Protein 1YAC (pdb70)

CATH classification: 3.40.50.850

Secondary structure (DSSP, 8-state):
--------TTSEEEEEE--BTTGGGG--SS-HHHHHHHHHHHHHHHHHTT--EEEEEESTTTTT-PBPHHHHHH-TTS-EEEESS-SSGGGSHHHHHHHHHTT-SEEEEEEBSIIIIIHHHHHHHHHTT-EEEEETTS-B-SSHHHHHHHHHHHHHHTPEEE-HHHHHHHHH--GGG-HHHHHHHHHHH-HHHHHHHHHHHHH-/--------TTSEEEEEE--BTTGGGG--SS-HHHHHHHHHHHHHHHHHTT--EEEEEESTTTTT-PBPHHHHHH-TTS-EEEESS-SSGGGSHHHHHHHHHT--SEEEEEEBSIIIIIHHHHHHHHHTT-EEEEETTS-B-SSHHHHHHHHHHHHHHTPEEE-HHHHHHHHH--GGG-HHHHHHHHHHH-HHHHHHHHHHHHH-

InterPro domains:
  IPR000868 Isochorismatase-like domain [PF00857] (14-165)
  IPR036380 Isochorismatase-like superfamily [G3DSA:3.40.50.850] (1-208)
  IPR036380 Isochorismatase-like superfamily [SSF52499] (3-202)
  IPR048239 Probable hydrolase YcaC [NF041461] (5-203)
  IPR053152 Probable Hydrolase YcaC-like [PTHR43559] (3-207)

Radius of gyration: 23.96 Å; Cα contacts (8 Å, |Δi|>4): 758; chains: 2; bounding box: 47×46×73 Å

Sequence (408 aa):
TKPYVRLDKNDAAVLLVDHQAGLLSLVRDIEPDKFKNNVLALGDLAKYFNLPTILTTSAETGPNGPLVPELKAQFPDAPYIARPGNINAWDNEDFVKAVKATGKKQLIIAGVVTEVCVAFPALSAIEEGFDVFVVTDASGTFNEITRHSAWDRMSQAGAQLMTWFGVACELHRDWRNDIAGLATLFSNHIPDYRNLMTSYDTLTTKPYVRLDKNDAAVLLVDHQAGLLSLVRDIEPDKFKNNVLALGDLAKYFNLPTILTTSAETGPNGPLVPELKAQFPDAPYIARPGNINAWDNEDFVKAVKATGKKQLIIAGVVTEVCVAFPALSAIEEGFDVFVVTDASGTFNEITRHSAWDRMSQAGAQLMTWFGVACELHRDWRNDIAGLATLFSNHIPDYRNLMTSYDTLT

Organism: Escherichia coli (strain K12) (NCBI:txid83333)

GO terms:
  GO:0042802 identical protein binding (F, IDA)
  GO:0005829 cytosol (C, HDA)
  GO:0016020 membrane (C, HDA)

Foldseek 3Di:
DDDDPFDALLFEAEEEELQFPLLVVLFDAADPVQLVLQLLLLLLLCLLSVHQYAAEHECCVDSSHDHPPSNCVSCVPHHYHYDDDDQALCVPPSSVVSVVVSVHQEYEYAYPALQTNGLRNLLVSLVVRGAYEYALSNHGHNHPVSSVVSVCSNVVSRHHYHHSVRNSCRHVVDCVVDVVSVLVSCLSRPVVSVVVVVVVVVVD/DDDDPFDALLQEAEEEFLQFPLLVVLFDAADPVQLVLQLLLLLLLCLLSVHQYAAEHECCVDSSHDHPVVNCVSCVPHHYYYDDHDQALCVPPVSVVSVVVSVHQEYEYAYPALQTNGLRNLLVSLVVRGAAEYALSNHGHNHPVSSVVSVCSNVVSPHHYHHSVVNSCRHVVDCVVDVVSSLVSCLSRPVVSVVVVVVVVVVD

Structure (mmCIF, N/CA/C/O backbone):
data_1YAC
#
_entry.id   1YAC
#
_cell.length_a   91.898
_cell.length_b   91.898
_cell.length_c   113.400
_cell.angle_alpha   90.00
_cell.angle_beta   90.00
_cell.angle_gamma   90.00
#
_symmetry.space_group_name_H-M   'P 4 21 2'
#
loop_
_entity.id
_entity.type
_entity.pdbx_description
1 polymer 'YCAC GENE PRODUCT'
2 water water
#
loop_
_atom_site.group_PDB
_atom_site.id
_atom_site.type_symbol
_atom_site.label_atom_id
_atom_site.label_alt_id
_atom_site.label_comp_id
_atom_site.label_asym_id
_atom_site.label_entity_id
_atom_site.label_seq_id
_atom_site.pdbx_PDB_ins_code
_atom_site.Cartn_x
_atom_site.Cartn_y
_atom_site.Cartn_z
_atom_site.occupancy
_atom_site.B_iso_or_equiv
_atom_site.auth_seq_id
_atom_site.auth_comp_id
_atom_site.auth_asym_id
_atom_site.auth_atom_id
_atom_site.pdbx_PDB_model_num
ATOM 1 N N . THR A 1 2 ? 31.447 1.445 -9.244 1.00 36.71 2 THR A N 1
ATOM 2 C CA . THR A 1 2 ? 32.809 1.611 -8.659 1.00 37.00 2 THR A CA 1
ATOM 3 C C . THR A 1 2 ? 33.251 0.235 -8.185 1.00 34.79 2 THR A C 1
ATOM 4 O O . THR A 1 2 ? 33.074 -0.747 -8.904 1.00 34.63 2 THR A O 1
ATOM 8 N N . LYS A 1 3 ? 33.835 0.158 -6.997 1.00 31.35 3 LYS A N 1
ATOM 9 C CA . LYS A 1 3 ? 34.236 -1.130 -6.479 1.00 28.31 3 LYS A CA 1
ATOM 10 C C . LYS A 1 3 ? 32.938 -1.831 -6.120 1.00 25.22 3 LYS A C 1
ATOM 11 O O . LYS A 1 3 ? 32.062 -1.238 -5.479 1.00 23.15 3 LYS A O 1
ATOM 17 N N . PRO A 1 4 ? 32.744 -3.051 -6.634 1.00 22.05 4 PRO A N 1
ATOM 18 C CA . PRO A 1 4 ? 31.527 -3.797 -6.332 1.00 19.68 4 PRO A CA 1
ATOM 19 C C . PRO A 1 4 ? 31.567 -4.216 -4.874 1.00 17.27 4 PRO A C 1
ATOM 20 O O . PRO A 1 4 ? 32.645 -4.433 -4.313 1.00 16.37 4 PRO A O 1
ATOM 24 N N . TYR A 1 5 ? 30.393 -4.318 -4.267 1.00 14.63 5 TYR A N 1
ATOM 25 C CA . TYR A 1 5 ? 30.279 -4.768 -2.884 1.00 13.44 5 TYR A CA 1
ATOM 26 C C . TYR A 1 5 ? 30.151 -6.296 -3.013 1.00 13.63 5 TYR A C 1
ATOM 27 O O . TYR A 1 5 ? 29.103 -6.800 -3.431 1.00 14.25 5 TYR A O 1
ATOM 36 N N . VAL A 1 6 ? 31.245 -7.010 -2.748 1.00 11.67 6 VAL A N 1
ATOM 37 C CA . VAL A 1 6 ? 31.271 -8.474 -2.832 1.00 11.72 6 VAL A CA 1
ATOM 38 C C . VAL A 1 6 ? 30.831 -8.981 -1.453 1.00 12.32 6 VAL A C 1
ATOM 39 O O . VAL A 1 6 ? 31.647 -9.171 -0.541 1.00 10.85 6 VAL A O 1
ATOM 43 N N . ARG A 1 7 ? 29.519 -9.131 -1.295 1.00 12.31 7 ARG A N 1
ATOM 44 C CA . ARG A 1 7 ? 28.940 -9.565 -0.032 1.00 11.76 7 ARG A CA 1
ATOM 45 C C . ARG A 1 7 ? 28.613 -11.045 0.066 1.00 11.90 7 ARG A C 1
ATOM 46 O O . ARG A 1 7 ? 28.300 -11.696 -0.935 1.00 10.32 7 ARG A O 1
ATOM 54 N N . LEU A 1 8 ? 28.708 -11.568 1.286 1.00 11.66 8 LEU A N 1
ATOM 55 C CA . LEU A 1 8 ? 28.429 -12.969 1.564 1.00 10.96 8 LEU A CA 1
ATOM 56 C C . LEU A 1 8 ? 27.038 -13.353 1.107 1.00 11.14 8 LEU A C 1
ATOM 57 O O . LEU A 1 8 ? 26.073 -12.614 1.300 1.00 9.90 8 LEU A O 1
ATOM 62 N N . ASP A 1 9 ? 26.977 -14.520 0.482 1.00 10.40 9 ASP A N 1
ATOM 63 C CA . ASP A 1 9 ? 25.763 -15.085 -0.074 1.00 12.10 9 ASP A CA 1
ATOM 64 C C . ASP A 1 9 ? 25.641 -16.455 0.581 1.00 11.65 9 ASP A C 1
ATOM 65 O O . ASP A 1 9 ? 26.458 -17.339 0.338 1.00 9.86 9 ASP A O 1
ATOM 70 N N . LYS A 1 10 ? 24.590 -16.641 1.378 1.00 12.27 10 LYS A N 1
ATOM 71 C CA . LYS A 1 10 ? 24.412 -17.906 2.104 1.00 14.25 10 LYS A CA 1
ATOM 72 C C . LYS A 1 10 ? 24.325 -19.142 1.202 1.00 14.62 10 LYS A C 1
ATOM 73 O O . LYS A 1 10 ? 24.403 -20.251 1.694 1.00 14.82 10 LYS A O 1
ATOM 79 N N . ASN A 1 11 ? 24.160 -18.936 -0.105 1.00 14.15 11 ASN A N 1
ATOM 80 C CA . ASN A 1 11 ? 24.111 -20.031 -1.043 1.00 13.80 11 ASN A CA 1
ATOM 81 C C . ASN A 1 11 ? 25.407 -20.220 -1.819 1.00 12.64 11 ASN A C 1
ATOM 82 O O . ASN A 1 11 ? 25.539 -21.157 -2.576 1.00 11.90 11 ASN A O 1
ATOM 87 N N . ASP A 1 12 ? 26.353 -19.327 -1.590 1.00 10.77 12 ASP A N 1
ATOM 88 C CA . ASP A 1 12 ? 27.626 -19.432 -2.289 1.00 10.72 12 ASP A CA 1
ATOM 89 C C . ASP A 1 12 ? 28.834 -19.315 -1.358 1.00 10.63 12 ASP A C 1
ATOM 90 O O . ASP A 1 12 ? 29.927 -18.919 -1.782 1.00 9.21 12 ASP A O 1
ATOM 95 N N . ALA A 1 13 ? 28.672 -19.774 -0.121 1.00 8.71 13 ALA A N 1
ATOM 96 C CA . ALA A 1 13 ? 29.744 -19.682 0.871 1.00 8.45 13 ALA A CA 1
ATOM 97 C C . ALA A 1 13 ? 29.996 -20.956 1.662 1.00 9.12 13 ALA A C 1
ATOM 98 O O . ALA A 1 13 ? 29.052 -21.660 2.038 1.00 8.42 13 ALA A O 1
ATOM 100 N N . ALA A 1 14 ? 31.271 -21.250 1.896 1.00 8.27 14 ALA A N 1
ATOM 101 C CA . ALA A 1 14 ? 31.662 -22.406 2.695 1.00 8.66 14 ALA A CA 1
ATOM 102 C C . ALA A 1 14 ? 32.481 -21.860 3.870 1.00 9.58 14 ALA A C 1
ATOM 103 O O . ALA A 1 14 ? 33.083 -20.777 3.786 1.00 9.55 14 ALA A O 1
ATOM 105 N N . VAL A 1 15 ? 32.483 -22.596 4.969 1.00 9.46 15 VAL A N 1
ATOM 106 C CA . VAL A 1 15 ? 33.218 -22.176 6.154 1.00 9.12 15 VAL A CA 1
ATOM 107 C C . VAL A 1 15 ? 34.393 -23.112 6.392 1.00 9.13 15 VAL A C 1
ATOM 108 O O . VAL A 1 15 ? 34.219 -24.333 6.360 1.00 9.71 15 VAL A O 1
ATOM 112 N N . LEU A 1 16 ? 35.589 -22.548 6.572 1.00 8.33 16 LEU A N 1
ATOM 113 C CA . LEU A 1 16 ? 36.787 -23.351 6.840 1.00 9.10 16 LEU A CA 1
ATOM 114 C C . LEU A 1 16 ? 37.247 -23.047 8.258 1.00 8.92 16 LEU A C 1
ATOM 115 O O . LEU A 1 16 ? 37.598 -21.903 8.563 1.00 8.00 16 LEU A O 1
ATOM 120 N N . LEU A 1 17 ? 37.215 -24.057 9.126 1.00 9.08 17 LEU A N 1
ATOM 121 C CA . LEU A 1 17 ? 37.637 -23.901 10.518 1.00 8.33 17 LEU A CA 1
ATOM 122 C C . LEU A 1 17 ? 38.979 -24.613 10.638 1.00 8.93 17 LEU A C 1
ATOM 123 O O . LEU A 1 17 ? 39.047 -25.846 10.680 1.00 9.09 17 LEU A O 1
ATOM 128 N N . VAL A 1 18 ? 40.040 -23.819 10.736 1.00 8.73 18 VAL A N 1
ATOM 129 C CA . VAL A 1 18 ? 41.400 -24.330 10.755 1.00 8.12 18 VAL A CA 1
ATOM 130 C C . VAL A 1 18 ? 42.162 -24.342 12.081 1.00 9.79 18 VAL A C 1
ATOM 131 O O . VAL A 1 18 ? 42.513 -23.291 12.626 1.00 8.78 18 VAL A O 1
ATOM 135 N N . ASP A 1 19 ? 42.426 -25.550 12.569 1.00 8.82 19 ASP A N 1
ATOM 136 C CA . ASP A 1 19 ? 43.226 -25.776 13.767 1.00 10.34 19 ASP A CA 1
ATOM 137 C C . ASP A 1 19 ? 42.805 -25.157 15.107 1.00 10.41 19 ASP A C 1
ATOM 138 O O . ASP A 1 19 ? 43.652 -24.700 15.881 1.00 10.49 19 ASP A O 1
ATOM 143 N N . HIS A 1 20 ? 41.504 -25.109 15.370 1.00 10.14 20 HIS A N 1
ATOM 144 C CA . HIS A 1 20 ? 41.021 -24.613 16.656 1.00 10.00 20 HIS A CA 1
ATOM 145 C C . HIS A 1 20 ? 41.203 -25.827 17.577 1.00 9.62 20 HIS A C 1
ATOM 146 O O . HIS A 1 20 ? 40.239 -26.535 17.910 1.00 8.81 20 HIS A O 1
ATOM 153 N N . GLN A 1 21 ? 42.454 -26.093 17.934 1.00 9.41 21 GLN A N 1
ATOM 154 C CA . GLN A 1 21 ? 42.796 -27.240 18.771 1.00 9.08 21 GLN A CA 1
ATOM 155 C C . GLN A 1 21 ? 43.059 -26.870 20.231 1.00 9.47 21 GLN A C 1
ATOM 156 O O . GLN A 1 21 ? 43.537 -25.774 20.521 1.00 9.31 21 GLN A O 1
ATOM 162 N N . ALA A 1 22 ? 42.777 -27.807 21.133 1.00 8.66 22 ALA A N 1
ATOM 163 C CA . ALA A 1 22 ? 42.929 -27.592 22.568 1.00 9.41 22 ALA A CA 1
ATOM 164 C C . ALA A 1 22 ? 44.287 -27.054 22.995 1.00 10.19 22 ALA A C 1
ATOM 165 O O . ALA A 1 22 ? 44.356 -26.108 23.782 1.00 11.15 22 ALA A O 1
ATOM 167 N N . GLY A 1 23 ? 45.358 -27.651 22.482 1.00 9.98 23 GLY A N 1
ATOM 168 C CA . GLY A 1 23 ? 46.693 -27.199 22.821 1.00 9.13 23 GLY A CA 1
ATOM 169 C C . GLY A 1 23 ? 46.967 -25.837 22.209 1.00 11.25 23 GLY A C 1
ATOM 170 O O . GLY A 1 23 ? 47.364 -24.899 22.902 1.00 10.35 23 GLY A O 1
ATOM 171 N N . LEU A 1 24 ? 46.681 -25.703 20.914 1.00 10.47 24 LEU A N 1
ATOM 172 C CA . LEU A 1 24 ? 46.919 -24.445 20.200 1.00 10.82 24 LEU A CA 1
ATOM 173 C C . LEU A 1 24 ? 46.169 -23.236 20.774 1.00 10.54 24 LEU A C 1
ATOM 174 O O . LEU A 1 24 ? 46.645 -22.097 20.681 1.00 10.41 24 LEU A O 1
ATOM 179 N N . LEU A 1 25 ? 45.002 -23.464 21.359 1.00 10.07 25 LEU A N 1
ATOM 180 C CA . LEU A 1 25 ? 44.254 -22.353 21.942 1.00 10.60 25 LEU A CA 1
ATOM 181 C C . LEU A 1 25 ? 45.009 -21.702 23.103 1.00 10.55 25 LEU A C 1
ATOM 182 O O . LEU A 1 25 ? 44.758 -20.544 23.419 1.00 9.83 25 LEU A O 1
ATOM 187 N N . SER A 1 26 ? 45.938 -22.426 23.731 1.00 10.25 26 SER A N 1
ATOM 188 C CA . SER A 1 26 ? 46.707 -21.829 24.839 1.00 10.98 26 SER A CA 1
ATOM 189 C C . SER A 1 26 ? 47.686 -20.762 24.315 1.00 10.48 26 SER A C 1
ATOM 190 O O . SER A 1 26 ? 48.137 -19.903 25.068 1.00 10.94 26 SER A O 1
ATOM 193 N N . LEU A 1 27 ? 48.017 -20.839 23.027 1.00 9.89 27 LEU A N 1
ATOM 194 C CA . LEU A 1 27 ? 48.912 -19.870 22.395 1.00 9.71 27 LEU A CA 1
ATOM 195 C C . LEU A 1 27 ? 48.188 -18.548 22.073 1.00 8.99 27 LEU A C 1
ATOM 196 O O . LEU A 1 27 ? 48.823 -17.510 21.854 1.00 8.00 27 LEU A O 1
ATOM 201 N N . VAL A 1 28 ? 46.862 -18.602 22.021 1.00 7.21 28 VAL A N 1
ATOM 202 C CA . VAL A 1 28 ? 46.060 -17.429 21.718 1.00 6.92 28 VAL A CA 1
ATOM 203 C C . VAL A 1 28 ? 46.029 -16.474 22.910 1.00 7.00 28 VAL A C 1
ATOM 204 O O . VAL A 1 28 ? 45.463 -16.782 23.958 1.00 7.49 28 VAL A O 1
ATOM 208 N N . ARG A 1 29 ? 46.673 -15.322 22.750 1.00 7.83 29 ARG A N 1
ATOM 209 C CA . ARG A 1 29 ? 46.705 -14.324 23.816 1.00 7.35 29 ARG A CA 1
ATOM 210 C C . ARG A 1 29 ? 46.327 -12.943 23.311 1.00 9.01 29 ARG A C 1
ATOM 211 O O . ARG A 1 29 ? 46.313 -11.984 24.104 1.00 9.69 29 ARG A O 1
ATOM 219 N N . ASP A 1 30 ? 46.015 -12.816 22.014 1.00 6.73 30 ASP A N 1
ATOM 220 C CA . ASP A 1 30 ? 45.643 -11.496 21.499 1.00 6.55 30 ASP A CA 1
ATOM 221 C C . ASP A 1 30 ? 44.153 -11.214 21.750 1.00 7.15 30 ASP A C 1
ATOM 222 O O . ASP A 1 30 ? 43.706 -10.070 21.700 1.00 7.57 30 ASP A O 1
ATOM 227 N N . ILE A 1 31 ? 43.385 -12.263 22.010 1.00 5.07 31 ILE A N 1
ATOM 228 C CA . ILE A 1 31 ? 41.967 -12.123 22.319 1.00 6.31 31 ILE A CA 1
ATOM 229 C C . ILE A 1 31 ? 41.788 -12.957 23.593 1.00 7.41 31 ILE A C 1
ATOM 230 O O . ILE A 1 31 ? 42.163 -14.133 23.601 1.00 7.68 31 ILE A O 1
ATOM 235 N N . GLU A 1 32 ? 41.240 -12.356 24.656 1.00 6.60 32 GLU A N 1
ATOM 236 C CA . GLU A 1 32 ? 41.065 -13.058 25.928 1.00 8.30 32 GLU A CA 1
ATOM 237 C C . GLU A 1 32 ? 40.188 -14.290 25.730 1.00 7.17 32 GLU A C 1
ATOM 238 O O . GLU A 1 32 ? 39.258 -14.276 24.925 1.00 6.72 32 GLU A O 1
ATOM 244 N N . PRO A 1 33 ? 40.454 -15.359 26.497 1.00 7.83 33 PRO A N 1
ATOM 245 C CA . PRO A 1 33 ? 39.724 -16.627 26.399 1.00 7.59 33 PRO A CA 1
ATOM 246 C C . PRO A 1 33 ? 38.209 -16.684 26.480 1.00 8.11 33 PRO A C 1
ATOM 247 O O . PRO A 1 33 ? 37.602 -17.467 25.745 1.00 8.59 33 PRO A O 1
ATOM 251 N N . ASP A 1 34 ? 37.583 -15.913 27.368 1.00 6.31 34 ASP A N 1
ATOM 252 C CA . ASP A 1 34 ? 36.120 -15.972 27.466 1.00 7.43 34 ASP A CA 1
ATOM 253 C C . ASP A 1 34 ? 35.485 -15.452 26.173 1.00 7.83 34 ASP A C 1
ATOM 254 O O . ASP A 1 34 ? 34.564 -16.070 25.620 1.00 7.80 34 ASP A O 1
ATOM 259 N N . LYS A 1 35 ? 35.999 -14.327 25.689 1.00 7.71 35 LYS A N 1
ATOM 260 C CA . LYS A 1 35 ? 35.529 -13.743 24.429 1.00 7.64 35 LYS A CA 1
ATOM 261 C C . LYS A 1 35 ? 35.881 -14.665 23.250 1.00 7.74 35 LYS A C 1
ATOM 262 O O . LYS A 1 35 ? 35.037 -14.938 22.392 1.00 6.48 35 LYS A O 1
ATOM 268 N N . PHE A 1 36 ? 37.111 -15.177 23.227 1.00 6.14 36 PHE A N 1
ATOM 269 C CA . PHE A 1 36 ? 37.523 -16.045 22.130 1.00 7.77 36 PHE A CA 1
ATOM 270 C C . PHE A 1 36 ? 36.673 -17.300 22.025 1.00 8.83 36 PHE A C 1
ATOM 271 O O . PHE A 1 36 ? 36.249 -17.671 20.921 1.00 8.36 36 PHE A O 1
ATOM 279 N N . LYS A 1 37 ? 36.426 -17.952 23.160 1.00 8.63 37 LYS A N 1
ATOM 280 C CA . LYS A 1 37 ? 35.612 -19.157 23.156 1.00 9.13 37 LYS A CA 1
ATOM 281 C C . LYS A 1 37 ? 34.214 -18.844 22.615 1.00 8.22 37 LYS A C 1
ATOM 282 O O . LYS A 1 37 ? 33.702 -19.560 21.746 1.00 8.82 37 LYS A O 1
ATOM 288 N N . ASN A 1 38 ? 33.597 -17.783 23.128 1.00 7.32 38 ASN A N 1
ATOM 289 C CA . ASN A 1 38 ? 32.264 -17.401 22.675 1.00 7.93 38 ASN A CA 1
ATOM 290 C C . ASN A 1 38 ? 32.223 -17.150 21.170 1.00 7.90 38 ASN A C 1
ATOM 291 O O . ASN A 1 38 ? 31.307 -17.616 20.479 1.00 8.15 38 ASN A O 1
ATOM 296 N N . ASN A 1 39 ? 33.222 -16.428 20.664 1.00 7.67 39 ASN A N 1
ATOM 297 C CA . ASN A 1 39 ? 33.307 -16.092 19.237 1.00 6.53 39 ASN A CA 1
ATOM 298 C C . ASN A 1 39 ? 33.475 -17.322 18.343 1.00 7.80 39 ASN A C 1
ATOM 299 O O . ASN A 1 39 ? 32.837 -17.432 17.289 1.00 7.55 39 ASN A O 1
ATOM 304 N N . VAL A 1 40 ? 34.348 -18.239 18.741 1.00 7.57 40 VAL A N 1
ATOM 305 C CA . VAL A 1 40 ? 34.553 -19.460 17.961 1.00 8.32 40 VAL A CA 1
ATOM 306 C C . VAL A 1 40 ? 33.252 -20.279 17.926 1.00 8.95 40 VAL A C 1
ATOM 307 O O . VAL A 1 40 ? 32.836 -20.785 16.868 1.00 8.96 40 VAL A O 1
ATOM 311 N N . LEU A 1 41 ? 32.594 -20.394 19.075 1.00 9.21 41 LEU A N 1
ATOM 312 C CA . LEU A 1 41 ? 31.346 -21.152 19.137 1.00 9.64 41 LEU A CA 1
ATOM 313 C C . LEU A 1 41 ? 30.246 -20.428 18.363 1.00 9.14 41 LEU A C 1
ATOM 314 O O . LEU A 1 41 ? 29.354 -21.058 17.804 1.00 9.91 41 LEU A O 1
ATOM 319 N N . ALA A 1 42 ? 30.305 -19.104 18.342 1.00 9.19 42 ALA A N 1
ATOM 320 C CA . ALA A 1 42 ? 29.316 -18.311 17.618 1.00 8.62 42 ALA A CA 1
ATOM 321 C C . ALA A 1 42 ? 29.442 -18.618 16.137 1.00 8.35 42 ALA A C 1
ATOM 322 O O . ALA A 1 42 ? 28.430 -18.814 15.457 1.00 8.40 42 ALA A O 1
ATOM 324 N N . LEU A 1 43 ? 30.688 -18.688 15.658 1.00 8.06 43 LEU A N 1
ATOM 325 C CA . LEU A 1 43 ? 30.984 -18.981 14.255 1.00 8.01 43 LEU A CA 1
ATOM 326 C C . LEU A 1 43 ? 30.487 -20.378 13.903 1.00 8.17 43 LEU A C 1
ATOM 327 O O . LEU A 1 43 ? 29.888 -20.580 12.850 1.00 8.40 43 LEU A O 1
ATOM 332 N N . GLY A 1 44 ? 30.750 -21.347 14.771 1.00 7.57 44 GLY A N 1
ATOM 333 C CA . GLY A 1 44 ? 30.254 -22.687 14.501 1.00 8.52 44 GLY A CA 1
ATOM 334 C C . GLY A 1 44 ? 28.725 -22.700 14.429 1.00 8.33 44 GLY A C 1
ATOM 335 O O . GLY A 1 44 ? 28.134 -23.286 13.507 1.00 8.38 44 GLY A O 1
ATOM 336 N N . ASP A 1 45 ? 28.082 -22.012 15.371 1.00 8.59 45 ASP A N 1
ATOM 337 C CA . ASP A 1 45 ? 26.622 -21.953 15.425 1.00 8.62 45 ASP A CA 1
ATOM 338 C C . ASP A 1 45 ? 26.031 -21.293 14.190 1.00 9.66 45 ASP A C 1
ATOM 339 O O . ASP A 1 45 ? 24.985 -21.728 13.691 1.00 9.61 45 ASP A O 1
ATOM 344 N N . LEU A 1 46 ? 26.678 -20.242 13.689 1.00 9.46 46 LEU A N 1
ATOM 345 C CA . LEU A 1 46 ? 26.149 -19.570 12.506 1.00 10.02 46 LEU A CA 1
ATOM 346 C C . LEU A 1 46 ? 26.340 -20.443 11.269 1.00 9.88 46 LEU A C 1
ATOM 347 O O . LEU A 1 46 ? 25.461 -20.493 10.402 1.00 10.96 46 LEU A O 1
ATOM 352 N N . ALA A 1 47 ? 27.455 -21.163 11.201 1.00 8.95 47 ALA A N 1
ATOM 353 C CA . ALA A 1 47 ? 27.708 -22.048 10.068 1.00 11.29 47 ALA A CA 1
ATOM 354 C C . ALA A 1 47 ? 26.599 -23.100 10.027 1.00 11.97 47 ALA A C 1
ATOM 355 O O . ALA A 1 47 ? 26.046 -23.414 8.963 1.00 12.68 47 ALA A O 1
ATOM 357 N N . LYS A 1 48 ? 26.265 -23.626 11.198 1.00 12.92 48 LYS A N 1
ATOM 358 C CA . LYS A 1 48 ? 25.212 -24.622 11.308 1.00 13.62 48 LYS A CA 1
ATOM 359 C C . LYS A 1 48 ? 23.846 -24.007 10.988 1.00 13.47 48 LYS A C 1
ATOM 360 O O . LYS A 1 48 ? 23.072 -24.563 10.191 1.00 13.25 48 LYS A O 1
ATOM 366 N N . TYR A 1 49 ? 23.570 -22.848 11.581 1.00 12.38 49 TYR A N 1
ATOM 367 C CA . TYR A 1 49 ? 22.298 -22.155 11.367 1.00 13.94 49 TYR A CA 1
ATOM 368 C C . TYR A 1 49 ? 22.016 -21.859 9.888 1.00 14.36 49 TYR A C 1
ATOM 369 O O . TYR A 1 49 ? 20.901 -22.070 9.401 1.00 13.77 49 TYR A O 1
ATOM 378 N N . PHE A 1 50 ? 23.015 -21.314 9.198 1.00 13.71 50 PHE A N 1
ATOM 379 C CA . PHE A 1 50 ? 22.883 -20.993 7.790 1.00 13.59 50 PHE A CA 1
ATOM 380 C C . PHE A 1 50 ? 23.098 -22.205 6.900 1.00 14.38 50 PHE A C 1
ATOM 381 O O . PHE A 1 50 ? 23.041 -22.081 5.678 1.00 14.21 50 PHE A O 1
ATOM 389 N N . ASN A 1 51 ? 23.385 -23.367 7.490 1.00 13.14 51 ASN A N 1
ATOM 390 C CA . ASN A 1 51 ? 23.591 -24.570 6.685 1.00 14.56 51 ASN A CA 1
ATOM 391 C C . ASN A 1 51 ? 24.699 -24.427 5.656 1.00 13.52 51 ASN A C 1
ATOM 392 O O . ASN A 1 51 ? 24.541 -24.851 4.516 1.00 13.93 51 ASN A O 1
ATOM 397 N N . LEU A 1 52 ? 25.823 -23.839 6.039 1.00 10.79 52 LEU A N 1
ATOM 398 C CA . LEU A 1 52 ? 26.914 -23.664 5.095 1.00 9.59 52 LEU A CA 1
ATOM 399 C C . LEU A 1 52 ? 27.837 -24.856 5.110 1.00 9.85 52 LEU A C 1
ATOM 400 O O . LEU A 1 52 ? 28.174 -25.358 6.185 1.00 10.49 52 LEU A O 1
ATOM 405 N N . PRO A 1 53 ? 28.229 -25.362 3.922 1.00 9.84 53 PRO A N 1
ATOM 406 C CA . PRO A 1 53 ? 29.142 -26.512 3.878 1.00 9.50 53 PRO A CA 1
ATOM 407 C C . PRO A 1 53 ? 30.342 -26.101 4.715 1.00 10.15 53 PRO A C 1
ATOM 408 O O . PRO A 1 53 ? 30.907 -25.019 4.495 1.00 10.46 53 PRO A O 1
ATOM 412 N N . THR A 1 54 ? 30.723 -26.946 5.665 1.00 9.08 54 THR A N 1
ATOM 413 C CA . THR A 1 54 ? 31.824 -26.637 6.579 1.00 9.72 54 THR A CA 1
ATOM 414 C C . THR A 1 54 ? 32.937 -27.679 6.523 1.00 9.27 54 THR A C 1
ATOM 415 O O . THR A 1 54 ? 32.679 -28.877 6.383 1.00 11.18 54 THR A O 1
ATOM 419 N N . ILE A 1 55 ? 34.174 -27.201 6.576 1.00 10.12 55 ILE A N 1
ATOM 420 C CA . ILE A 1 55 ? 35.354 -28.053 6.529 1.00 10.56 55 ILE A CA 1
ATOM 421 C C . ILE A 1 55 ? 36.212 -27.859 7.782 1.00 10.56 55 ILE A C 1
ATOM 422 O O . ILE A 1 55 ? 36.565 -26.734 8.137 1.00 9.88 55 ILE A O 1
ATOM 427 N N . LEU A 1 56 ? 36.480 -28.956 8.477 1.00 10.01 56 LEU A N 1
ATOM 428 C CA . LEU A 1 56 ? 37.302 -28.940 9.682 1.00 10.15 56 LEU A CA 1
ATOM 429 C C . LEU A 1 56 ? 38.676 -29.513 9.346 1.00 9.88 56 LEU A C 1
ATOM 430 O O . LEU A 1 56 ? 38.793 -30.455 8.557 1.00 9.71 56 LEU A O 1
ATOM 435 N N . THR A 1 57 ? 39.724 -28.941 9.926 1.00 9.55 57 THR A N 1
ATOM 436 C CA . THR A 1 57 ? 41.065 -29.451 9.682 1.00 9.54 57 THR A CA 1
ATOM 437 C C . THR A 1 57 ? 41.912 -29.199 10.914 1.00 10.38 57 THR A C 1
ATOM 438 O O . THR A 1 57 ? 41.636 -28.275 11.678 1.00 9.85 57 THR A O 1
ATOM 442 N N . THR A 1 58 ? 42.877 -30.077 11.156 1.00 11.01 58 THR A N 1
ATOM 443 C CA . THR A 1 58 ? 43.754 -29.954 12.314 1.00 12.20 58 THR A CA 1
ATOM 444 C C . THR A 1 58 ? 45.181 -30.232 11.893 1.00 14.76 58 THR A C 1
ATOM 445 O O . THR A 1 58 ? 45.431 -30.866 10.864 1.00 13.89 58 THR A O 1
ATOM 449 N N . SER A 1 59 ? 46.115 -29.769 12.709 1.00 15.84 59 SER A N 1
ATOM 450 C CA . SER A 1 59 ? 47.532 -29.943 12.444 1.00 17.94 59 SER A CA 1
ATOM 451 C C . SER A 1 59 ? 48.156 -30.761 13.562 1.00 19.16 59 SER A C 1
ATOM 452 O O . SER A 1 59 ? 48.070 -30.376 14.736 1.00 17.04 59 SER A O 1
ATOM 455 N N . ALA A 1 60 ? 48.733 -31.901 13.187 1.00 20.08 60 ALA A N 1
ATOM 456 C CA . ALA A 1 60 ? 49.413 -32.809 14.122 1.00 22.61 60 ALA A CA 1
ATOM 457 C C . ALA A 1 60 ? 48.699 -32.926 15.463 1.00 23.45 60 ALA A C 1
ATOM 458 O O . ALA A 1 60 ? 49.310 -32.798 16.529 1.00 23.90 60 ALA A O 1
ATOM 460 N N . GLU A 1 61 ? 47.404 -33.209 15.396 1.00 24.13 61 GLU A N 1
ATOM 461 C CA . GLU A 1 61 ? 46.572 -33.332 16.586 1.00 25.29 61 GLU A CA 1
ATOM 462 C C . GLU A 1 61 ? 46.997 -34.396 17.585 1.00 25.80 61 GLU A C 1
ATOM 463 O O . GLU A 1 61 ? 46.528 -34.387 18.718 1.00 26.18 61 GLU A O 1
ATOM 469 N N . THR A 1 62 ? 47.833 -35.338 17.162 1.00 26.19 62 THR A N 1
ATOM 470 C CA . THR A 1 62 ? 48.308 -36.378 18.073 1.00 27.59 62 THR A CA 1
ATOM 471 C C . THR A 1 62 ? 49.686 -35.956 18.551 1.00 26.99 62 THR A C 1
ATOM 472 O O . THR A 1 62 ? 50.700 -36.577 18.243 1.00 29.97 62 THR A O 1
ATOM 476 N N . GLY A 1 63 ? 49.712 -34.824 19.227 1.00 26.45 63 GLY A N 1
ATOM 477 C CA . GLY A 1 63 ? 50.945 -34.278 19.741 1.00 23.72 63 GLY A CA 1
ATOM 478 C C . GLY A 1 63 ? 50.558 -33.121 20.630 1.00 22.32 63 GLY A C 1
ATOM 479 O O . GLY A 1 63 ? 49.396 -33.013 21.045 1.00 22.72 63 GLY A O 1
ATOM 480 N N . PRO A 1 64 ? 51.495 -32.209 20.905 1.00 19.83 64 PRO A N 1
ATOM 481 C CA . PRO A 1 64 ? 51.233 -31.047 21.757 1.00 18.05 64 PRO A CA 1
ATOM 482 C C . PRO A 1 64 ? 50.062 -30.182 21.274 1.00 16.47 64 PRO A C 1
ATOM 483 O O . PRO A 1 64 ? 49.356 -29.579 22.086 1.00 15.31 64 PRO A O 1
ATOM 487 N N . ASN A 1 65 ? 49.862 -30.122 19.957 1.00 15.27 65 ASN A N 1
ATOM 488 C CA . ASN A 1 65 ? 48.796 -29.312 19.364 1.00 14.70 65 ASN A CA 1
ATOM 489 C C . ASN A 1 65 ? 47.428 -29.681 19.926 1.00 13.97 65 ASN A C 1
ATOM 490 O O . ASN A 1 65 ? 46.561 -28.811 20.137 1.00 13.57 65 ASN A O 1
ATOM 495 N N . GLY A 1 66 ? 47.249 -30.968 20.200 1.00 12.59 66 GLY A N 1
ATOM 496 C CA . GLY A 1 66 ? 46.007 -31.426 20.790 1.00 13.00 66 GLY A CA 1
ATOM 497 C C . GLY A 1 66 ? 44.865 -31.632 19.825 1.00 12.79 66 GLY A C 1
ATOM 498 O O . GLY A 1 66 ? 44.950 -31.251 18.655 1.00 13.72 66 GLY A O 1
ATOM 499 N N . PRO A 1 67 ? 43.762 -32.220 20.311 1.00 12.87 67 PRO A N 1
ATOM 500 C CA . PRO A 1 67 ? 42.574 -32.498 19.511 1.00 12.26 67 PRO A CA 1
ATOM 501 C C . PRO A 1 67 ? 41.766 -31.253 19.220 1.00 12.38 67 PRO A C 1
ATOM 502 O O . PRO A 1 67 ? 41.910 -30.234 19.895 1.00 11.68 67 PRO A O 1
ATOM 506 N N . LEU A 1 68 ? 40.908 -31.346 18.213 1.00 12.40 68 LEU A N 1
ATOM 507 C CA . LEU A 1 68 ? 40.024 -30.249 17.856 1.00 12.25 68 LEU A CA 1
ATOM 508 C C . LEU A 1 68 ? 39.102 -30.065 19.064 1.00 11.80 68 LEU A C 1
ATOM 509 O O . LEU A 1 68 ? 38.721 -31.049 19.707 1.00 11.00 68 LEU A O 1
ATOM 514 N N . VAL A 1 69 ? 38.765 -28.825 19.407 1.00 11.52 69 VAL A N 1
ATOM 515 C CA . VAL A 1 69 ? 37.868 -28.624 20.542 1.00 11.84 69 VAL A CA 1
ATOM 516 C C . VAL A 1 69 ? 36.594 -29.437 20.269 1.00 13.26 69 VAL A C 1
ATOM 517 O O . VAL A 1 69 ? 36.028 -29.377 19.175 1.00 13.64 69 VAL A O 1
ATOM 521 N N . PRO A 1 70 ? 36.132 -30.210 21.268 1.00 14.26 70 PRO A N 1
ATOM 522 C CA . PRO A 1 70 ? 34.949 -31.071 21.201 1.00 14.20 70 PRO A CA 1
ATOM 523 C C . PRO A 1 70 ? 33.682 -30.475 20.588 1.00 13.63 70 PRO A C 1
ATOM 524 O O . PRO A 1 70 ? 32.969 -31.166 19.854 1.00 12.99 70 PRO A O 1
ATOM 528 N N . GLU A 1 71 ? 33.405 -29.208 20.875 1.00 12.04 71 GLU A N 1
ATOM 529 C CA . GLU A 1 71 ? 32.214 -28.557 20.349 1.00 12.70 71 GLU A CA 1
ATOM 530 C C . GLU A 1 71 ? 32.113 -28.619 18.832 1.00 12.82 71 GLU A C 1
ATOM 531 O O . GLU A 1 71 ? 31.070 -28.982 18.292 1.00 12.74 71 GLU A O 1
ATOM 537 N N . LEU A 1 72 ? 33.206 -28.304 18.149 1.00 12.94 72 LEU A N 1
ATOM 538 C CA . LEU A 1 72 ? 33.206 -28.304 16.690 1.00 13.97 72 LEU A CA 1
ATOM 539 C C . LEU A 1 72 ? 33.019 -29.706 16.128 1.00 14.89 72 LEU A C 1
ATOM 540 O O . LEU A 1 72 ? 32.229 -29.925 15.208 1.00 15.84 72 LEU A O 1
ATOM 545 N N . LYS A 1 73 ? 33.739 -30.654 16.703 1.00 15.25 73 LYS A N 1
ATOM 546 C CA . LYS A 1 73 ? 33.658 -32.054 16.304 1.00 17.63 73 LYS A CA 1
ATOM 547 C C . LYS A 1 73 ? 32.211 -32.544 16.437 1.00 16.70 73 LYS A C 1
ATOM 548 O O . LYS A 1 73 ? 31.655 -33.170 15.527 1.00 16.99 73 LYS A O 1
ATOM 554 N N . ALA A 1 74 ? 31.597 -32.226 17.577 1.00 14.33 74 ALA A N 1
ATOM 555 C CA . ALA A 1 74 ? 30.221 -32.620 17.865 1.00 13.44 74 ALA A CA 1
ATOM 556 C C . ALA A 1 74 ? 29.206 -31.926 16.959 1.00 13.31 74 ALA A C 1
ATOM 557 O O . ALA A 1 74 ? 28.199 -32.520 16.567 1.00 13.37 74 ALA A O 1
ATOM 559 N N . GLN A 1 75 ? 29.481 -30.673 16.616 1.00 12.17 75 GLN A N 1
ATOM 560 C CA . GLN A 1 75 ? 28.572 -29.887 15.791 1.00 12.63 75 GLN A CA 1
ATOM 561 C C . GLN A 1 75 ? 28.569 -30.232 14.306 1.00 12.25 75 GLN A C 1
ATOM 562 O O . GLN A 1 75 ? 27.556 -30.063 13.623 1.00 11.92 75 GLN A O 1
ATOM 568 N N . PHE A 1 76 ? 29.698 -30.704 13.804 1.00 11.65 76 PHE A N 1
ATOM 569 C CA . PHE A 1 76 ? 29.826 -31.047 12.391 1.00 12.54 76 PHE A CA 1
ATOM 570 C C . PHE A 1 76 ? 30.337 -32.475 12.252 1.00 12.77 76 PHE A C 1
ATOM 571 O O . PHE A 1 76 ? 31.414 -32.707 11.692 1.00 13.12 76 PHE A O 1
ATOM 579 N N . PRO A 1 77 ? 29.544 -33.463 12.706 1.00 12.86 77 PRO A N 1
ATOM 580 C CA . PRO A 1 77 ? 29.968 -34.863 12.620 1.00 13.88 77 PRO A CA 1
ATOM 581 C C . PRO A 1 77 ? 30.134 -35.415 11.210 1.00 14.36 77 PRO A C 1
ATOM 582 O O . PRO A 1 77 ? 30.935 -36.315 11.000 1.00 15.29 77 PRO A O 1
ATOM 586 N N . ASP A 1 78 ? 29.413 -34.857 10.245 1.00 14.51 78 ASP A N 1
ATOM 587 C CA . ASP A 1 78 ? 29.506 -35.336 8.869 1.00 17.40 78 ASP A CA 1
ATOM 588 C C . ASP A 1 78 ? 30.379 -34.476 7.957 1.00 17.16 78 ASP A C 1
ATOM 589 O O . ASP A 1 78 ? 30.551 -34.794 6.780 1.00 18.59 78 ASP A O 1
ATOM 594 N N . ALA A 1 79 ? 30.946 -33.403 8.495 1.00 15.02 79 ALA A N 1
ATOM 595 C CA . ALA A 1 79 ? 31.776 -32.515 7.694 1.00 13.03 79 ALA A CA 1
ATOM 596 C C . ALA A 1 79 ? 33.129 -33.127 7.395 1.00 12.39 79 ALA A C 1
ATOM 597 O O . ALA A 1 79 ? 33.566 -34.044 8.088 1.00 12.54 79 ALA A O 1
ATOM 599 N N . PRO A 1 80 ? 33.763 -32.706 6.287 1.00 12.31 80 PRO A N 1
ATOM 600 C CA . PRO A 1 80 ? 35.083 -33.233 5.953 1.00 12.63 80 PRO A CA 1
ATOM 601 C C . PRO A 1 80 ? 35.997 -32.875 7.129 1.00 13.68 80 PRO A C 1
ATOM 602 O O . PRO A 1 80 ? 35.944 -31.757 7.647 1.00 13.03 80 PRO A O 1
ATOM 606 N N . TYR A 1 81 ? 36.778 -33.840 7.585 1.00 14.44 81 TYR A N 1
ATOM 607 C CA . TYR A 1 81 ? 37.682 -33.626 8.702 1.00 15.81 81 TYR A CA 1
ATOM 608 C C . TYR A 1 81 ? 39.055 -34.083 8.233 1.00 15.45 81 TYR A C 1
ATOM 609 O O . TYR A 1 81 ? 39.327 -35.280 8.146 1.00 15.74 81 TYR A O 1
ATOM 618 N N . ILE A 1 82 ? 39.914 -33.118 7.923 1.00 14.23 82 ILE A N 1
ATOM 619 C CA . ILE A 1 82 ? 41.247 -33.404 7.424 1.00 13.78 82 ILE A CA 1
ATOM 620 C C . ILE A 1 82 ? 42.304 -33.193 8.507 1.00 15.53 82 ILE A C 1
ATOM 621 O O . ILE A 1 82 ? 42.590 -32.062 8.909 1.00 14.12 82 ILE A O 1
ATOM 626 N N . ALA A 1 83 ? 42.797 -34.296 9.057 1.00 15.61 83 ALA A N 1
ATOM 627 C CA . ALA A 1 83 ? 43.845 -34.249 10.075 1.00 17.23 83 ALA A CA 1
ATOM 628 C C . ALA A 1 83 ? 45.137 -34.244 9.276 1.00 18.04 83 ALA A C 1
ATOM 629 O O . ALA A 1 83 ? 45.514 -35.265 8.694 1.00 18.67 83 ALA A O 1
ATOM 631 N N . ARG A 1 84 ? 45.745 -33.071 9.143 1.00 18.35 84 ARG A N 1
ATOM 632 C CA . ARG A 1 84 ? 46.984 -32.929 8.388 1.00 18.48 84 ARG A CA 1
ATOM 633 C C . ARG A 1 84 ? 48.164 -33.425 9.217 1.00 21.21 84 ARG A C 1
ATOM 634 O O . ARG A 1 84 ? 48.446 -32.912 10.303 1.00 22.26 84 ARG A O 1
ATOM 642 N N . PRO A 1 85 ? 48.890 -34.423 8.703 1.00 24.13 85 PRO A N 1
ATOM 643 C CA . PRO A 1 85 ? 50.036 -34.950 9.445 1.00 26.00 85 PRO A CA 1
ATOM 644 C C . PRO A 1 85 ? 51.284 -34.082 9.358 1.00 27.53 85 PRO A C 1
ATOM 645 O O . PRO A 1 85 ? 52.174 -34.206 10.201 1.00 31.04 85 PRO A O 1
ATOM 649 N N . GLY A 1 86 ? 51.348 -33.187 8.370 1.00 26.31 86 GLY A N 1
ATOM 650 C CA . GLY A 1 86 ? 52.541 -32.362 8.237 1.00 24.47 86 GLY A CA 1
ATOM 651 C C . GLY A 1 86 ? 52.421 -30.981 7.624 1.00 23.07 86 GLY A C 1
ATOM 652 O O . GLY A 1 86 ? 53.100 -30.057 8.078 1.00 22.52 86 GLY A O 1
ATOM 653 N N . ASN A 1 87 ? 51.583 -30.829 6.603 1.00 20.88 87 ASN A N 1
ATOM 654 C CA . ASN A 1 87 ? 51.412 -29.536 5.947 1.00 19.87 87 ASN A CA 1
ATOM 655 C C . ASN A 1 87 ? 50.903 -28.439 6.868 1.00 17.27 87 ASN A C 1
ATOM 656 O O . ASN A 1 87 ? 49.812 -28.545 7.427 1.00 16.29 87 ASN A O 1
ATOM 661 N N . ILE A 1 88 ? 51.688 -27.381 6.994 1.00 15.76 88 ILE A N 1
ATOM 662 C CA . ILE A 1 88 ? 51.339 -26.256 7.858 1.00 14.23 88 ILE A CA 1
ATOM 663 C C . ILE A 1 88 ? 50.228 -25.438 7.206 1.00 11.67 88 ILE A C 1
ATOM 664 O O . ILE A 1 88 ? 49.238 -25.102 7.852 1.00 11.45 88 ILE A O 1
ATOM 669 N N . ASN A 1 89 ? 50.413 -25.081 5.937 1.00 10.09 89 ASN A N 1
ATOM 670 C CA . ASN A 1 89 ? 49.374 -24.362 5.181 1.00 10.18 89 ASN A CA 1
ATOM 671 C C . ASN A 1 89 ? 48.397 -25.472 4.729 1.00 10.44 89 ASN A C 1
ATOM 672 O O . ASN A 1 89 ? 48.787 -26.392 3.998 1.00 10.81 89 ASN A O 1
ATOM 677 N N . ALA A 1 90 ? 47.147 -25.414 5.200 1.00 10.18 90 ALA A N 1
ATOM 678 C CA . ALA A 1 90 ? 46.130 -26.404 4.844 1.00 10.51 90 ALA A CA 1
ATOM 679 C C . ALA A 1 90 ? 45.958 -26.541 3.337 1.00 10.91 90 ALA A C 1
ATOM 680 O O . ALA A 1 90 ? 45.631 -27.625 2.841 1.00 10.29 90 ALA A O 1
ATOM 682 N N . TRP A 1 91 ? 46.172 -25.442 2.612 1.00 10.12 91 TRP A N 1
ATOM 683 C CA . TRP A 1 91 ? 46.050 -25.461 1.158 1.00 10.07 91 TRP A CA 1
ATOM 684 C C . TRP A 1 91 ? 47.071 -26.385 0.496 1.00 10.32 91 TRP A C 1
ATOM 685 O O . TRP A 1 91 ? 46.886 -26.772 -0.644 1.00 10.82 91 TRP A O 1
ATOM 696 N N . ASP A 1 92 ? 48.161 -26.698 1.194 1.00 10.97 92 ASP A N 1
ATOM 697 C CA . ASP A 1 92 ? 49.178 -27.610 0.671 1.00 10.53 92 ASP A CA 1
ATOM 698 C C . ASP A 1 92 ? 48.750 -29.071 0.813 1.00 12.06 92 ASP A C 1
ATOM 699 O O . ASP A 1 92 ? 49.419 -29.970 0.297 1.00 13.28 92 ASP A O 1
ATOM 704 N N . ASN A 1 93 ? 47.655 -29.310 1.532 1.00 11.48 93 ASN A N 1
ATOM 705 C CA . ASN A 1 93 ? 47.125 -30.664 1.725 1.00 12.43 93 ASN A CA 1
ATOM 706 C C . ASN A 1 93 ? 46.106 -30.910 0.608 1.00 13.03 93 ASN A C 1
ATOM 707 O O . ASN A 1 93 ? 45.107 -30.194 0.491 1.00 13.20 93 ASN A O 1
ATOM 712 N N . GLU A 1 94 ? 46.361 -31.907 -0.229 1.00 14.47 94 GLU A N 1
ATOM 713 C CA . GLU A 1 94 ? 45.470 -32.208 -1.354 1.00 16.00 94 GLU A CA 1
ATOM 714 C C . GLU A 1 94 ? 44.022 -32.541 -0.970 1.00 15.06 94 GLU A C 1
ATOM 715 O O . GLU A 1 94 ? 43.076 -32.122 -1.656 1.00 14.65 94 GLU A O 1
ATOM 721 N N . ASP A 1 95 ? 43.845 -33.294 0.117 1.00 14.64 95 ASP A N 1
ATOM 722 C CA . ASP A 1 95 ? 42.511 -33.649 0.592 1.00 13.37 95 ASP A CA 1
ATOM 723 C C . ASP A 1 95 ? 41.755 -32.401 1.013 1.00 12.48 95 ASP A C 1
ATOM 724 O O . ASP A 1 95 ? 40.551 -32.292 0.777 1.00 12.23 95 ASP A O 1
ATOM 729 N N . PHE A 1 96 ? 42.463 -31.465 1.643 1.00 10.81 96 PHE A N 1
ATOM 730 C CA . PHE A 1 96 ? 41.835 -30.230 2.094 1.00 10.35 96 PHE A CA 1
ATOM 731 C C . PHE A 1 96 ? 41.293 -29.429 0.906 1.00 10.20 96 PHE A C 1
ATOM 732 O O . PHE A 1 96 ? 40.112 -29.082 0.880 1.00 9.21 96 PHE A O 1
ATOM 740 N N . VAL A 1 97 ? 42.146 -29.168 -0.084 1.00 10.18 97 VAL A N 1
ATOM 741 C CA . VAL A 1 97 ? 41.732 -28.402 -1.262 1.00 11.61 97 VAL A CA 1
ATOM 742 C C . VAL A 1 97 ? 40.569 -29.099 -1.980 1.00 12.70 97 VAL A C 1
ATOM 743 O O . VAL A 1 97 ? 39.594 -28.452 -2.377 1.00 11.62 97 VAL A O 1
ATOM 747 N N . LYS A 1 98 ? 40.649 -30.422 -2.100 1.00 12.56 98 LYS A N 1
ATOM 748 C CA . LYS A 1 98 ? 39.587 -31.192 -2.746 1.00 13.84 98 LYS A CA 1
ATOM 749 C C . LYS A 1 98 ? 38.255 -30.965 -2.025 1.00 13.52 98 LYS A C 1
ATOM 750 O O . LYS A 1 98 ? 37.229 -30.685 -2.659 1.00 12.24 98 LYS A O 1
ATOM 756 N N . ALA A 1 99 ? 38.284 -31.037 -0.696 1.00 11.71 99 ALA A N 1
ATOM 757 C CA . ALA A 1 99 ? 37.069 -30.835 0.092 1.00 11.33 99 ALA A CA 1
ATOM 758 C C . ALA A 1 99 ? 36.527 -29.419 -0.123 1.00 10.88 99 ALA A C 1
ATOM 759 O O . ALA A 1 99 ? 35.323 -29.236 -0.332 1.00 10.40 99 ALA A O 1
ATOM 761 N N . VAL A 1 100 ? 37.419 -28.428 -0.117 1.00 10.66 100 VAL A N 1
ATOM 762 C CA . VAL A 1 100 ? 37.010 -27.042 -0.326 1.00 11.05 100 VAL A CA 1
ATOM 763 C C . VAL A 1 100 ? 36.346 -26.878 -1.692 1.00 10.57 100 VAL A C 1
ATOM 764 O O . VAL A 1 100 ? 35.234 -26.360 -1.791 1.00 10.37 100 VAL A O 1
ATOM 768 N N . LYS A 1 101 ? 37.013 -27.355 -2.736 1.00 11.32 101 LYS A N 1
ATOM 769 C CA . LYS A 1 101 ? 36.464 -27.241 -4.083 1.00 11.66 101 LYS A CA 1
ATOM 770 C C . LYS A 1 101 ? 35.185 -28.050 -4.266 1.00 11.86 101 LYS A C 1
ATOM 771 O O . LYS A 1 101 ? 34.304 -27.650 -5.027 1.00 12.33 101 LYS A O 1
ATOM 777 N N . ALA A 1 102 ? 35.054 -29.154 -3.531 1.00 11.35 102 ALA A N 1
ATOM 778 C CA . ALA A 1 102 ? 33.868 -30.005 -3.629 1.00 11.27 102 ALA A CA 1
ATOM 779 C C . ALA A 1 102 ? 32.618 -29.316 -3.092 1.00 11.68 102 ALA A C 1
ATOM 780 O O . ALA A 1 102 ? 31.501 -29.747 -3.377 1.00 12.21 102 ALA A O 1
ATOM 782 N N . THR A 1 103 ? 32.788 -28.286 -2.270 1.00 9.80 103 THR A N 1
ATOM 783 C CA . THR A 1 103 ? 31.631 -27.576 -1.737 1.00 9.54 103 THR A CA 1
ATOM 784 C C . THR A 1 103 ? 30.953 -26.815 -2.878 1.00 10.02 103 THR A C 1
ATOM 785 O O . THR A 1 103 ? 29.774 -26.494 -2.799 1.00 8.93 103 THR A O 1
ATOM 789 N N . GLY A 1 104 ? 31.736 -26.488 -3.902 1.00 10.64 104 GLY A N 1
ATOM 790 C CA . GLY A 1 104 ? 31.228 -25.757 -5.047 1.00 11.55 104 GLY A CA 1
ATOM 791 C C . GLY A 1 104 ? 30.959 -24.295 -4.740 1.00 13.36 104 GLY A C 1
ATOM 792 O O . GLY A 1 104 ? 30.316 -23.601 -5.537 1.00 14.80 104 GLY A O 1
ATOM 793 N N . LYS A 1 105 ? 31.469 -23.812 -3.606 1.00 11.68 105 LYS A N 1
ATOM 794 C CA . LYS A 1 105 ? 31.257 -22.426 -3.183 1.00 11.38 105 LYS A CA 1
ATOM 795 C C . LYS A 1 105 ? 32.398 -21.496 -3.575 1.00 11.72 105 LYS A C 1
ATOM 796 O O . LYS A 1 105 ? 33.566 -21.833 -3.409 1.00 12.29 105 LYS A O 1
ATOM 802 N N . LYS A 1 106 ? 32.035 -20.320 -4.084 1.00 10.92 106 LYS A N 1
ATOM 803 C CA . LYS A 1 106 ? 32.992 -19.302 -4.505 1.00 11.89 106 LYS A CA 1
ATOM 804 C C . LYS A 1 106 ? 33.570 -18.511 -3.312 1.00 12.00 106 LYS A C 1
ATOM 805 O O . LYS A 1 106 ? 34.718 -18.044 -3.359 1.00 12.51 106 LYS A O 1
ATOM 811 N N . GLN A 1 107 ? 32.759 -18.331 -2.270 1.00 9.72 107 GLN A N 1
ATOM 812 C CA . GLN A 1 107 ? 33.178 -17.562 -1.102 1.00 8.86 107 GLN A CA 1
ATOM 813 C C . GLN A 1 107 ? 33.617 -18.480 0.020 1.00 8.21 107 GLN A C 1
ATOM 814 O O . GLN A 1 107 ? 32.948 -19.470 0.313 1.00 8.27 107 GLN A O 1
ATOM 820 N N . LEU A 1 108 ? 34.723 -18.133 0.665 1.00 7.70 108 LEU A N 1
ATOM 821 C CA . LEU A 1 108 ? 35.239 -18.931 1.769 1.00 8.10 108 LEU A CA 1
ATOM 822 C C . LEU A 1 108 ? 35.343 -18.055 2.999 1.00 8.62 108 LEU A C 1
ATOM 823 O O . LEU A 1 108 ? 35.981 -16.998 2.960 1.00 9.44 108 LEU A O 1
ATOM 828 N N . ILE A 1 109 ? 34.701 -18.495 4.074 1.00 8.62 109 ILE A N 1
ATOM 829 C CA . ILE A 1 109 ? 34.721 -17.795 5.361 1.00 7.88 109 ILE A CA 1
ATOM 830 C C . ILE A 1 109 ? 35.750 -18.587 6.159 1.00 8.80 109 ILE A C 1
ATOM 831 O O . ILE A 1 109 ? 35.533 -19.769 6.465 1.00 8.67 109 ILE A O 1
ATOM 836 N N . ILE A 1 110 ? 36.867 -17.951 6.498 1.00 8.10 110 ILE A N 1
ATOM 837 C CA . ILE A 1 110 ? 37.939 -18.656 7.188 1.00 7.74 110 ILE A CA 1
ATOM 838 C C . ILE A 1 110 ? 38.274 -18.118 8.575 1.00 7.97 110 ILE A C 1
ATOM 839 O O . ILE A 1 110 ? 38.326 -16.905 8.781 1.00 7.01 110 ILE A O 1
ATOM 844 N N . ALA A 1 111 ? 38.535 -19.035 9.508 1.00 7.06 111 ALA A N 1
ATOM 845 C CA . ALA A 1 111 ? 38.915 -18.677 10.877 1.00 6.26 111 ALA A CA 1
ATOM 846 C C . ALA A 1 111 ? 39.779 -19.813 11.401 1.00 7.30 111 ALA A C 1
ATOM 847 O O . ALA A 1 111 ? 39.668 -20.943 10.921 1.00 7.72 111 ALA A O 1
ATOM 849 N N . GLY A 1 112 ? 40.618 -19.538 12.397 1.00 8.02 112 GLY A N 1
ATOM 850 C CA . GLY A 1 112 ? 41.488 -20.578 12.922 1.00 8.65 112 GLY A CA 1
ATOM 851 C C . GLY A 1 112 ? 42.625 -20.044 13.773 1.00 9.65 112 GLY A C 1
ATOM 852 O O . GLY A 1 112 ? 42.613 -18.875 14.161 1.00 8.59 112 GLY A O 1
ATOM 853 N N . VAL A 1 113 ? 43.588 -20.903 14.104 1.00 10.49 113 VAL A N 1
ATOM 854 C CA . VAL A 1 113 ? 44.721 -20.477 14.917 1.00 10.75 113 VAL A CA 1
ATOM 855 C C . VAL A 1 113 ? 46.012 -21.151 14.460 1.00 10.23 113 VAL A C 1
ATOM 856 O O . VAL A 1 113 ? 45.984 -22.299 14.013 1.00 9.44 113 VAL A O 1
ATOM 860 N N . VAL A 1 114 ? 47.117 -20.412 14.369 1.00 8.74 114 VAL A N 1
ATOM 861 C CA . VAL A 1 114 ? 47.245 -18.979 14.660 1.00 8.91 114 VAL A CA 1
ATOM 862 C C . VAL A 1 114 ? 46.905 -18.162 13.415 1.00 8.40 114 VAL A C 1
ATOM 863 O O . VAL A 1 114 ? 47.128 -18.589 12.285 1.00 8.54 114 VAL A O 1
ATOM 867 N N . THR A 1 115 ? 46.365 -16.976 13.647 1.00 7.41 115 THR A N 1
ATOM 868 C CA . THR A 1 115 ? 45.952 -16.052 12.564 1.00 8.42 115 THR A CA 1
ATOM 869 C C . THR A 1 115 ? 46.918 -15.873 11.399 1.00 7.52 115 THR A C 1
ATOM 870 O O . THR A 1 115 ? 46.540 -16.062 10.248 1.00 7.28 115 THR A O 1
ATOM 874 N N . GLU A 1 116 ? 48.192 -15.632 11.722 1.00 7.14 116 GLU A N 1
ATOM 875 C CA . GLU A 1 116 ? 49.208 -15.351 10.696 1.00 6.44 116 GLU A CA 1
ATOM 876 C C . GLU A 1 116 ? 49.763 -16.586 9.954 1.00 6.94 116 GLU A C 1
ATOM 877 O O . GLU A 1 116 ? 50.546 -16.441 9.015 1.00 6.99 116 GLU A O 1
ATOM 883 N N . VAL A 1 117 ? 49.362 -17.783 10.397 1.00 6.46 117 VAL A N 1
ATOM 884 C CA . VAL A 1 117 ? 49.820 -19.009 9.761 1.00 8.91 117 VAL A CA 1
ATOM 885 C C . VAL A 1 117 ? 48.656 -19.868 9.270 1.00 10.77 117 VAL A C 1
ATOM 886 O O . VAL A 1 117 ? 48.384 -19.929 8.075 1.00 11.45 117 VAL A O 1
ATOM 890 N N . CYS A 1 118 ? 47.899 -20.453 10.189 1.00 11.94 118 CYS A N 1
ATOM 891 C CA . CYS A 1 118 ? 46.810 -21.321 9.769 1.00 14.30 118 CYS A CA 1
ATOM 892 C C . CYS A 1 118 ? 45.649 -20.641 9.076 1.00 13.77 118 CYS A C 1
ATOM 893 O O . CYS A 1 118 ? 44.895 -21.301 8.365 1.00 14.75 118 CYS A O 1
ATOM 896 N N . VAL A 1 119 ? 45.484 -19.337 9.293 1.00 11.33 119 VAL A N 1
ATOM 897 C CA . VAL A 1 119 ? 44.433 -18.601 8.609 1.00 9.98 119 VAL A CA 1
ATOM 898 C C . VAL A 1 119 ? 45.016 -17.908 7.379 1.00 10.48 119 VAL A C 1
ATOM 899 O O . VAL A 1 119 ? 44.579 -18.150 6.255 1.00 9.80 119 VAL A O 1
ATOM 903 N N . ALA A 1 120 ? 46.040 -17.087 7.588 1.00 9.26 120 ALA A N 1
ATOM 904 C CA . ALA A 1 120 ? 46.658 -16.345 6.484 1.00 8.95 120 ALA A CA 1
ATOM 905 C C . ALA A 1 120 ? 47.186 -17.178 5.321 1.00 8.94 120 ALA A C 1
ATOM 906 O O . ALA A 1 120 ? 46.924 -16.846 4.159 1.00 8.77 120 ALA A O 1
ATOM 908 N N . PHE A 1 121 ? 47.913 -18.260 5.607 1.00 8.58 121 PHE A N 1
ATOM 909 C CA . PHE A 1 121 ? 48.484 -19.060 4.514 1.00 8.26 121 PHE A CA 1
ATOM 910 C C . PHE A 1 121 ? 47.392 -19.581 3.562 1.00 8.55 121 PHE A C 1
ATOM 911 O O . PHE A 1 121 ? 47.439 -19.308 2.346 1.00 8.79 121 PHE A O 1
ATOM 919 N N . PRO A 1 122 ? 46.388 -20.316 4.093 1.00 8.09 122 PRO A N 1
ATOM 920 C CA . PRO A 1 122 ? 45.361 -20.789 3.161 1.00 8.51 122 PRO A CA 1
ATOM 921 C C . PRO A 1 122 ? 44.519 -19.645 2.582 1.00 10.01 122 PRO A C 1
ATOM 922 O O . PRO A 1 122 ? 44.031 -19.746 1.448 1.00 9.46 122 PRO A O 1
ATOM 926 N N . ALA A 1 123 ? 44.346 -18.555 3.338 1.00 9.04 123 ALA A N 1
ATOM 927 C CA . ALA A 1 123 ? 43.586 -17.413 2.803 1.00 9.35 123 ALA A CA 1
ATOM 928 C C . ALA A 1 123 ? 44.300 -16.872 1.552 1.00 9.01 123 ALA A C 1
ATOM 929 O O . ALA A 1 123 ? 43.670 -16.634 0.526 1.00 9.08 123 ALA A O 1
ATOM 931 N N . LEU A 1 124 ? 45.619 -16.717 1.635 1.00 9.05 124 LEU A N 1
ATOM 932 C CA . LEU A 1 124 ? 46.404 -16.195 0.522 1.00 10.32 124 LEU A CA 1
ATOM 933 C C . LEU A 1 124 ? 46.404 -17.171 -0.653 1.00 10.38 124 LEU A C 1
ATOM 934 O O . LEU A 1 124 ? 46.306 -16.760 -1.813 1.00 10.66 124 LEU A O 1
ATOM 939 N N . SER A 1 125 ? 46.520 -18.459 -0.349 1.00 10.82 125 SER A N 1
ATOM 940 C CA . SER A 1 125 ? 46.515 -19.501 -1.380 1.00 9.75 125 SER A CA 1
ATOM 941 C C . SER A 1 125 ? 45.173 -19.499 -2.108 1.00 9.77 125 SER A C 1
ATOM 942 O O . SER A 1 125 ? 45.126 -19.555 -3.337 1.00 11.16 125 SER A O 1
ATOM 945 N N . ALA A 1 126 ? 44.091 -19.392 -1.342 1.00 9.62 126 ALA A N 1
ATOM 946 C CA . ALA A 1 126 ? 42.735 -19.381 -1.890 1.00 9.89 126 ALA A CA 1
ATOM 947 C C . ALA A 1 126 ? 42.483 -18.157 -2.782 1.00 10.36 126 ALA A C 1
ATOM 948 O O . ALA A 1 126 ? 41.832 -18.262 -3.827 1.00 10.03 126 ALA A O 1
ATOM 950 N N . ILE A 1 127 ? 43.012 -17.003 -2.376 1.00 9.43 127 ILE A N 1
ATOM 951 C CA . ILE A 1 127 ? 42.865 -15.781 -3.163 1.00 10.74 127 ILE A CA 1
ATOM 952 C C . ILE A 1 127 ? 43.572 -15.994 -4.503 1.00 12.02 127 ILE A C 1
ATOM 953 O O . ILE A 1 127 ? 43.012 -15.672 -5.560 1.00 12.98 127 ILE A O 1
ATOM 958 N N . GLU A 1 128 ? 44.763 -16.589 -4.475 1.00 11.82 128 GLU A N 1
ATOM 959 C CA . GLU A 1 128 ? 45.488 -16.840 -5.725 1.00 13.67 128 GLU A CA 1
ATOM 960 C C . GLU A 1 128 ? 44.682 -17.770 -6.637 1.00 12.85 128 GLU A C 1
ATOM 961 O O . GLU A 1 128 ? 44.712 -17.639 -7.856 1.00 13.19 128 GLU A O 1
ATOM 967 N N . GLU A 1 129 ? 43.958 -18.706 -6.035 1.00 12.29 129 GLU A N 1
ATOM 968 C CA . GLU A 1 129 ? 43.139 -19.644 -6.796 1.00 13.80 129 GLU A CA 1
ATOM 969 C C . GLU A 1 129 ? 41.839 -19.029 -7.321 1.00 13.47 129 GLU A C 1
ATOM 970 O O . GLU A 1 129 ? 41.096 -19.686 -8.042 1.00 15.09 129 GLU A O 1
ATOM 976 N N . GLY A 1 130 ? 41.556 -17.781 -6.958 1.00 12.34 130 GLY A N 1
ATOM 977 C CA . GLY A 1 130 ? 40.355 -17.136 -7.446 1.00 10.28 130 GLY A CA 1
ATOM 978 C C . GLY A 1 130 ? 39.156 -17.098 -6.528 1.00 10.43 130 GLY A C 1
ATOM 979 O O . GLY A 1 130 ? 38.089 -16.633 -6.931 1.00 11.28 130 GLY A O 1
ATOM 980 N N . PHE A 1 131 ? 39.301 -17.571 -5.297 1.00 9.26 131 PHE A N 1
ATOM 981 C CA . PHE A 1 131 ? 38.175 -17.538 -4.361 1.00 8.83 131 PHE A CA 1
ATOM 982 C C . PHE A 1 131 ? 38.002 -16.157 -3.719 1.00 8.62 131 PHE A C 1
ATOM 983 O O . PHE A 1 131 ? 38.951 -15.373 -3.633 1.00 9.96 131 PHE A O 1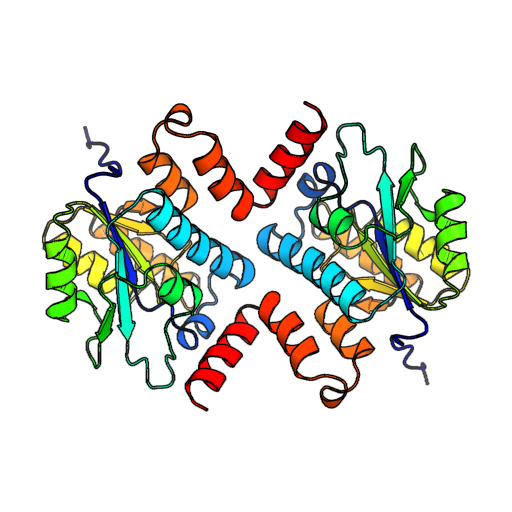
ATOM 991 N N . ASP A 1 132 ? 36.786 -15.857 -3.288 1.00 8.46 132 ASP A N 1
ATOM 992 C CA . ASP A 1 132 ? 36.519 -14.616 -2.573 1.00 9.75 132 ASP A CA 1
ATOM 993 C C . ASP A 1 132 ? 36.665 -15.033 -1.118 1.00 9.89 132 ASP A C 1
ATOM 994 O O . ASP A 1 132 ? 35.912 -15.869 -0.634 1.00 9.77 132 ASP A O 1
ATOM 999 N N . VAL A 1 133 ? 37.646 -14.460 -0.438 1.00 9.49 133 VAL A N 1
ATOM 1000 C CA . VAL A 1 133 ? 37.939 -14.829 0.941 1.00 9.49 133 VAL A CA 1
ATOM 1001 C C . VAL A 1 133 ? 37.498 -13.798 1.964 1.00 9.08 133 VAL A C 1
ATOM 1002 O O . VAL A 1 133 ? 37.758 -12.606 1.817 1.00 8.84 133 VAL A O 1
ATOM 1006 N N . PHE A 1 134 ? 36.859 -14.293 3.019 1.00 7.46 134 PHE A N 1
ATOM 1007 C CA . PHE A 1 134 ? 36.358 -13.478 4.117 1.00 6.93 134 PHE A CA 1
ATOM 1008 C C . PHE A 1 134 ? 36.976 -14.070 5.396 1.00 8.03 134 PHE A C 1
ATOM 1009 O O . PHE A 1 134 ? 36.716 -15.225 5.745 1.00 8.30 134 PHE A O 1
ATOM 1017 N N . VAL A 1 135 ? 37.818 -13.293 6.066 1.00 7.07 135 VAL A N 1
ATOM 1018 C CA . VAL A 1 135 ? 38.485 -13.742 7.287 1.00 6.90 135 VAL A CA 1
ATOM 1019 C C . VAL A 1 135 ? 37.702 -13.298 8.518 1.00 7.47 135 VAL A C 1
ATOM 1020 O O . VAL A 1 135 ? 37.324 -12.127 8.617 1.00 8.86 135 VAL A O 1
ATOM 1024 N N . VAL A 1 136 ? 37.399 -14.228 9.424 1.00 6.45 136 VAL A N 1
ATOM 1025 C CA . VAL A 1 136 ? 36.677 -13.874 10.647 1.00 5.74 136 VAL A CA 1
ATOM 1026 C C . VAL A 1 136 ? 37.769 -13.565 11.676 1.00 5.97 136 VAL A C 1
ATOM 1027 O O . VAL A 1 136 ? 38.264 -14.452 12.376 1.00 6.67 136 VAL A O 1
ATOM 1031 N N . THR A 1 137 ? 38.102 -12.285 11.789 1.00 5.76 137 THR A N 1
ATOM 1032 C CA . THR A 1 137 ? 39.188 -11.835 12.653 1.00 6.89 137 THR A CA 1
ATOM 1033 C C . THR A 1 137 ? 38.967 -11.999 14.147 1.00 8.41 137 THR A C 1
ATOM 1034 O O . THR A 1 137 ? 39.933 -11.998 14.916 1.00 7.47 137 THR A O 1
ATOM 1038 N N . ASP A 1 138 ? 37.703 -12.050 14.569 1.00 7.78 138 ASP A N 1
ATOM 1039 C CA . ASP A 1 138 ? 37.430 -12.234 15.988 1.00 8.14 138 ASP A CA 1
ATOM 1040 C C . ASP A 1 138 ? 37.232 -13.699 16.401 1.00 8.41 138 ASP A C 1
ATOM 1041 O O . ASP A 1 138 ? 37.013 -13.985 17.580 1.00 9.41 138 ASP A O 1
ATOM 1046 N N . ALA A 1 139 ? 37.341 -14.617 15.436 1.00 7.82 139 ALA A N 1
ATOM 1047 C CA . ALA A 1 139 ? 37.257 -16.054 15.705 1.00 7.41 139 ALA A CA 1
ATOM 1048 C C . ALA A 1 139 ? 38.598 -16.721 15.316 1.00 7.57 139 ALA A C 1
ATOM 1049 O O . ALA A 1 139 ? 38.684 -17.945 15.175 1.00 7.40 139 ALA A O 1
ATOM 1051 N N . SER A 1 140 ? 39.616 -15.894 15.083 1.00 6.82 140 SER A N 1
ATOM 1052 C CA . SER A 1 140 ? 40.965 -16.348 14.741 1.00 6.77 140 SER A CA 1
ATOM 1053 C C . SER A 1 140 ? 41.850 -15.782 15.842 1.00 6.57 140 SER A C 1
ATOM 1054 O O . SER A 1 140 ? 41.630 -14.657 16.280 1.00 6.80 140 SER A O 1
ATOM 1057 N N . GLY A 1 141 ? 42.814 -16.562 16.321 1.00 6.65 141 GLY A N 1
ATOM 1058 C CA . GLY A 1 141 ? 43.642 -16.080 17.416 1.00 6.34 141 GLY A CA 1
ATOM 1059 C C . GLY A 1 141 ? 45.127 -16.250 17.213 1.00 6.95 141 GLY A C 1
ATOM 1060 O O . GLY A 1 141 ? 45.571 -17.122 16.452 1.00 7.28 141 GLY A O 1
ATOM 1061 N N . THR A 1 142 ? 45.912 -15.430 17.900 1.00 5.36 142 THR A N 1
ATOM 1062 C CA . THR A 1 142 ? 47.353 -15.504 17.760 1.00 5.83 142 THR A CA 1
ATOM 1063 C C . THR A 1 142 ? 48.052 -15.023 19.025 1.00 7.08 142 THR A C 1
ATOM 1064 O O . THR A 1 142 ? 47.394 -14.743 20.041 1.00 7.21 142 THR A O 1
ATOM 1068 N N . PHE A 1 143 ? 49.380 -14.940 18.960 1.00 6.90 143 PHE A N 1
ATOM 1069 C CA . PHE A 1 143 ? 50.208 -14.543 20.095 1.00 7.53 143 PHE A CA 1
ATOM 1070 C C . PHE A 1 143 ? 49.921 -13.164 20.698 1.00 7.48 143 PHE A C 1
ATOM 1071 O O . PHE A 1 143 ? 49.721 -13.043 21.905 1.00 6.73 143 PHE A O 1
ATOM 1079 N N . ASN A 1 144 ? 49.851 -12.137 19.855 1.00 6.49 144 ASN A N 1
ATOM 1080 C CA . ASN A 1 144 ? 49.668 -10.781 20.342 1.00 7.10 144 ASN A CA 1
ATOM 1081 C C . ASN A 1 144 ? 49.172 -9.877 19.218 1.00 6.99 144 ASN A C 1
ATOM 1082 O O . ASN A 1 144 ? 48.957 -10.342 18.101 1.00 6.46 144 ASN A O 1
ATOM 1087 N N . GLU A 1 145 ? 48.983 -8.591 19.525 1.00 7.40 145 GLU A N 1
ATOM 1088 C CA . GLU A 1 145 ? 48.479 -7.629 18.550 1.00 8.42 145 GLU A CA 1
ATOM 1089 C C . GLU A 1 145 ? 49.391 -7.395 17.363 1.00 7.82 145 GLU A C 1
ATOM 1090 O O . GLU A 1 145 ? 48.909 -7.109 16.261 1.00 8.33 145 GLU A O 1
ATOM 1096 N N . ILE A 1 146 ? 50.698 -7.509 17.569 1.00 7.97 146 ILE A N 1
ATOM 1097 C CA . ILE A 1 146 ? 51.633 -7.341 16.459 1.00 8.36 146 ILE A CA 1
ATOM 1098 C C . ILE A 1 146 ? 51.513 -8.503 15.460 1.00 7.97 146 ILE A C 1
ATOM 1099 O O . ILE A 1 146 ? 51.420 -8.273 14.258 1.00 7.51 146 ILE A O 1
ATOM 1104 N N . THR A 1 147 ? 51.476 -9.740 15.952 1.00 7.32 147 THR A N 1
ATOM 1105 C CA . THR A 1 147 ? 51.368 -10.891 15.054 1.00 6.62 147 THR A CA 1
ATOM 1106 C C . THR A 1 147 ? 50.019 -10.844 14.350 1.00 7.66 147 THR A C 1
ATOM 1107 O O . THR A 1 147 ? 49.916 -11.170 13.155 1.00 8.42 147 THR A O 1
ATOM 1111 N N . ARG A 1 148 ? 48.998 -10.380 15.068 1.00 7.41 148 ARG A N 1
ATOM 1112 C CA . ARG A 1 148 ? 47.665 -10.251 14.494 1.00 8.01 148 ARG A CA 1
ATOM 1113 C C . ARG A 1 148 ? 47.608 -9.163 13.412 1.00 8.06 148 ARG A C 1
ATOM 1114 O O . ARG A 1 148 ? 47.250 -9.441 12.270 1.00 7.96 148 ARG A O 1
ATOM 1122 N N . HIS A 1 149 ? 47.941 -7.926 13.782 1.00 7.55 149 HIS A N 1
ATOM 1123 C CA . HIS A 1 149 ? 47.871 -6.806 12.846 1.00 8.31 149 HIS A CA 1
ATOM 1124 C C . HIS A 1 149 ? 48.756 -6.963 11.615 1.00 8.89 149 HIS A C 1
ATOM 1125 O O . HIS A 1 149 ? 48.391 -6.507 10.529 1.00 9.37 149 HIS A O 1
ATOM 1132 N N . SER A 1 150 ? 49.909 -7.606 11.775 1.00 7.94 150 SER A N 1
ATOM 1133 C CA . SER A 1 150 ? 50.805 -7.860 10.650 1.00 8.30 150 SER A CA 1
ATOM 1134 C C . SER A 1 150 ? 50.083 -8.783 9.657 1.00 7.91 150 SER A C 1
ATOM 1135 O O . SER A 1 150 ? 50.093 -8.548 8.438 1.00 8.17 150 SER A O 1
ATOM 1138 N N . ALA A 1 151 ? 49.396 -9.784 10.197 1.00 6.58 151 ALA A N 1
ATOM 1139 C CA . ALA A 1 151 ? 48.635 -10.726 9.389 1.00 7.30 151 ALA A CA 1
ATOM 1140 C C . ALA A 1 151 ? 47.468 -10.015 8.693 1.00 8.13 151 ALA A C 1
ATOM 1141 O O . ALA A 1 151 ? 47.201 -10.271 7.519 1.00 7.39 151 ALA A O 1
ATOM 1143 N N . TRP A 1 152 ? 46.752 -9.149 9.422 1.00 7.91 152 TRP A N 1
ATOM 1144 C CA . TRP A 1 152 ? 45.631 -8.408 8.828 1.00 7.25 152 TRP A CA 1
ATOM 1145 C C . TRP A 1 152 ? 46.120 -7.639 7.633 1.00 7.58 152 TRP A C 1
ATOM 1146 O O . TRP A 1 152 ? 45.472 -7.643 6.584 1.00 8.58 152 TRP A O 1
ATOM 1157 N N . ASP A 1 153 ? 47.235 -6.935 7.809 1.00 7.35 153 ASP A N 1
ATOM 1158 C CA . ASP A 1 153 ? 47.806 -6.146 6.730 1.00 8.73 153 ASP A CA 1
ATOM 1159 C C . ASP A 1 153 ? 48.104 -7.028 5.521 1.00 8.63 153 ASP A C 1
ATOM 1160 O O . ASP A 1 153 ? 47.712 -6.717 4.385 1.00 7.67 153 ASP A O 1
ATOM 1165 N N . ARG A 1 154 ? 48.746 -8.160 5.780 1.00 7.25 154 ARG A N 1
ATOM 1166 C CA . ARG A 1 154 ? 49.113 -9.092 4.716 1.00 8.33 154 ARG A CA 1
ATOM 1167 C C . ARG A 1 154 ? 47.893 -9.656 3.973 1.00 8.37 154 ARG A C 1
ATOM 1168 O O . ARG A 1 154 ? 47.883 -9.714 2.741 1.00 7.82 154 ARG A O 1
ATOM 1176 N N . MET A 1 155 ? 46.854 -10.039 4.712 1.00 7.85 155 MET A N 1
ATOM 1177 C CA . MET A 1 155 ? 45.653 -10.587 4.089 1.00 8.38 155 MET A CA 1
ATOM 1178 C C . MET A 1 155 ? 44.856 -9.522 3.330 1.00 8.74 155 MET A C 1
ATOM 1179 O O . MET A 1 155 ? 44.412 -9.749 2.199 1.00 8.90 155 MET A O 1
ATOM 1184 N N . SER A 1 156 ? 44.727 -8.343 3.925 1.00 8.55 156 SER A N 1
ATOM 1185 C CA . SER A 1 156 ? 44.005 -7.239 3.299 1.00 8.76 156 SER A CA 1
ATOM 1186 C C . SER A 1 156 ? 44.696 -6.812 1.993 1.00 9.59 156 SER A C 1
ATOM 1187 O O . SER A 1 156 ? 44.036 -6.583 0.979 1.00 8.37 156 SER A O 1
ATOM 1190 N N . GLN A 1 157 ? 46.026 -6.745 2.045 1.00 9.66 157 GLN A N 1
ATOM 1191 C CA . GLN A 1 157 ? 46.902 -6.376 0.930 1.00 11.32 157 GLN A CA 1
ATOM 1192 C C . GLN A 1 157 ? 46.610 -7.314 -0.258 1.00 11.41 157 GLN A C 1
ATOM 1193 O O . GLN A 1 157 ? 46.541 -6.877 -1.412 1.00 10.30 157 GLN A O 1
ATOM 1199 N N . ALA A 1 158 ? 46.354 -8.584 0.047 1.00 11.02 158 ALA A N 1
ATOM 1200 C CA . ALA A 1 158 ? 46.074 -9.590 -0.976 1.00 10.94 158 ALA A CA 1
ATOM 1201 C C . ALA A 1 158 ? 44.641 -9.566 -1.489 1.00 11.82 158 ALA A C 1
ATOM 1202 O O . ALA A 1 158 ? 44.325 -10.235 -2.466 1.00 11.94 158 ALA A O 1
ATOM 1204 N N . GLY A 1 159 ? 43.761 -8.853 -0.794 1.00 10.60 159 GLY A N 1
ATOM 1205 C CA . GLY A 1 159 ? 42.378 -8.790 -1.222 1.00 9.82 159 GLY A CA 1
ATOM 1206 C C . GLY A 1 159 ? 41.379 -9.495 -0.313 1.00 9.05 159 GLY A C 1
ATOM 1207 O O . GLY A 1 159 ? 40.208 -9.583 -0.644 1.00 8.23 159 GLY A O 1
ATOM 1208 N N . ALA A 1 160 ? 41.824 -10.008 0.828 1.00 8.64 160 ALA A N 1
ATOM 1209 C CA . ALA A 1 160 ? 40.894 -10.665 1.753 1.00 8.30 160 ALA A CA 1
ATOM 1210 C C . ALA A 1 160 ? 40.011 -9.610 2.408 1.00 8.52 160 ALA A C 1
ATOM 1211 O O . ALA A 1 160 ? 40.458 -8.487 2.656 1.00 8.10 160 ALA A O 1
ATOM 1213 N N . GLN A 1 161 ? 38.742 -9.939 2.630 1.00 7.07 161 GLN A N 1
ATOM 1214 C CA . GLN A 1 161 ? 37.836 -9.020 3.306 1.00 7.69 161 GLN A CA 1
ATOM 1215 C C . GLN A 1 161 ? 37.872 -9.400 4.790 1.00 8.29 161 GLN A C 1
ATOM 1216 O O . GLN A 1 161 ? 37.687 -10.567 5.145 1.00 9.62 161 GLN A O 1
ATOM 1222 N N . LEU A 1 162 ? 38.197 -8.434 5.647 1.00 7.12 162 LEU A N 1
ATOM 1223 C CA . LEU A 1 162 ? 38.270 -8.683 7.079 1.00 7.07 162 LEU A CA 1
ATOM 1224 C C . LEU A 1 162 ? 36.897 -8.447 7.670 1.00 6.82 162 LEU A C 1
ATOM 1225 O O . LEU A 1 162 ? 36.328 -7.372 7.512 1.00 6.97 162 LEU A O 1
ATOM 1230 N N . MET A 1 163 ? 36.355 -9.478 8.305 1.00 6.94 163 MET A N 1
ATOM 1231 C CA . MET A 1 163 ? 35.041 -9.401 8.913 1.00 7.56 163 MET A CA 1
ATOM 1232 C C . MET A 1 163 ? 35.054 -10.016 10.319 1.00 6.74 163 MET A C 1
ATOM 1233 O O . MET A 1 163 ? 36.063 -10.578 10.772 1.00 6.65 163 MET A O 1
ATOM 1238 N N . THR A 1 164 ? 33.956 -9.833 11.039 1.00 6.75 164 THR A N 1
ATOM 1239 C CA . THR A 1 164 ? 33.829 -10.391 12.380 1.00 7.48 164 THR A CA 1
ATOM 1240 C C . THR A 1 164 ? 32.542 -11.214 12.388 1.00 7.95 164 THR A C 1
ATOM 1241 O O . THR A 1 164 ? 31.659 -10.971 11.560 1.00 7.22 164 THR A O 1
ATOM 1245 N N . TRP A 1 165 ? 32.421 -12.172 13.304 1.00 7.40 165 TRP A N 1
ATOM 1246 C CA . TRP A 1 165 ? 31.271 -13.069 13.274 1.00 7.07 165 TRP A CA 1
ATOM 1247 C C . TRP A 1 165 ? 29.880 -12.467 13.212 1.00 6.42 165 TRP A C 1
ATOM 1248 O O . TRP A 1 165 ? 29.050 -12.942 12.443 1.00 7.28 165 TRP A O 1
ATOM 1259 N N . PHE A 1 166 ? 29.617 -11.425 13.995 1.00 5.61 166 PHE A N 1
ATOM 1260 C CA . PHE A 1 166 ? 28.287 -10.817 13.984 1.00 7.23 166 PHE A CA 1
ATOM 1261 C C . PHE A 1 166 ? 28.023 -10.208 12.603 1.00 7.47 166 PHE A C 1
ATOM 1262 O O . PHE A 1 166 ? 26.934 -10.383 12.038 1.00 8.31 166 PHE A O 1
ATOM 1270 N N . GLY A 1 167 ? 29.043 -9.549 12.047 1.00 7.52 167 GLY A N 1
ATOM 1271 C CA . GLY A 1 167 ? 28.924 -8.975 10.718 1.00 7.48 167 GLY A CA 1
ATOM 1272 C C . GLY A 1 167 ? 28.663 -10.063 9.680 1.00 8.16 167 GLY A C 1
ATOM 1273 O O . GLY A 1 167 ? 27.828 -9.893 8.780 1.00 7.02 167 GLY A O 1
ATOM 1274 N N . VAL A 1 168 ? 29.382 -11.182 9.804 1.00 8.23 168 VAL A N 1
ATOM 1275 C CA . VAL A 1 168 ? 29.227 -12.338 8.905 1.00 8.38 168 VAL A CA 1
ATOM 1276 C C . VAL A 1 168 ? 27.761 -12.835 8.951 1.00 8.69 168 VAL A C 1
ATOM 1277 O O . VAL A 1 168 ? 27.112 -13.002 7.912 1.00 8.75 168 VAL A O 1
ATOM 1281 N N . ALA A 1 169 ? 27.232 -13.021 10.157 1.00 8.00 169 ALA A N 1
ATOM 1282 C CA . ALA A 1 169 ? 25.866 -13.496 10.314 1.00 8.48 169 ALA A CA 1
ATOM 1283 C C . ALA A 1 169 ? 24.857 -12.543 9.667 1.00 9.48 169 ALA A C 1
ATOM 1284 O O . ALA A 1 169 ? 23.908 -12.980 9.007 1.00 11.10 169 ALA A O 1
ATOM 1286 N N . CYS A 1 170 ? 25.061 -11.245 9.861 1.00 9.30 170 CYS A N 1
ATOM 1287 C CA . CYS A 1 170 ? 24.154 -10.236 9.319 1.00 9.66 170 CYS A CA 1
ATOM 1288 C C . CYS A 1 170 ? 24.197 -10.137 7.805 1.00 10.44 170 CYS A C 1
ATOM 1289 O O . CYS A 1 170 ? 23.167 -9.889 7.156 1.00 10.76 170 CYS A O 1
ATOM 1292 N N . GLU A 1 171 ? 25.389 -10.284 7.234 1.00 9.95 171 GLU A N 1
ATOM 1293 C CA . GLU A 1 171 ? 25.515 -10.213 5.786 1.00 9.63 171 GLU A CA 1
ATOM 1294 C C . GLU A 1 171 ? 24.899 -11.464 5.149 1.00 10.70 171 GLU A C 1
ATOM 1295 O O . GLU A 1 171 ? 24.326 -11.402 4.061 1.00 10.83 171 GLU A O 1
ATOM 1301 N N . LEU A 1 172 ? 25.011 -12.596 5.833 1.00 11.20 172 LEU A N 1
ATOM 1302 C CA . LEU A 1 172 ? 24.444 -13.847 5.340 1.00 11.66 172 LEU A CA 1
ATOM 1303 C C . LEU A 1 172 ? 22.914 -13.857 5.433 1.00 13.59 172 LEU A C 1
ATOM 1304 O O . LEU A 1 172 ? 22.231 -14.281 4.493 1.00 13.01 172 LEU A O 1
ATOM 1309 N N . HIS A 1 173 ? 22.387 -13.400 6.563 1.00 14.87 173 HIS A N 1
ATOM 1310 C CA . HIS A 1 173 ? 20.957 -13.413 6.801 1.00 17.74 173 HIS A CA 1
ATOM 1311 C C . HIS A 1 173 ? 20.202 -12.419 5.943 1.00 18.44 173 HIS A C 1
ATOM 1312 O O . HIS A 1 173 ? 19.094 -12.712 5.478 1.00 19.12 173 HIS A O 1
ATOM 1319 N N . ARG A 1 174 ? 20.754 -11.217 5.802 1.00 18.38 174 ARG A N 1
ATOM 1320 C CA . ARG A 1 174 ? 20.144 -10.151 4.986 1.00 19.47 174 ARG A CA 1
ATOM 1321 C C . ARG A 1 174 ? 18.859 -9.527 5.509 1.00 19.98 174 ARG A C 1
ATOM 1322 O O . ARG A 1 174 ? 18.733 -8.297 5.530 1.00 18.89 174 ARG A O 1
ATOM 1330 N N . ASP A 1 175 ? 17.914 -10.357 5.958 1.00 21.17 175 ASP A N 1
ATOM 1331 C CA . ASP A 1 175 ? 16.598 -9.917 6.425 1.00 24.31 175 ASP A CA 1
ATOM 1332 C C . ASP A 1 175 ? 16.097 -10.699 7.622 1.00 24.42 175 ASP A C 1
ATOM 1333 O O . ASP A 1 175 ? 15.948 -11.911 7.565 1.00 23.89 175 ASP A O 1
ATOM 1338 N N . TRP A 1 176 ? 15.757 -9.968 8.676 1.00 26.64 176 TRP A N 1
ATOM 1339 C CA . TRP A 1 176 ? 15.243 -10.557 9.911 1.00 29.57 176 TRP A CA 1
ATOM 1340 C C . TRP A 1 176 ? 14.043 -11.451 9.629 1.00 30.79 176 TRP A C 1
ATOM 1341 O O . TRP A 1 176 ? 13.970 -12.585 10.116 1.00 31.68 176 TRP A O 1
ATOM 1352 N N . ARG A 1 177 ? 13.143 -10.953 8.786 1.00 31.70 177 ARG A N 1
ATOM 1353 C CA . ARG A 1 177 ? 11.922 -11.672 8.439 1.00 32.75 177 ARG A CA 1
ATOM 1354 C C . ARG A 1 177 ? 12.124 -13.071 7.860 1.00 33.01 177 ARG A C 1
ATOM 1355 O O . ARG A 1 177 ? 11.196 -13.883 7.857 1.00 32.54 177 ARG A O 1
ATOM 1363 N N . ASN A 1 178 ? 13.340 -13.364 7.407 1.00 32.51 178 ASN A N 1
ATOM 1364 C CA . ASN A 1 178 ? 13.640 -14.682 6.863 1.00 32.79 178 ASN A CA 1
ATOM 1365 C C . ASN A 1 178 ? 13.526 -15.744 7.951 1.00 32.80 178 ASN A C 1
ATOM 1366 O O . ASN A 1 178 ? 1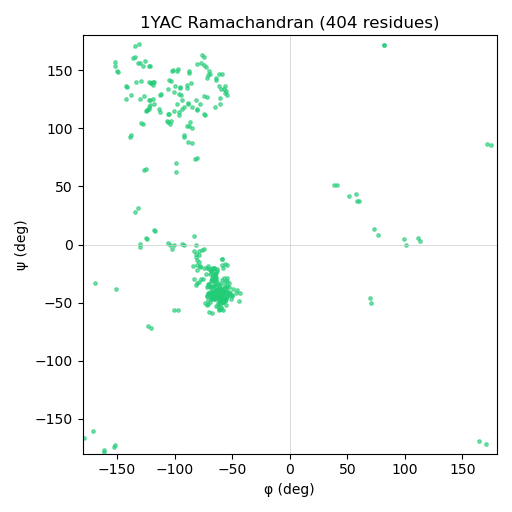3.303 -16.917 7.649 1.00 32.99 178 ASN A O 1
ATOM 1371 N N . ASP A 1 179 ? 13.690 -15.317 9.205 1.00 31.28 179 ASP A N 1
ATOM 1372 C CA . ASP A 1 179 ? 13.590 -16.172 10.390 1.00 30.86 179 ASP A CA 1
ATOM 1373 C C . ASP A 1 179 ? 14.053 -15.357 11.600 1.00 30.94 179 ASP A C 1
ATOM 1374 O O . ASP A 1 179 ? 15.230 -15.395 11.976 1.00 31.89 179 ASP A O 1
ATOM 1379 N N . ILE A 1 180 ? 13.127 -14.618 12.200 1.00 29.41 180 ILE A N 1
ATOM 1380 C CA . ILE A 1 180 ? 13.437 -13.780 13.356 1.00 28.39 180 ILE A CA 1
ATOM 1381 C C . ILE A 1 180 ? 13.944 -14.563 14.560 1.00 26.83 180 ILE A C 1
ATOM 1382 O O . ILE A 1 180 ? 15.036 -14.310 15.051 1.00 26.82 180 ILE A O 1
ATOM 1387 N N . ALA A 1 181 ? 13.161 -15.534 15.014 1.00 25.93 181 ALA A N 1
ATOM 1388 C CA . ALA A 1 181 ? 13.526 -16.337 16.176 1.00 25.89 181 ALA A CA 1
ATOM 1389 C C . ALA A 1 181 ? 14.896 -17.001 16.063 1.00 25.41 181 ALA A C 1
ATOM 1390 O O . ALA A 1 181 ? 15.665 -17.009 17.025 1.00 25.17 181 ALA A O 1
ATOM 1392 N N . GLY A 1 182 ? 15.199 -17.534 14.886 1.00 23.45 182 GLY A N 1
ATOM 1393 C CA . GLY A 1 182 ? 16.473 -18.192 14.671 1.00 22.24 182 GLY A CA 1
ATOM 1394 C C . GLY A 1 182 ? 17.668 -17.275 14.841 1.00 21.26 182 GLY A C 1
ATOM 1395 O O . GLY A 1 182 ? 18.621 -17.610 15.560 1.00 19.95 182 GLY A O 1
ATOM 1396 N N . LEU A 1 183 ? 17.636 -16.123 14.178 1.00 20.10 183 LEU A N 1
ATOM 1397 C CA . LEU A 1 183 ? 18.745 -15.179 14.280 1.00 19.67 183 LEU A CA 1
ATOM 1398 C C . LEU A 1 183 ? 18.821 -14.624 15.700 1.00 18.36 183 LEU A C 1
ATOM 1399 O O . LEU A 1 183 ? 19.905 -14.498 16.269 1.00 18.42 183 LEU A O 1
ATOM 1404 N N . ALA A 1 184 ? 17.659 -14.318 16.271 1.00 16.01 184 ALA A N 1
ATOM 1405 C CA . ALA A 1 184 ? 17.578 -13.787 17.624 1.00 16.16 184 ALA A CA 1
ATOM 1406 C C . ALA A 1 184 ? 18.204 -14.754 18.626 1.00 15.97 184 ALA A C 1
ATOM 1407 O O . ALA A 1 184 ? 18.861 -14.330 19.575 1.00 14.98 184 ALA A O 1
ATOM 1409 N N . THR A 1 185 ? 17.983 -16.050 18.422 1.00 15.10 185 THR A N 1
ATOM 1410 C CA . THR A 1 185 ? 18.538 -17.070 19.302 1.00 15.71 185 THR A CA 1
ATOM 1411 C C . THR A 1 185 ? 20.058 -17.081 19.205 1.00 15.61 185 THR A C 1
ATOM 1412 O O . THR A 1 185 ? 20.750 -17.116 20.230 1.00 16.69 185 THR A O 1
ATOM 1416 N N . LEU A 1 186 ? 20.574 -17.007 17.980 1.00 14.85 186 LEU A N 1
ATOM 1417 C CA . LEU A 1 186 ? 22.019 -16.995 17.753 1.00 14.02 186 LEU A CA 1
ATOM 1418 C C . LEU A 1 186 ? 22.628 -15.790 18.474 1.00 12.47 186 LEU A C 1
ATOM 1419 O O . LEU A 1 186 ? 23.634 -15.914 19.172 1.00 11.65 186 LEU A O 1
ATOM 1424 N N . PHE A 1 187 ? 22.000 -14.632 18.318 1.00 11.34 187 PHE A N 1
ATOM 1425 C CA . PHE A 1 187 ? 22.490 -13.411 18.948 1.00 11.43 187 PHE A CA 1
ATOM 1426 C C . PHE A 1 187 ? 22.406 -13.476 20.474 1.00 11.90 187 PHE A C 1
ATOM 1427 O O . PHE A 1 187 ? 23.362 -13.141 21.185 1.00 12.62 187 PHE A O 1
ATOM 1435 N N . SER A 1 188 ? 21.266 -13.921 20.979 1.00 11.80 188 SER A N 1
ATOM 1436 C CA . SER A 1 188 ? 21.067 -14.030 22.420 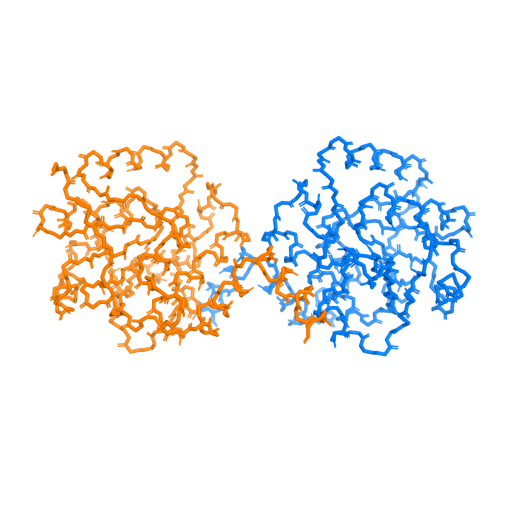1.00 13.67 188 SER A CA 1
ATOM 1437 C C . SER A 1 188 ? 22.089 -14.980 23.071 1.00 13.12 188 SER A C 1
ATOM 1438 O O . SER A 1 188 ? 22.600 -14.706 24.158 1.00 12.68 188 SER A O 1
ATOM 1441 N N . ASN A 1 189 ? 22.403 -16.071 22.377 1.00 11.90 189 ASN A N 1
ATOM 1442 C CA . ASN A 1 189 ? 23.363 -17.051 22.885 1.00 11.21 189 ASN A CA 1
ATOM 1443 C C . ASN A 1 189 ? 24.807 -16.584 22.862 1.00 11.29 189 ASN A C 1
ATOM 1444 O O . ASN A 1 189 ? 25.636 -17.116 23.595 1.00 10.08 189 ASN A O 1
ATOM 1449 N N . HIS A 1 190 ? 25.099 -15.574 22.036 1.00 8.96 190 HIS A N 1
ATOM 1450 C CA . HIS A 1 190 ? 26.465 -15.095 21.890 1.00 8.05 190 HIS A CA 1
ATOM 1451 C C . HIS A 1 190 ? 26.766 -13.617 22.136 1.00 8.19 190 HIS A C 1
ATOM 1452 O O . HIS A 1 190 ? 27.902 -13.179 21.965 1.00 8.75 190 HIS A O 1
ATOM 1459 N N . ILE A 1 191 ? 25.763 -12.867 22.566 1.00 6.57 191 ILE A N 1
ATOM 1460 C CA . ILE A 1 191 ? 25.960 -11.452 22.858 1.00 7.14 191 ILE A CA 1
ATOM 1461 C C . ILE A 1 191 ? 25.192 -11.148 24.150 1.00 7.15 191 ILE A C 1
ATOM 1462 O O . ILE A 1 191 ? 23.989 -10.859 24.111 1.00 8.19 191 ILE A O 1
ATOM 1467 N N . PRO A 1 192 ? 25.863 -11.239 25.316 1.00 7.87 192 PRO A N 1
ATOM 1468 C CA . PRO A 1 192 ? 25.206 -10.966 26.600 1.00 8.06 192 PRO A CA 1
ATOM 1469 C C . PRO A 1 192 ? 24.366 -9.688 26.598 1.00 8.25 192 PRO A C 1
ATOM 1470 O O . PRO A 1 192 ? 23.249 -9.678 27.121 1.00 8.50 192 PRO A O 1
ATOM 1474 N N . ASP A 1 193 ? 24.884 -8.622 25.988 1.00 7.36 193 ASP A N 1
ATOM 1475 C CA . ASP A 1 193 ? 24.162 -7.352 25.938 1.00 8.42 193 ASP A CA 1
ATOM 1476 C C . ASP A 1 193 ? 22.829 -7.484 25.201 1.00 8.81 193 ASP A C 1
ATOM 1477 O O . ASP A 1 193 ? 21.816 -6.925 25.633 1.00 9.62 193 ASP A O 1
ATOM 1482 N N . TYR A 1 194 ? 22.830 -8.242 24.108 1.00 9.46 194 TYR A N 1
ATOM 1483 C CA . TYR A 1 194 ? 21.617 -8.430 23.329 1.00 10.89 194 TYR A CA 1
ATOM 1484 C C . TYR A 1 194 ? 20.628 -9.298 24.099 1.00 9.85 194 TYR A C 1
ATOM 1485 O O . TYR A 1 194 ? 19.422 -9.021 24.113 1.00 9.63 194 TYR A O 1
ATOM 1494 N N . ARG A 1 195 ? 21.142 -10.345 24.734 1.00 9.57 195 ARG A N 1
ATOM 1495 C CA . ARG A 1 195 ? 20.290 -11.221 25.535 1.00 11.65 195 ARG A CA 1
ATOM 1496 C C . ARG A 1 195 ? 19.582 -10.400 26.619 1.00 10.71 195 ARG A C 1
ATOM 1497 O O . ARG A 1 195 ? 18.397 -10.600 26.879 1.00 9.93 195 ARG A O 1
ATOM 1505 N N . ASN A 1 196 ? 20.302 -9.452 27.229 1.00 10.94 196 ASN A N 1
ATOM 1506 C CA . ASN A 1 196 ? 19.722 -8.602 28.281 1.00 9.57 196 ASN A CA 1
ATOM 1507 C C . ASN A 1 196 ? 18.582 -7.730 27.735 1.00 10.77 196 ASN A C 1
ATOM 1508 O O . ASN A 1 196 ? 17.536 -7.561 28.387 1.00 9.33 196 ASN A O 1
ATOM 1513 N N . LEU A 1 197 ? 18.782 -7.195 26.533 1.00 9.09 197 LEU A N 1
ATOM 1514 C CA . LEU A 1 197 ? 17.758 -6.385 25.879 1.00 11.20 197 LEU A CA 1
ATOM 1515 C C . LEU A 1 197 ? 16.520 -7.242 25.636 1.00 10.82 197 LEU A C 1
ATOM 1516 O O . LEU A 1 197 ? 15.384 -6.758 25.764 1.00 11.18 197 LEU A O 1
ATOM 1521 N N . MET A 1 198 ? 16.745 -8.494 25.243 1.00 11.47 198 MET A N 1
ATOM 1522 C CA . MET A 1 198 ? 15.644 -9.427 25.005 1.00 13.95 198 MET A CA 1
ATOM 1523 C C . MET A 1 198 ? 14.897 -9.734 26.288 1.00 13.93 198 MET A C 1
ATOM 1524 O O . MET A 1 198 ? 13.667 -9.728 26.311 1.00 13.49 198 MET A O 1
ATOM 1529 N N . THR A 1 199 ? 15.642 -10.012 27.348 1.00 12.69 199 THR A N 1
ATOM 1530 C CA . THR A 1 199 ? 15.044 -10.306 28.640 1.00 13.53 199 THR A CA 1
ATOM 1531 C C . THR A 1 199 ? 14.119 -9.168 29.066 1.00 13.53 199 THR A C 1
ATOM 1532 O O . THR A 1 199 ? 12.956 -9.396 29.376 1.00 13.72 199 THR A O 1
ATOM 1536 N N . SER A 1 200 ? 14.619 -7.940 29.056 1.00 13.60 200 SER A N 1
ATOM 1537 C CA . SER A 1 200 ? 13.794 -6.809 29.465 1.00 14.45 200 SER A CA 1
ATOM 1538 C C . SER A 1 200 ? 12.560 -6.667 28.578 1.00 14.98 200 SER A C 1
ATOM 1539 O O . SER A 1 200 ? 11.433 -6.542 29.074 1.00 14.21 200 SER A O 1
ATOM 1542 N N . TYR A 1 201 ? 12.774 -6.719 27.267 1.00 14.99 201 TYR A N 1
ATOM 1543 C CA . TYR A 1 201 ? 11.676 -6.586 26.313 1.00 17.10 201 TYR A CA 1
ATOM 1544 C C . TYR A 1 201 ? 10.630 -7.697 26.491 1.00 17.68 201 TYR A C 1
ATOM 1545 O O . TYR A 1 201 ? 9.430 -7.438 26.496 1.00 18.23 201 TYR A O 1
ATOM 1554 N N . ASP A 1 202 ? 11.097 -8.928 26.639 1.00 17.29 202 ASP A N 1
ATOM 1555 C CA . ASP A 1 202 ? 10.213 -10.060 26.818 1.00 18.95 202 ASP A CA 1
ATOM 1556 C C . ASP A 1 202 ? 9.390 -10.015 28.096 1.00 20.49 202 ASP A C 1
ATOM 1557 O O . ASP A 1 202 ? 8.204 -10.340 28.071 1.00 20.47 202 ASP A O 1
ATOM 1562 N N . THR A 1 203 ? 9.990 -9.617 29.212 1.00 21.95 203 THR A N 1
ATOM 1563 C CA . THR A 1 203 ? 9.219 -9.593 30.451 1.00 24.73 203 THR A CA 1
ATOM 1564 C C . THR A 1 203 ? 8.212 -8.453 30.450 1.00 25.91 203 THR A C 1
ATOM 1565 O O . THR A 1 203 ? 7.202 -8.515 31.145 1.00 26.97 203 THR A O 1
ATOM 1569 N N . LEU A 1 204 ? 8.501 -7.406 29.687 1.00 27.77 204 LEU A N 1
ATOM 1570 C CA . LEU A 1 204 ? 7.610 -6.251 29.611 1.00 29.82 204 LEU A CA 1
ATOM 1571 C C . LEU A 1 204 ? 6.461 -6.420 28.636 1.00 31.13 204 LEU A C 1
ATOM 1572 O O . LEU A 1 204 ? 5.403 -5.818 28.826 1.00 33.14 204 LEU A O 1
ATOM 1577 N N . THR A 1 205 ? 6.679 -7.199 27.584 1.00 32.16 205 THR A N 1
ATOM 1578 C CA . THR A 1 205 ? 5.661 -7.404 26.560 1.00 33.49 205 THR A CA 1
ATOM 1579 C C . THR A 1 205 ? 4.911 -8.725 26.666 1.00 35.07 205 THR A C 1
ATOM 1580 O O . THR A 1 205 ? 3.993 -8.931 25.843 1.00 36.75 205 THR A O 1
ATOM 1584 N N . THR B 1 2 ? 49.487 -13.882 64.485 1.00 36.31 2 THR B N 1
ATOM 1585 C CA . THR B 1 2 ? 49.477 -12.524 63.902 1.00 36.29 2 THR B CA 1
ATOM 1586 C C . THR B 1 2 ? 48.037 -12.281 63.439 1.00 34.24 2 THR B C 1
ATOM 1587 O O . THR B 1 2 ? 47.100 -12.556 64.192 1.00 34.32 2 THR B O 1
ATOM 1591 N N . LYS B 1 3 ? 47.854 -11.756 62.230 1.00 30.93 3 LYS B N 1
ATOM 1592 C CA . LYS B 1 3 ? 46.514 -11.560 61.721 1.00 27.74 3 LYS B CA 1
ATOM 1593 C C . LYS B 1 3 ? 46.028 -12.946 61.348 1.00 24.21 3 LYS B C 1
ATOM 1594 O O . LYS B 1 3 ? 46.752 -13.704 60.703 1.00 22.59 3 LYS B O 1
ATOM 1600 N N . PRO B 1 4 ? 44.851 -13.336 61.849 1.00 21.24 4 PRO B N 1
ATOM 1601 C CA . PRO B 1 4 ? 44.296 -14.652 61.544 1.00 19.21 4 PRO B CA 1
ATOM 1602 C C . PRO B 1 4 ? 43.839 -14.700 60.095 1.00 16.42 4 PRO B C 1
ATOM 1603 O O . PRO B 1 4 ? 43.375 -13.699 59.548 1.00 15.58 4 PRO B O 1
ATOM 1607 N N . TYR B 1 5 ? 43.973 -15.869 59.486 1.00 14.58 5 TYR B N 1
ATOM 1608 C CA . TYR B 1 5 ? 43.537 -16.082 58.117 1.00 13.43 5 TYR B CA 1
ATOM 1609 C C . TYR B 1 5 ? 42.048 -16.419 58.228 1.00 13.12 5 TYR B C 1
ATOM 1610 O O . TYR B 1 5 ? 41.676 -17.531 58.607 1.00 14.15 5 TYR B O 1
ATOM 1619 N N . VAL B 1 6 ? 41.200 -15.434 57.972 1.00 10.69 6 VAL B N 1
ATOM 1620 C CA . VAL B 1 6 ? 39.751 -15.616 58.052 1.00 11.31 6 VAL B CA 1
ATOM 1621 C C . VAL B 1 6 ? 39.302 -16.188 56.721 1.00 11.68 6 VAL B C 1
ATOM 1622 O O . VAL B 1 6 ? 38.947 -15.442 55.801 1.00 9.90 6 VAL B O 1
ATOM 1626 N N . ARG B 1 7 ? 39.350 -17.513 56.609 1.00 11.03 7 ARG B N 1
ATOM 1627 C CA . ARG B 1 7 ? 38.992 -18.157 55.355 1.00 11.68 7 ARG B CA 1
ATOM 1628 C C . ARG B 1 7 ? 37.585 -18.685 55.229 1.00 11.88 7 ARG B C 1
ATOM 1629 O O . ARG B 1 7 ? 36.935 -19.014 56.226 1.00 11.25 7 ARG B O 1
ATOM 1637 N N . LEU B 1 8 ? 37.103 -18.711 53.991 1.00 11.37 8 LEU B N 1
ATOM 1638 C CA . LEU B 1 8 ? 35.766 -19.191 53.688 1.00 11.53 8 LEU B CA 1
ATOM 1639 C C . LEU B 1 8 ? 35.584 -20.608 54.167 1.00 11.83 8 LEU B C 1
ATOM 1640 O O . LEU B 1 8 ? 36.448 -21.460 53.963 1.00 11.28 8 LEU B O 1
ATOM 1645 N N . ASP B 1 9 ? 34.454 -20.825 54.824 1.00 11.49 9 ASP B N 1
ATOM 1646 C CA . ASP B 1 9 ? 34.078 -22.104 55.387 1.00 12.64 9 ASP B CA 1
ATOM 1647 C C . ASP B 1 9 ? 32.741 -22.423 54.731 1.00 12.66 9 ASP B C 1
ATOM 1648 O O . ASP B 1 9 ? 31.760 -21.717 54.950 1.00 11.46 9 ASP B O 1
ATOM 1653 N N . LYS B 1 10 ? 32.689 -23.501 53.953 1.00 12.95 10 LYS B N 1
ATOM 1654 C CA . LYS B 1 10 ? 31.457 -23.865 53.255 1.00 13.84 10 LYS B CA 1
ATOM 1655 C C . LYS B 1 10 ? 30.256 -24.113 54.160 1.00 13.91 10 LYS B C 1
ATOM 1656 O O . LYS B 1 10 ? 29.132 -24.174 53.689 1.00 13.71 10 LYS B O 1
ATOM 1662 N N . ASN B 1 11 ? 30.489 -24.233 55.460 1.00 13.20 11 ASN B N 1
ATOM 1663 C CA . ASN B 1 11 ? 29.392 -24.449 56.398 1.00 13.51 11 ASN B CA 1
ATOM 1664 C C . ASN B 1 11 ? 29.021 -23.207 57.193 1.00 12.98 11 ASN B C 1
ATOM 1665 O O . ASN B 1 11 ? 28.075 -23.243 57.976 1.00 12.70 11 ASN B O 1
ATOM 1670 N N . ASP B 1 12 ? 29.723 -22.098 56.966 1.00 11.44 12 ASP B N 1
ATOM 1671 C CA . ASP B 1 12 ? 29.436 -20.859 57.685 1.00 11.35 12 ASP B CA 1
ATOM 1672 C C . ASP B 1 12 ? 29.393 -19.647 56.748 1.00 10.68 12 ASP B C 1
ATOM 1673 O O . ASP B 1 12 ? 29.627 -18.507 57.181 1.00 9.14 12 ASP B O 1
ATOM 1678 N N . ALA B 1 13 ? 29.040 -19.890 55.485 1.00 9.80 13 ALA B N 1
ATOM 1679 C CA . ALA B 1 13 ? 28.978 -18.827 54.473 1.00 9.76 13 ALA B CA 1
ATOM 1680 C C . ALA B 1 13 ? 27.667 -18.781 53.698 1.00 8.48 13 ALA B C 1
ATOM 1681 O O . ALA B 1 13 ? 27.098 -19.822 53.348 1.00 9.79 13 ALA B O 1
ATOM 1683 N N . ALA B 1 14 ? 27.200 -17.568 53.427 1.00 7.31 14 ALA B N 1
ATOM 1684 C CA . ALA B 1 14 ? 25.982 -17.350 52.647 1.00 7.68 14 ALA B CA 1
ATOM 1685 C C . ALA B 1 14 ? 26.393 -16.477 51.458 1.00 8.78 14 ALA B C 1
ATOM 1686 O O . ALA B 1 14 ? 27.353 -15.715 51.543 1.00 9.16 14 ALA B O 1
ATOM 1688 N N . VAL B 1 15 ? 25.655 -16.573 50.363 1.00 9.32 15 VAL B N 1
ATOM 1689 C CA . VAL B 1 15 ? 25.954 -15.804 49.161 1.00 8.51 15 VAL B CA 1
ATOM 1690 C C . VAL B 1 15 ? 24.847 -14.777 48.915 1.00 9.14 15 VAL B C 1
ATOM 1691 O O . VAL B 1 15 ? 23.657 -15.124 48.922 1.00 8.76 15 VAL B O 1
ATOM 1695 N N . LEU B 1 16 ? 25.233 -13.516 48.727 1.00 7.63 16 LEU B N 1
ATOM 1696 C CA . LEU B 1 16 ? 24.276 -12.443 48.460 1.00 8.41 16 LEU B CA 1
ATOM 1697 C C . LEU B 1 16 ? 24.496 -11.947 47.024 1.00 9.02 16 LEU B C 1
ATOM 1698 O O . LEU B 1 16 ? 25.558 -11.402 46.718 1.00 7.78 16 LEU B O 1
ATOM 1703 N N . LEU B 1 17 ? 23.514 -12.165 46.147 1.00 8.84 17 LEU B N 1
ATOM 1704 C CA . LEU B 1 17 ? 23.600 -11.732 44.748 1.00 8.30 17 LEU B CA 1
ATOM 1705 C C . LEU B 1 17 ? 22.684 -10.523 44.622 1.00 8.53 17 LEU B C 1
ATOM 1706 O O . LEU B 1 17 ? 21.455 -10.648 44.551 1.00 8.87 17 LEU B O 1
ATOM 1711 N N . VAL B 1 18 ? 23.303 -9.357 44.542 1.00 8.15 18 VAL B N 1
ATOM 1712 C CA . VAL B 1 18 ? 22.597 -8.093 44.514 1.00 8.33 18 VAL B CA 1
ATOM 1713 C C . VAL B 1 18 ? 22.477 -7.344 43.186 1.00 9.31 18 VAL B C 1
ATOM 1714 O O . VAL B 1 18 ? 23.462 -6.832 42.650 1.00 8.36 18 VAL B O 1
ATOM 1718 N N . ASP B 1 19 ? 21.253 -7.273 42.686 1.00 8.99 19 ASP B N 1
ATOM 1719 C CA . ASP B 1 19 ? 20.914 -6.518 41.485 1.00 9.83 19 ASP B CA 1
ATOM 1720 C C . ASP B 1 19 ? 21.571 -6.871 40.140 1.00 10.05 19 ASP B C 1
ATOM 1721 O O . ASP B 1 19 ? 21.878 -5.973 39.344 1.00 11.17 19 ASP B O 1
ATOM 1726 N N . HIS B 1 20 ? 21.783 -8.159 39.870 1.00 9.60 20 HIS B N 1
ATOM 1727 C CA . HIS B 1 20 ? 22.342 -8.578 38.580 1.00 9.27 20 HIS B CA 1
ATOM 1728 C C . HIS B 1 20 ? 21.131 -8.607 37.649 1.00 8.98 20 HIS B C 1
ATOM 1729 O O . HIS B 1 20 ? 20.617 -9.669 37.296 1.00 8.95 20 HIS B O 1
ATOM 1736 N N . GLN B 1 21 ? 20.665 -7.420 37.287 1.00 8.93 21 GLN B N 1
ATOM 1737 C CA . GLN B 1 21 ? 19.485 -7.263 36.454 1.00 8.64 21 GLN B CA 1
ATOM 1738 C C . GLN B 1 21 ? 19.801 -6.944 34.994 1.00 9.28 21 GLN B C 1
ATOM 1739 O O . GLN B 1 21 ? 20.802 -6.292 34.688 1.00 8.33 21 GLN B O 1
ATOM 1745 N N . ALA B 1 22 ? 18.924 -7.395 34.103 1.00 8.69 22 ALA B N 1
ATOM 1746 C CA . ALA B 1 22 ? 19.110 -7.197 32.668 1.00 10.52 22 ALA B CA 1
ATOM 1747 C C . ALA B 1 22 ? 19.425 -5.748 32.247 1.00 10.91 22 ALA B C 1
ATOM 1748 O O . ALA B 1 22 ? 20.325 -5.518 31.431 1.00 10.91 22 ALA B O 1
ATOM 1750 N N . GLY B 1 23 ? 18.698 -4.783 32.805 1.00 10.59 23 GLY B N 1
ATOM 1751 C CA . GLY B 1 23 ? 18.930 -3.391 32.460 1.00 10.43 23 GLY B CA 1
ATOM 1752 C C . GLY B 1 23 ? 20.235 -2.893 33.062 1.00 11.99 23 GLY B C 1
ATOM 1753 O O . GLY B 1 23 ? 21.116 -2.393 32.356 1.00 10.71 23 GLY B O 1
ATOM 1754 N N . LEU B 1 24 ? 20.394 -3.101 34.367 1.00 10.79 24 LEU B N 1
ATOM 1755 C CA . LEU B 1 24 ? 21.597 -2.669 35.074 1.00 11.14 24 LEU B CA 1
ATOM 1756 C C . LEU B 1 24 ? 22.904 -3.233 34.503 1.00 10.54 24 LEU B C 1
ATOM 1757 O O . LEU B 1 24 ? 23.945 -2.590 34.604 1.00 11.04 24 LEU B O 1
ATOM 1762 N N . LEU B 1 25 ? 22.859 -4.415 33.888 1.00 10.80 25 LEU B N 1
ATOM 1763 C CA . LEU B 1 25 ? 24.084 -4.988 33.318 1.00 11.10 25 LEU B CA 1
ATOM 1764 C C . LEU B 1 25 ? 24.608 -4.162 32.147 1.00 11.28 25 LEU B C 1
ATOM 1765 O O . LEU B 1 25 ? 25.781 -4.240 31.811 1.00 10.36 25 LEU B O 1
ATOM 1770 N N . SER B 1 26 ? 23.749 -3.359 31.527 1.00 10.47 26 SER B N 1
ATOM 1771 C CA . SER B 1 26 ? 24.224 -2.537 30.420 1.00 11.18 26 SER B CA 1
ATOM 1772 C C . SER B 1 26 ? 25.127 -1.418 30.944 1.00 11.52 26 SER B C 1
ATOM 1773 O O . SER B 1 26 ? 25.884 -0.816 30.189 1.00 11.14 26 SER B O 1
ATOM 1776 N N . LEU B 1 27 ? 25.032 -1.123 32.238 1.00 9.51 27 LEU B N 1
ATOM 1777 C CA . LEU B 1 27 ? 25.855 -0.080 32.819 1.00 9.90 27 LEU B CA 1
ATOM 1778 C C . LEU B 1 27 ? 27.264 -0.578 33.137 1.00 9.44 27 LEU B C 1
ATOM 1779 O O . LEU B 1 27 ? 28.184 0.218 33.347 1.00 8.33 27 LEU B O 1
ATOM 1784 N N . VAL B 1 28 ? 27.418 -1.897 33.189 1.00 7.17 28 VAL B N 1
ATOM 1785 C CA . VAL B 1 28 ? 28.704 -2.502 33.514 1.00 7.47 28 VAL B CA 1
ATOM 1786 C C . VAL B 1 28 ? 29.649 -2.396 32.328 1.00 7.48 28 VAL B C 1
ATOM 1787 O O . VAL B 1 28 ? 29.422 -3.015 31.294 1.00 7.98 28 VAL B O 1
ATOM 1791 N N . ARG B 1 29 ? 30.695 -1.592 32.484 1.00 7.48 29 ARG B N 1
ATOM 1792 C CA . ARG B 1 29 ? 31.689 -1.397 31.427 1.00 8.30 29 ARG B CA 1
ATOM 1793 C C . ARG B 1 29 ? 33.129 -1.561 31.923 1.00 9.33 29 ARG B C 1
ATOM 1794 O O . ARG B 1 29 ? 34.064 -1.455 31.129 1.00 10.33 29 ARG B O 1
ATOM 1802 N N . ASP B 1 30 ? 33.315 -1.803 33.221 1.00 6.46 30 ASP B N 1
ATOM 1803 C CA . ASP B 1 30 ? 34.656 -1.992 33.750 1.00 6.08 30 ASP B CA 1
ATOM 1804 C C . ASP B 1 30 ? 35.142 -3.423 33.481 1.00 7.16 30 ASP B C 1
ATOM 1805 O O . ASP B 1 30 ? 36.344 -3.696 33.505 1.00 9.06 30 ASP B O 1
ATOM 1810 N N . ILE B 1 31 ? 34.209 -4.351 33.269 1.00 5.56 31 ILE B N 1
ATOM 1811 C CA . ILE B 1 31 ? 34.562 -5.734 32.935 1.00 6.02 31 ILE B CA 1
ATOM 1812 C C . ILE B 1 31 ? 33.785 -6.037 31.648 1.00 7.12 31 ILE B C 1
ATOM 1813 O O . ILE B 1 31 ? 32.574 -5.806 31.604 1.00 7.95 31 ILE B O 1
ATOM 1818 N N . GLU B 1 32 ? 34.464 -6.522 30.605 1.00 6.46 32 GLU B N 1
ATOM 1819 C CA . GLU B 1 32 ? 33.778 -6.798 29.337 1.00 8.20 32 GLU B CA 1
ATOM 1820 C C . GLU B 1 32 ? 32.694 -7.865 29.518 1.00 6.97 32 GLU B C 1
ATOM 1821 O O . GLU B 1 32 ? 32.852 -8.797 30.308 1.00 6.20 32 GLU B O 1
ATOM 1827 N N . PRO B 1 33 ? 31.593 -7.761 28.754 1.00 7.15 33 PRO B N 1
ATOM 1828 C CA . PRO B 1 33 ? 30.455 -8.689 28.839 1.00 7.36 33 PRO B CA 1
ATOM 1829 C C . PRO B 1 33 ? 30.633 -10.191 28.763 1.00 7.06 33 PRO B C 1
ATOM 1830 O O . PRO B 1 33 ? 29.988 -10.906 29.528 1.00 8.27 33 PRO B O 1
ATOM 1834 N N . ASP B 1 34 ? 31.481 -10.694 27.870 1.00 5.67 34 ASP B N 1
ATOM 1835 C CA . ASP B 1 34 ? 31.642 -12.149 27.790 1.00 6.98 34 ASP B CA 1
ATOM 1836 C C . ASP B 1 34 ? 32.245 -12.679 29.090 1.00 6.72 34 ASP B C 1
ATOM 1837 O O . ASP B 1 34 ? 31.729 -13.629 29.680 1.00 7.50 34 ASP B O 1
ATOM 1842 N N . LYS B 1 35 ? 33.282 -12.006 29.576 1.00 7.62 35 LYS B N 1
ATOM 1843 C CA . LYS B 1 35 ? 33.929 -12.405 30.822 1.00 6.77 35 LYS B CA 1
ATOM 1844 C C . LYS B 1 35 ? 32.974 -12.215 32.001 1.00 8.07 35 LYS B C 1
ATOM 1845 O O . LYS B 1 35 ? 32.838 -13.107 32.863 1.00 6.21 35 LYS B O 1
ATOM 1851 N N . PHE B 1 36 ? 32.288 -11.071 32.026 1.00 5.87 36 PHE B N 1
ATOM 1852 C CA . PHE B 1 36 ? 31.377 -10.786 33.128 1.00 7.13 36 PHE B CA 1
ATOM 1853 C C . PHE B 1 36 ? 30.256 -11.814 33.236 1.00 8.69 36 PHE B C 1
ATOM 1854 O O . PHE B 1 36 ? 29.956 -12.302 34.333 1.00 9.38 36 PHE B O 1
ATOM 1862 N N . LYS B 1 37 ? 29.636 -12.142 32.104 1.00 9.06 37 LYS B N 1
ATOM 1863 C CA . LYS B 1 37 ? 28.568 -13.134 32.086 1.00 9.48 37 LYS B CA 1
ATOM 1864 C C . LYS B 1 37 ? 29.113 -14.449 32.630 1.00 8.15 37 LYS B C 1
ATOM 1865 O O . LYS B 1 37 ? 28.508 -15.065 33.503 1.00 8.40 37 LYS B O 1
ATOM 1871 N N . ASN B 1 38 ? 30.263 -14.881 32.122 1.00 8.33 38 ASN B N 1
ATOM 1872 C CA . ASN B 1 38 ? 30.862 -16.137 32.577 1.00 7.79 38 ASN B CA 1
ATOM 1873 C C . ASN B 1 38 ? 31.124 -16.157 34.085 1.00 8.59 38 ASN B C 1
ATOM 1874 O O . ASN B 1 38 ? 30.829 -17.154 34.760 1.00 8.30 38 ASN B O 1
ATOM 1879 N N . ASN B 1 39 ? 31.631 -15.041 34.612 1.00 8.23 39 ASN B N 1
ATOM 1880 C CA . ASN B 1 39 ? 31.957 -14.915 36.039 1.00 7.33 39 ASN B CA 1
ATOM 1881 C C . ASN B 1 39 ? 30.726 -14.929 36.941 1.00 8.08 39 ASN B C 1
ATOM 1882 O O . ASN B 1 39 ? 30.741 -15.545 38.015 1.00 7.97 39 ASN B O 1
ATOM 1887 N N . VAL B 1 40 ? 29.664 -14.248 36.516 1.00 8.44 40 VAL B N 1
ATOM 1888 C CA . VAL B 1 40 ? 28.432 -14.202 37.302 1.00 8.45 40 VAL B CA 1
ATOM 1889 C C . VAL B 1 40 ? 27.834 -15.606 37.337 1.00 9.01 40 VAL B C 1
ATOM 1890 O O . VAL B 1 40 ? 27.471 -16.110 38.408 1.00 8.89 40 VAL B O 1
ATOM 1894 N N . LEU B 1 41 ? 27.800 -16.268 36.180 1.00 9.35 41 LEU B N 1
ATOM 1895 C CA . LEU B 1 41 ? 27.268 -17.623 36.106 1.00 8.90 41 LEU B CA 1
ATOM 1896 C C . LEU B 1 41 ? 28.155 -18.620 36.863 1.00 9.36 41 LEU B C 1
ATOM 1897 O O . LEU B 1 41 ? 27.668 -19.626 37.367 1.00 9.35 41 LEU B O 1
ATOM 1902 N N . ALA B 1 42 ? 29.454 -18.338 36.941 1.00 9.02 42 ALA B N 1
ATOM 1903 C CA . ALA B 1 42 ? 30.388 -19.189 37.682 1.00 8.82 42 ALA B CA 1
ATOM 1904 C C . ALA B 1 42 ? 30.083 -19.073 39.177 1.00 8.30 42 ALA B C 1
ATOM 1905 O O . ALA B 1 42 ? 30.090 -20.070 39.897 1.00 8.11 42 ALA B O 1
ATOM 1907 N N . LEU B 1 43 ? 29.847 -17.851 39.643 1.00 7.54 43 LEU B N 1
ATOM 1908 C CA . LEU B 1 43 ? 29.511 -17.629 41.049 1.00 7.61 43 LEU B CA 1
ATOM 1909 C C . LEU B 1 43 ? 28.180 -18.324 41.396 1.00 8.63 43 LEU B C 1
ATOM 1910 O O . LEU B 1 43 ? 28.057 -18.950 42.448 1.00 8.86 43 LEU B O 1
ATOM 1915 N N . GLY B 1 44 ? 27.187 -18.207 40.512 1.00 8.75 44 GLY B N 1
ATOM 1916 C CA . GLY B 1 44 ? 25.908 -18.866 40.741 1.00 9.12 44 GLY B CA 1
ATOM 1917 C C . GLY B 1 44 ? 26.126 -20.372 40.804 1.00 9.04 44 GLY B C 1
ATOM 1918 O O . GLY B 1 44 ? 25.615 -21.043 41.704 1.00 9.41 44 GLY B O 1
ATOM 1919 N N . ASP B 1 45 ? 26.926 -20.905 39.883 1.00 8.51 45 ASP B N 1
ATOM 1920 C CA . ASP B 1 45 ? 27.214 -22.337 39.864 1.00 9.67 45 ASP B CA 1
ATOM 1921 C C . ASP B 1 45 ? 27.932 -22.821 41.133 1.00 9.64 45 ASP B C 1
ATOM 1922 O O . ASP B 1 45 ? 27.615 -23.895 41.653 1.00 9.80 45 ASP B O 1
ATOM 1927 N N . LEU B 1 46 ? 28.910 -22.062 41.618 1.00 8.60 46 LEU B N 1
ATOM 1928 C CA . LEU B 1 46 ? 29.633 -22.490 42.806 1.00 9.70 46 LEU B CA 1
ATOM 1929 C C . LEU B 1 46 ? 28.748 -22.406 44.060 1.00 10.42 46 LEU B C 1
ATOM 1930 O O . LEU B 1 46 ? 28.860 -23.248 44.965 1.00 10.49 46 LEU B O 1
ATOM 1935 N N . ALA B 1 47 ? 27.852 -21.417 44.105 1.00 9.91 47 ALA B N 1
ATOM 1936 C CA . ALA B 1 47 ? 26.947 -21.264 45.243 1.00 10.76 47 ALA B CA 1
ATOM 1937 C C . ALA B 1 47 ? 26.037 -22.493 45.299 1.00 12.38 47 ALA B C 1
ATOM 1938 O O . ALA B 1 47 ? 25.795 -23.061 46.365 1.00 12.33 47 ALA B O 1
ATOM 1940 N N . LYS B 1 48 ? 25.551 -22.914 44.133 1.00 12.94 48 LYS B N 1
ATOM 1941 C CA . LYS B 1 48 ? 24.686 -24.087 44.034 1.00 14.16 48 LYS B CA 1
ATOM 1942 C C . LYS B 1 48 ? 25.499 -25.350 44.361 1.00 13.36 48 LYS B C 1
ATOM 1943 O O . LYS B 1 48 ? 25.064 -26.186 45.150 1.00 12.89 48 LYS B O 1
ATOM 1949 N N . TYR B 1 49 ? 26.691 -25.464 43.783 1.00 12.33 49 TYR B N 1
ATOM 1950 C CA . TYR B 1 49 ? 27.559 -26.620 44.008 1.00 13.26 49 TYR B CA 1
ATOM 1951 C C . TYR B 1 49 ? 27.867 -26.856 45.488 1.00 13.53 49 TYR B C 1
ATOM 1952 O O . TYR B 1 49 ? 27.766 -27.982 45.977 1.00 13.44 49 TYR B O 1
ATOM 1961 N N . PHE B 1 50 ? 28.258 -25.799 46.189 1.00 12.58 50 PHE B N 1
ATOM 1962 C CA . PHE B 1 50 ? 28.586 -25.905 47.607 1.00 13.69 50 PHE B CA 1
ATOM 1963 C C . PHE B 1 50 ? 27.360 -25.830 48.519 1.00 13.41 50 PHE B C 1
ATOM 1964 O O . PHE B 1 50 ? 27.499 -25.774 49.730 1.00 12.38 50 PHE B O 1
ATOM 1972 N N . ASN B 1 51 ? 26.166 -25.831 47.935 1.00 13.15 51 ASN B N 1
ATOM 1973 C CA . ASN B 1 51 ? 24.918 -25.761 48.709 1.00 15.22 51 ASN B CA 1
ATOM 1974 C C . ASN B 1 51 ? 24.894 -24.607 49.710 1.00 13.99 51 ASN B C 1
ATOM 1975 O O . ASN B 1 51 ? 24.403 -24.761 50.824 1.00 13.54 51 ASN B O 1
ATOM 1980 N N . LEU B 1 52 ? 25.373 -23.439 49.310 1.00 10.61 52 LEU B N 1
ATOM 1981 C CA . LEU B 1 52 ? 25.385 -22.309 50.233 1.00 8.56 52 LEU B CA 1
ATOM 1982 C C . LEU B 1 52 ? 24.055 -21.586 50.208 1.00 9.73 52 LEU B C 1
ATOM 1983 O O . LEU B 1 52 ? 23.428 -21.466 49.151 1.00 9.38 52 LEU B O 1
ATOM 1988 N N . PRO B 1 53 ? 23.556 -21.168 51.386 1.00 10.65 53 PRO B N 1
ATOM 1989 C CA . PRO B 1 53 ? 22.283 -20.442 51.425 1.00 9.90 53 PRO B CA 1
ATOM 1990 C C . PRO B 1 53 ? 22.517 -19.184 50.576 1.00 10.38 53 PRO B C 1
ATOM 1991 O O . PRO B 1 53 ? 23.467 -18.420 50.800 1.00 10.69 53 PRO B O 1
ATOM 1995 N N . THR B 1 54 ? 21.661 -18.978 49.596 1.00 9.10 54 THR B N 1
ATOM 1996 C CA . THR B 1 54 ? 21.815 -17.853 48.696 1.00 9.59 54 THR B CA 1
ATOM 1997 C C . THR B 1 54 ? 20.600 -16.927 48.735 1.00 10.64 54 THR B C 1
ATOM 1998 O O . THR B 1 54 ? 19.452 -17.384 48.806 1.00 12.01 54 THR B O 1
ATOM 2002 N N . ILE B 1 55 ? 20.866 -15.626 48.716 1.00 9.99 55 ILE B N 1
ATOM 2003 C CA . ILE B 1 55 ? 19.821 -14.618 48.741 1.00 10.24 55 ILE B CA 1
ATOM 2004 C C . ILE B 1 55 ? 19.898 -13.763 47.470 1.00 10.80 55 ILE B C 1
ATOM 2005 O O . ILE B 1 55 ? 20.970 -13.238 47.116 1.00 10.97 55 ILE B O 1
ATOM 2010 N N . LEU B 1 56 ? 18.777 -13.699 46.755 1.00 9.66 56 LEU B N 1
ATOM 2011 C CA . LEU B 1 56 ? 18.667 -12.908 45.537 1.00 9.85 56 LEU B CA 1
ATOM 2012 C C . LEU B 1 56 ? 17.904 -11.631 45.875 1.00 9.87 56 LEU B C 1
ATOM 2013 O O . LEU B 1 56 ? 16.948 -11.664 46.658 1.00 10.43 56 LEU B O 1
ATOM 2018 N N . THR B 1 57 ? 18.323 -10.503 45.309 1.00 9.70 57 THR B N 1
ATOM 2019 C CA . THR B 1 57 ? 17.619 -9.252 45.558 1.00 9.54 57 THR B CA 1
ATOM 2020 C C . THR B 1 57 ? 17.731 -8.361 44.332 1.00 10.49 57 THR B C 1
ATOM 2021 O O . THR B 1 57 ? 18.704 -8.465 43.570 1.00 8.69 57 THR B O 1
ATOM 2025 N N . THR B 1 58 ? 16.701 -7.547 44.102 1.00 11.16 58 THR B N 1
ATOM 2026 C CA . THR B 1 58 ? 16.667 -6.653 42.947 1.00 12.12 58 THR B CA 1
ATOM 2027 C C . THR B 1 58 ? 16.203 -5.272 43.378 1.00 14.80 58 THR B C 1
ATOM 2028 O O . THR B 1 58 ? 15.539 -5.126 44.406 1.00 12.83 58 THR B O 1
ATOM 2032 N N . SER B 1 59 ? 16.488 -4.273 42.544 1.00 16.43 59 SER B N 1
ATOM 2033 C CA . SER B 1 59 ? 16.112 -2.891 42.823 1.00 17.95 59 SER B CA 1
ATOM 2034 C C . SER B 1 59 ? 15.231 -2.390 41.693 1.00 19.39 59 SER B C 1
ATOM 2035 O O . SER B 1 59 ? 15.629 -2.435 40.521 1.00 17.65 59 SER B O 1
ATOM 2038 N N . ALA B 1 60 ? 14.011 -1.996 42.051 1.00 20.37 60 ALA B N 1
ATOM 2039 C CA . ALA B 1 60 ? 13.033 -1.468 41.095 1.00 22.52 60 ALA B CA 1
ATOM 2040 C C . ALA B 1 60 ? 13.019 -2.234 39.771 1.00 23.30 60 ALA B C 1
ATOM 2041 O O . ALA B 1 60 ? 13.072 -1.636 38.699 1.00 23.89 60 ALA B O 1
ATOM 2043 N N . GLU B 1 61 ? 12.912 -3.557 39.860 1.00 23.99 61 GLU B N 1
ATOM 2044 C CA . GLU B 1 61 ? 12.922 -4.413 38.679 1.00 25.07 61 GLU B CA 1
ATOM 2045 C C . GLU B 1 61 ? 11.840 -4.140 37.647 1.00 25.73 61 GLU B C 1
ATOM 2046 O O . GLU B 1 61 ? 11.964 -4.577 36.506 1.00 25.51 61 GLU B O 1
ATOM 2052 N N . THR B 1 62 ? 10.763 -3.473 38.054 1.00 26.65 62 THR B N 1
ATOM 2053 C CA . THR B 1 62 ? 9.681 -3.146 37.124 1.00 27.87 62 THR B CA 1
ATOM 2054 C C . THR B 1 62 ? 9.899 -1.704 36.702 1.00 26.96 62 THR B C 1
ATOM 2055 O O . THR B 1 62 ? 9.189 -0.792 37.108 1.00 30.06 62 THR B O 1
ATOM 2059 N N . GLY B 1 63 ? 10.941 -1.509 35.925 1.00 26.42 63 GLY B N 1
ATOM 2060 C CA . GLY B 1 63 ? 11.295 -0.192 35.465 1.00 23.88 63 GLY B CA 1
ATOM 2061 C C . GLY B 1 63 ? 12.505 -0.436 34.601 1.00 22.74 63 GLY B C 1
ATOM 2062 O O . GLY B 1 63 ? 12.810 -1.592 34.287 1.00 22.90 63 GLY B O 1
ATOM 2063 N N . PRO B 1 64 ? 13.244 0.614 34.236 1.00 19.68 64 PRO B N 1
ATOM 2064 C CA . PRO B 1 64 ? 14.439 0.492 33.396 1.00 17.98 64 PRO B CA 1
ATOM 2065 C C . PRO B 1 64 ? 15.465 -0.531 33.912 1.00 16.14 64 PRO B C 1
ATOM 2066 O O . PRO B 1 64 ? 16.169 -1.138 33.115 1.00 14.69 64 PRO B O 1
ATOM 2070 N N . ASN B 1 65 ? 15.575 -0.677 35.240 1.00 15.52 65 ASN B N 1
ATOM 2071 C CA . ASN B 1 65 ? 16.543 -1.610 35.851 1.00 15.02 65 ASN B CA 1
ATOM 2072 C C . ASN B 1 65 ? 16.375 -3.024 35.314 1.00 13.99 65 ASN B C 1
ATOM 2073 O O . ASN B 1 65 ? 17.357 -3.764 35.124 1.00 12.52 65 ASN B O 1
ATOM 2078 N N . GLY B 1 66 ? 15.131 -3.396 35.051 1.00 12.23 66 GLY B N 1
ATOM 2079 C CA . GLY B 1 66 ? 14.885 -4.703 34.492 1.00 12.22 66 GLY B CA 1
ATOM 2080 C C . GLY B 1 66 ? 14.857 -5.856 35.468 1.00 12.08 66 GLY B C 1
ATOM 2081 O O . GLY B 1 66 ? 15.213 -5.716 36.646 1.00 12.83 66 GLY B O 1
ATOM 2082 N N . PRO B 1 67 ? 14.460 -7.037 34.979 1.00 12.84 67 PRO B N 1
ATOM 2083 C CA . PRO B 1 67 ? 14.362 -8.254 35.786 1.00 12.37 67 PRO B CA 1
ATOM 2084 C C . PRO B 1 67 ? 15.697 -8.889 36.085 1.00 12.90 67 PRO B C 1
ATOM 2085 O O . PRO B 1 67 ? 16.707 -8.562 35.453 1.00 11.97 67 PRO B O 1
ATOM 2089 N N . LEU B 1 68 ? 15.712 -9.772 37.078 1.00 12.00 68 LEU B N 1
ATOM 2090 C CA . LEU B 1 68 ? 16.935 -10.483 37.415 1.00 12.58 68 LEU B CA 1
ATOM 2091 C C . LEU B 1 68 ? 17.298 -11.341 36.194 1.00 12.29 68 LEU B C 1
ATOM 2092 O O . LEU B 1 68 ? 16.397 -11.832 35.497 1.00 11.73 68 LEU B O 1
ATOM 2097 N N . VAL B 1 69 ? 18.587 -11.490 35.890 1.00 11.92 69 VAL B N 1
ATOM 2098 C CA . VAL B 1 69 ? 18.945 -12.332 34.748 1.00 13.12 69 VAL B CA 1
ATOM 2099 C C . VAL B 1 69 ? 18.328 -13.713 35.012 1.00 13.90 69 VAL B C 1
ATOM 2100 O O . VAL B 1 69 ? 18.466 -14.285 36.109 1.00 13.46 69 VAL B O 1
ATOM 2104 N N . PRO B 1 70 ? 17.622 -14.256 34.012 1.00 14.17 70 PRO B N 1
ATOM 2105 C CA . PRO B 1 70 ? 16.937 -15.548 34.049 1.00 14.52 70 PRO B CA 1
ATOM 2106 C C . PRO B 1 70 ? 17.686 -16.714 34.682 1.00 14.10 70 PRO B C 1
ATOM 2107 O O . PRO B 1 70 ? 17.093 -17.495 35.419 1.00 14.90 70 PRO B O 1
ATOM 2111 N N . GLU B 1 71 ? 18.979 -16.834 34.408 1.00 12.99 71 GLU B N 1
ATOM 2112 C CA . GLU B 1 71 ? 19.762 -17.945 34.950 1.00 13.13 71 GLU B CA 1
ATOM 2113 C C . GLU B 1 71 ? 19.775 -18.025 36.469 1.00 13.06 71 GLU B C 1
ATOM 2114 O O . GLU B 1 71 ? 19.661 -19.109 37.031 1.00 13.79 71 GLU B O 1
ATOM 2120 N N . LEU B 1 72 ? 19.898 -16.881 37.135 1.00 13.05 72 LEU B N 1
ATOM 2121 C CA . LEU B 1 72 ? 19.940 -16.880 38.591 1.00 14.05 72 LEU B CA 1
ATOM 2122 C C . LEU B 1 72 ? 18.590 -17.268 39.179 1.00 15.54 72 LEU B C 1
ATOM 2123 O O . LEU B 1 72 ? 18.514 -18.060 40.130 1.00 15.62 72 LEU B O 1
ATOM 2128 N N . LYS B 1 73 ? 17.528 -16.743 38.575 1.00 16.75 73 LYS B N 1
ATOM 2129 C CA . LYS B 1 73 ? 16.166 -17.037 39.013 1.00 18.41 73 LYS B CA 1
ATOM 2130 C C . LYS B 1 73 ? 15.916 -18.532 38.889 1.00 15.94 73 LYS B C 1
ATOM 2131 O O . LYS B 1 73 ? 15.479 -19.176 39.834 1.00 16.27 73 LYS B O 1
ATOM 2137 N N . ALA B 1 74 ? 16.266 -19.081 37.733 1.00 13.62 74 ALA B N 1
ATOM 2138 C CA . ALA B 1 74 ? 16.094 -20.496 37.455 1.00 12.73 74 ALA B CA 1
ATOM 2139 C C . ALA B 1 74 ? 16.947 -21.408 38.328 1.00 13.28 74 ALA B C 1
ATOM 2140 O O . ALA B 1 74 ? 16.521 -22.506 38.685 1.00 13.29 74 ALA B O 1
ATOM 2142 N N . GLN B 1 75 ? 18.144 -20.952 38.677 1.00 12.45 75 GLN B N 1
ATOM 2143 C CA . GLN B 1 75 ? 19.073 -21.739 39.479 1.00 13.31 75 GLN B CA 1
ATOM 2144 C C . GLN B 1 75 ? 18.743 -21.791 40.973 1.00 12.28 75 GLN B C 1
ATOM 2145 O O . GLN B 1 75 ? 19.058 -22.767 41.658 1.00 11.45 75 GLN B O 1
ATOM 2151 N N . PHE B 1 76 ? 18.113 -20.739 41.474 1.00 12.75 76 PHE B N 1
ATOM 2152 C CA . PHE B 1 76 ? 17.746 -20.670 42.888 1.00 13.71 76 PHE B CA 1
ATOM 2153 C C . PHE B 1 76 ? 16.251 -20.412 43.046 1.00 13.26 76 PHE B C 1
ATOM 2154 O O . PHE B 1 76 ? 15.851 -19.411 43.625 1.00 12.91 76 PHE B O 1
ATOM 2162 N N . PRO B 1 77 ? 15.411 -21.367 42.611 1.00 13.50 77 PRO B N 1
ATOM 2163 C CA . PRO B 1 77 ? 13.959 -21.205 42.709 1.00 14.05 77 PRO B CA 1
ATOM 2164 C C . PRO B 1 77 ? 13.394 -21.111 44.117 1.00 14.55 77 PRO B C 1
ATOM 2165 O O . PRO B 1 77 ? 12.324 -20.553 44.304 1.00 15.72 77 PRO B O 1
ATOM 2169 N N . ASP B 1 78 ? 14.100 -21.649 45.103 1.00 15.19 78 ASP B N 1
ATOM 2170 C CA . ASP B 1 78 ? 13.600 -21.595 46.472 1.00 17.04 78 ASP B CA 1
ATOM 2171 C C . ASP B 1 78 ? 14.323 -20.586 47.352 1.00 17.48 78 ASP B C 1
ATOM 2172 O O . ASP B 1 78 ? 13.996 -20.442 48.538 1.00 18.31 78 ASP B O 1
ATOM 2177 N N . ALA B 1 79 ? 15.289 -19.873 46.779 1.00 15.10 79 ALA B N 1
ATOM 2178 C CA . ALA B 1 79 ? 16.035 -18.892 47.549 1.00 13.26 79 ALA B CA 1
ATOM 2179 C C . ALA B 1 79 ? 15.188 -17.670 47.836 1.00 12.38 79 ALA B C 1
ATOM 2180 O O . ALA B 1 79 ? 14.211 -17.396 47.127 1.00 11.74 79 ALA B O 1
ATOM 2182 N N . PRO B 1 80 ? 15.481 -16.975 48.945 1.00 12.61 80 PRO B N 1
ATOM 2183 C CA . PRO B 1 80 ? 14.730 -15.764 49.279 1.00 12.29 80 PRO B CA 1
ATOM 2184 C C . PRO B 1 80 ? 14.996 -14.824 48.111 1.00 13.45 80 PRO B C 1
ATOM 2185 O O . PRO B 1 80 ? 16.130 -14.735 47.631 1.00 13.15 80 PRO B O 1
ATOM 2189 N N . TYR B 1 81 ? 13.946 -14.159 47.640 1.00 14.27 81 TYR B N 1
ATOM 2190 C CA . TYR B 1 81 ? 14.031 -13.232 46.516 1.00 15.16 81 TYR B CA 1
ATOM 2191 C C . TYR B 1 81 ? 13.365 -11.948 46.992 1.00 15.72 81 TYR B C 1
ATOM 2192 O O . TYR B 1 81 ? 12.135 -11.888 47.123 1.00 15.42 81 TYR B O 1
ATOM 2201 N N . ILE B 1 82 ? 14.175 -10.944 47.306 1.00 14.08 82 ILE B N 1
ATOM 2202 C CA . ILE B 1 82 ? 13.648 -9.684 47.815 1.00 13.47 82 ILE B CA 1
ATOM 2203 C C . ILE B 1 82 ? 13.645 -8.598 46.743 1.00 14.02 82 ILE B C 1
ATOM 2204 O O . ILE B 1 82 ? 14.703 -8.123 46.332 1.00 12.56 82 ILE B O 1
ATOM 2209 N N . ALA B 1 83 ? 12.468 -8.265 46.233 1.00 13.77 83 ALA B N 1
ATOM 2210 C CA . ALA B 1 83 ? 12.354 -7.201 45.240 1.00 15.60 83 ALA B CA 1
ATOM 2211 C C . ALA B 1 83 ? 12.214 -5.922 46.050 1.00 17.12 83 ALA B C 1
ATOM 2212 O O . ALA B 1 83 ? 11.175 -5.684 46.669 1.00 18.60 83 ALA B O 1
ATOM 2214 N N . ARG B 1 84 ? 13.277 -5.127 46.103 1.00 17.06 84 ARG B N 1
ATOM 2215 C CA . ARG B 1 84 ? 13.263 -3.883 46.856 1.00 17.56 84 ARG B CA 1
ATOM 2216 C C . ARG B 1 84 ? 12.603 -2.803 46.018 1.00 20.79 84 ARG B C 1
ATOM 2217 O O . ARG B 1 84 ? 13.022 -2.532 44.886 1.00 21.79 84 ARG B O 1
ATOM 2225 N N . PRO B 1 85 ? 11.553 -2.169 46.560 1.00 23.39 85 PRO B N 1
ATOM 2226 C CA . PRO B 1 85 ? 10.836 -1.112 45.842 1.00 26.06 85 PRO B CA 1
ATOM 2227 C C . PRO B 1 85 ? 11.459 0.274 45.925 1.00 27.42 85 PRO B C 1
ATOM 2228 O O . PRO B 1 85 ? 10.983 1.191 45.260 1.00 30.98 85 PRO B O 1
ATOM 2232 N N . GLY B 1 86 ? 12.511 0.439 46.721 1.00 26.44 86 GLY B N 1
ATOM 2233 C CA . GLY B 1 86 ? 13.099 1.761 46.850 1.00 24.53 86 GLY B CA 1
ATOM 2234 C C . GLY B 1 86 ? 14.437 1.857 47.552 1.00 23.52 86 GLY B C 1
ATOM 2235 O O . GLY B 1 86 ? 15.238 2.726 47.215 1.00 23.26 86 GLY B O 1
ATOM 2236 N N . ASN B 1 87 ? 14.680 1.003 48.537 1.00 20.95 87 ASN B N 1
ATOM 2237 C CA . ASN B 1 87 ? 15.951 1.046 49.247 1.00 20.15 87 ASN B CA 1
ATOM 2238 C C . ASN B 1 87 ? 17.128 0.693 48.359 1.00 17.38 87 ASN B C 1
ATOM 2239 O O . ASN B 1 87 ? 17.220 -0.424 47.844 1.00 17.24 87 ASN B O 1
ATOM 2244 N N . ILE B 1 88 ? 18.032 1.649 48.203 1.00 15.35 88 ILE B N 1
ATOM 2245 C CA . ILE B 1 88 ? 19.200 1.461 47.363 1.00 13.23 88 ILE B CA 1
ATOM 2246 C C . ILE B 1 88 ? 20.177 0.478 48.014 1.00 11.76 88 ILE B C 1
ATOM 2247 O O . ILE B 1 88 ? 20.628 -0.478 47.377 1.00 11.50 88 ILE B O 1
ATOM 2252 N N . ASN B 1 89 ? 20.518 0.720 49.277 1.00 10.13 89 ASN B N 1
ATOM 2253 C CA . ASN B 1 89 ? 21.390 -0.196 50.024 1.00 10.16 89 ASN B CA 1
ATOM 2254 C C . ASN B 1 89 ? 20.447 -1.319 50.489 1.00 11.33 89 ASN B C 1
ATOM 2255 O O . ASN B 1 89 ? 19.482 -1.079 51.241 1.00 10.72 89 ASN B O 1
ATOM 2260 N N . ALA B 1 90 ? 20.687 -2.539 50.004 1.00 11.08 90 ALA B N 1
ATOM 2261 C CA . ALA B 1 90 ? 19.862 -3.693 50.373 1.00 11.17 90 ALA B CA 1
ATOM 2262 C C . ALA B 1 90 ? 19.756 -3.896 51.884 1.00 11.11 90 ALA B C 1
ATOM 2263 O O . ALA B 1 90 ? 18.755 -4.415 52.366 1.00 11.20 90 ALA B O 1
ATOM 2265 N N . TRP B 1 91 ? 20.788 -3.486 52.619 1.00 10.88 91 TRP B N 1
ATOM 2266 C CA . TRP B 1 91 ? 20.779 -3.621 54.071 1.00 10.79 91 TRP B CA 1
ATOM 2267 C C . TRP B 1 91 ? 19.699 -2.747 54.713 1.00 11.42 91 TRP B C 1
ATOM 2268 O O . TRP B 1 91 ? 19.304 -2.994 55.851 1.00 12.95 91 TRP B O 1
ATOM 2279 N N . ASP B 1 92 ? 19.221 -1.729 53.997 1.00 12.54 92 ASP B N 1
ATOM 2280 C CA . ASP B 1 92 ? 18.168 -0.860 54.532 1.00 12.05 92 ASP B CA 1
ATOM 2281 C C . ASP B 1 92 ? 16.787 -1.498 54.366 1.00 12.93 92 ASP B C 1
ATOM 2282 O O . ASP B 1 92 ? 15.794 -0.984 54.866 1.00 14.36 92 ASP B O 1
ATOM 2287 N N . ASN B 1 93 ? 16.717 -2.582 53.606 1.00 11.67 93 ASN B N 1
ATOM 2288 C CA . ASN B 1 93 ? 15.464 -3.301 53.394 1.00 11.67 93 ASN B CA 1
ATOM 2289 C C . ASN B 1 93 ? 15.357 -4.328 54.519 1.00 12.76 93 ASN B C 1
ATOM 2290 O O . ASN B 1 93 ? 16.213 -5.204 54.651 1.00 12.04 93 ASN B O 1
ATOM 2295 N N . GLU B 1 94 ? 14.299 -4.247 55.312 1.00 14.60 94 GLU B N 1
ATOM 2296 C CA . GLU B 1 94 ? 14.133 -5.156 56.441 1.00 16.30 94 GLU B CA 1
ATOM 2297 C C . GLU B 1 94 ? 14.076 -6.646 56.098 1.00 14.69 94 GLU B C 1
ATOM 2298 O O . GLU B 1 94 ? 14.692 -7.464 56.787 1.00 14.90 94 GLU B O 1
ATOM 2304 N N . ASP B 1 95 ? 13.365 -6.994 55.028 1.00 14.24 95 ASP B N 1
ATOM 2305 C CA . ASP B 1 95 ? 13.259 -8.387 54.595 1.00 13.14 95 ASP B CA 1
ATOM 2306 C C . ASP B 1 95 ? 14.634 -8.903 54.217 1.00 13.10 95 ASP B C 1
ATOM 2307 O O . ASP B 1 95 ? 14.981 -10.056 54.503 1.00 12.67 95 ASP B O 1
ATOM 2312 N N . PHE B 1 96 ? 15.408 -8.058 53.538 1.00 11.51 96 PHE B N 1
ATOM 2313 C CA . PHE B 1 96 ? 16.743 -8.455 53.120 1.00 11.21 96 PHE B CA 1
ATOM 2314 C C . PHE B 1 96 ? 17.617 -8.810 54.316 1.00 10.85 96 PHE B C 1
ATOM 2315 O O . PHE B 1 96 ? 18.192 -9.900 54.348 1.00 10.78 96 PHE B O 1
ATOM 2323 N N . VAL B 1 97 ? 17.718 -7.897 55.287 1.00 10.28 97 VAL B N 1
ATOM 2324 C CA . VAL B 1 97 ? 18.533 -8.147 56.473 1.00 11.51 97 VAL B CA 1
ATOM 2325 C C . VAL B 1 97 ? 18.023 -9.346 57.253 1.00 11.56 97 VAL B C 1
ATOM 2326 O O . VAL B 1 97 ? 18.818 -10.157 57.732 1.00 11.00 97 VAL B O 1
ATOM 2330 N N . LYS B 1 98 ? 16.705 -9.462 57.387 1.00 11.21 98 LYS B N 1
ATOM 2331 C CA . LYS B 1 98 ? 16.134 -10.592 58.118 1.00 11.81 98 LYS B CA 1
ATOM 2332 C C . LYS B 1 98 ? 16.521 -11.908 57.446 1.00 11.94 98 LYS B C 1
ATOM 2333 O O . LYS B 1 98 ? 16.839 -12.891 58.132 1.00 11.69 98 LYS B O 1
ATOM 2339 N N . ALA B 1 99 ? 16.511 -11.920 56.111 1.00 10.98 99 ALA B N 1
ATOM 2340 C CA . ALA B 1 99 ? 16.872 -13.114 55.35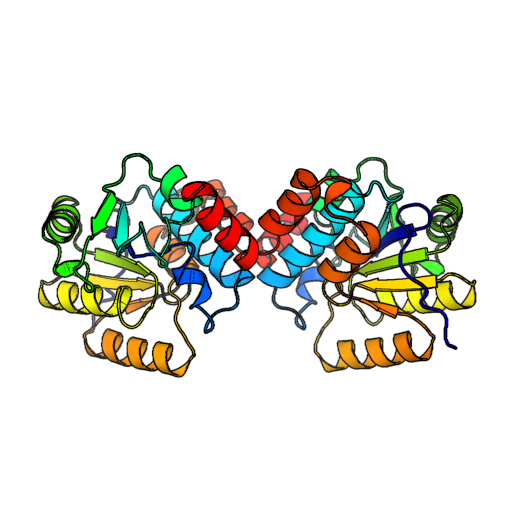6 1.00 10.08 99 ALA B CA 1
ATOM 2341 C C . ALA B 1 99 ? 18.344 -13.442 55.593 1.00 9.87 99 ALA B C 1
ATOM 2342 O O . ALA B 1 99 ? 18.682 -14.584 55.871 1.00 9.63 99 ALA B O 1
ATOM 2344 N N . VAL B 1 100 ? 19.213 -12.436 55.505 1.00 9.99 100 VAL B N 1
ATOM 2345 C CA . VAL B 1 100 ? 20.652 -12.644 55.716 1.00 10.88 100 VAL B CA 1
ATOM 2346 C C . VAL B 1 100 ? 20.907 -13.239 57.091 1.00 10.60 100 VAL B C 1
ATOM 2347 O O . VAL B 1 100 ? 21.615 -14.234 57.232 1.00 10.98 100 VAL B O 1
ATOM 2351 N N . LYS B 1 101 ? 20.274 -12.663 58.100 1.00 11.55 101 LYS B N 1
ATOM 2352 C CA . LYS B 1 101 ? 20.438 -13.156 59.457 1.00 12.14 101 LYS B CA 1
ATOM 2353 C C . LYS B 1 101 ? 19.845 -14.546 59.697 1.00 11.66 101 LYS B C 1
ATOM 2354 O O . LYS B 1 101 ? 20.409 -15.330 60.464 1.00 11.09 101 LYS B O 1
ATOM 2360 N N . ALA B 1 102 ? 18.774 -14.880 58.977 1.00 11.66 102 ALA B N 1
ATOM 2361 C CA . ALA B 1 102 ? 18.132 -16.184 59.114 1.00 11.64 102 ALA B CA 1
ATOM 2362 C C . ALA B 1 102 ? 19.006 -17.330 58.591 1.00 12.54 102 ALA B C 1
ATOM 2363 O O . ALA B 1 102 ? 18.826 -18.483 58.997 1.00 12.35 102 ALA B O 1
ATOM 2365 N N . THR B 1 103 ? 19.951 -17.024 57.698 1.00 10.93 103 THR B N 1
ATOM 2366 C CA . THR B 1 103 ? 20.848 -18.056 57.180 1.00 10.08 103 THR B CA 1
ATOM 2367 C C . THR B 1 103 ? 21.701 -18.593 58.332 1.00 11.03 103 THR B C 1
ATOM 2368 O O . THR B 1 103 ? 22.154 -19.745 58.309 1.00 10.73 103 THR B O 1
ATOM 2372 N N . GLY B 1 104 ? 21.956 -17.730 59.317 1.00 11.37 104 GLY B N 1
ATOM 2373 C CA . GLY B 1 104 ? 22.761 -18.121 60.452 1.00 11.97 104 GLY B CA 1
ATOM 2374 C C . GLY B 1 104 ? 24.240 -18.151 60.117 1.00 13.13 104 GLY B C 1
ATOM 2375 O O . GLY B 1 104 ? 25.047 -18.566 60.944 1.00 14.64 104 GLY B O 1
ATOM 2376 N N . LYS B 1 105 ? 24.607 -17.675 58.930 1.00 12.30 105 LYS B N 1
ATOM 2377 C CA . LYS B 1 105 ? 26.007 -17.664 58.501 1.00 12.24 105 LYS B CA 1
ATOM 2378 C C . LYS B 1 105 ? 26.766 -16.396 58.899 1.00 11.72 105 LYS B C 1
ATOM 2379 O O . LYS B 1 105 ? 26.250 -15.282 58.786 1.00 11.93 105 LYS B O 1
ATOM 2385 N N . LYS B 1 106 ? 27.999 -16.582 59.360 1.00 10.57 106 LYS B N 1
ATOM 2386 C CA . LYS B 1 106 ? 28.862 -15.478 59.782 1.00 11.97 106 LYS B CA 1
ATOM 2387 C C . LYS B 1 106 ? 29.535 -14.825 58.568 1.00 11.74 106 LYS B C 1
ATOM 2388 O O . LYS B 1 106 ? 29.797 -13.616 58.559 1.00 11.45 106 LYS B O 1
ATOM 2394 N N . GLN B 1 107 ? 29.859 -15.640 57.571 1.00 10.12 107 GLN B N 1
ATOM 2395 C CA . GLN B 1 107 ? 30.541 -15.144 56.377 1.00 9.99 107 GLN B CA 1
ATOM 2396 C C . GLN B 1 107 ? 29.572 -14.829 55.256 1.00 8.82 107 GLN B C 1
ATOM 2397 O O . GLN B 1 107 ? 28.677 -15.631 54.966 1.00 9.45 107 GLN B O 1
ATOM 2403 N N . LEU B 1 108 ? 29.758 -13.673 54.622 1.00 7.89 108 LEU B N 1
ATOM 2404 C CA . LEU B 1 108 ? 28.889 -13.263 53.525 1.00 7.55 108 LEU B CA 1
ATOM 2405 C C . LEU B 1 108 ? 29.705 -13.013 52.263 1.00 8.02 108 LEU B C 1
ATOM 2406 O O . LEU B 1 108 ? 30.594 -12.163 52.247 1.00 8.96 108 LEU B O 1
ATOM 2411 N N . ILE B 1 109 ? 29.408 -13.785 51.227 1.00 7.83 109 ILE B N 1
ATOM 2412 C CA . ILE B 1 109 ? 30.068 -13.682 49.935 1.00 7.29 109 ILE B CA 1
ATOM 2413 C C . ILE B 1 109 ? 29.125 -12.792 49.133 1.00 8.15 109 ILE B C 1
ATOM 2414 O O . ILE B 1 109 ? 27.996 -13.195 48.832 1.00 8.03 109 ILE B O 1
ATOM 2419 N N . ILE B 1 110 ? 29.585 -11.596 48.780 1.00 7.76 110 ILE B N 1
ATOM 2420 C CA . ILE B 1 110 ? 28.738 -10.639 48.079 1.00 8.75 110 ILE B CA 1
ATOM 2421 C C . ILE B 1 110 ? 29.214 -10.250 46.682 1.00 8.08 110 ILE B C 1
ATOM 2422 O O . ILE B 1 110 ? 30.405 -10.009 46.460 1.00 7.30 110 ILE B O 1
ATOM 2427 N N . ALA B 1 111 ? 28.258 -10.126 45.765 1.00 7.60 111 ALA B N 1
ATOM 2428 C CA . ALA B 1 111 ? 28.548 -9.702 44.396 1.00 7.05 111 ALA B CA 1
ATOM 2429 C C . ALA B 1 111 ? 27.301 -9.006 43.864 1.00 6.80 111 ALA B C 1
ATOM 2430 O O . ALA B 1 111 ? 26.182 -9.295 44.308 1.00 7.55 111 ALA B O 1
ATOM 2432 N N . GLY B 1 112 ? 27.480 -8.102 42.910 1.00 7.89 112 GLY B N 1
ATOM 2433 C CA . GLY B 1 112 ? 26.330 -7.394 42.379 1.00 8.19 112 GLY B CA 1
ATOM 2434 C C . GLY B 1 112 ? 26.700 -6.238 41.479 1.00 8.40 112 GLY B C 1
ATOM 2435 O O . GLY B 1 112 ? 27.858 -6.098 41.090 1.00 7.35 112 GLY B O 1
ATOM 2436 N N . VAL B 1 113 ? 25.706 -5.440 41.102 1.00 9.21 113 VAL B N 1
ATOM 2437 C CA . VAL B 1 113 ? 25.961 -4.288 40.249 1.00 10.10 113 VAL B CA 1
ATOM 2438 C C . VAL B 1 113 ? 25.105 -3.130 40.700 1.00 9.03 113 VAL B C 1
ATOM 2439 O O . VAL B 1 113 ? 23.938 -3.327 41.068 1.00 9.65 113 VAL B O 1
ATOM 2443 N N . VAL B 1 114 ? 25.654 -1.920 40.801 1.00 9.67 114 VAL B N 1
ATOM 2444 C CA . VAL B 1 114 ? 27.045 -1.558 40.523 1.00 9.74 114 VAL B CA 1
ATOM 2445 C C . VAL B 1 114 ? 27.863 -1.781 41.792 1.00 9.21 114 VAL B C 1
ATOM 2446 O O . VAL B 1 114 ? 27.376 -1.621 42.914 1.00 9.05 114 VAL B O 1
ATOM 2450 N N . THR B 1 115 ? 29.115 -2.154 41.608 1.00 8.03 115 THR B N 1
ATOM 2451 C CA . THR B 1 115 ? 29.979 -2.465 42.736 1.00 9.02 115 THR B CA 1
ATOM 2452 C C . THR B 1 115 ? 30.111 -1.422 43.859 1.00 7.73 115 THR B C 1
ATOM 2453 O O . THR B 1 115 ? 30.115 -1.786 45.039 1.00 6.72 115 THR B O 1
ATOM 2457 N N . GLU B 1 116 ? 30.105 -0.136 43.511 1.00 6.36 116 GLU B N 1
ATOM 2458 C CA . GLU B 1 116 ? 30.280 0.918 44.512 1.00 6.46 116 GLU B CA 1
ATOM 2459 C C . GLU B 1 116 ? 29.001 1.267 45.270 1.00 7.28 116 GLU B C 1
ATOM 2460 O O . GLU B 1 116 ? 29.031 2.022 46.241 1.00 6.34 116 GLU B O 1
ATOM 2466 N N . VAL B 1 117 ? 27.876 0.715 44.821 1.00 7.18 117 VAL B N 1
ATOM 2467 C CA . VAL B 1 117 ? 26.602 0.987 45.463 1.00 9.19 117 VAL B CA 1
ATOM 2468 C C . VAL B 1 117 ? 25.961 -0.296 45.968 1.00 10.54 117 VAL B C 1
ATOM 2469 O O . VAL B 1 117 ? 25.947 -0.552 47.174 1.00 10.67 117 VAL B O 1
ATOM 2473 N N . CYS B 1 118 ? 25.471 -1.123 45.050 1.00 10.97 118 CYS B N 1
ATOM 2474 C CA . CYS B 1 118 ? 24.785 -2.340 45.453 1.00 14.20 118 CYS B CA 1
ATOM 2475 C C . CYS B 1 118 ? 25.618 -3.380 46.157 1.00 13.47 118 CYS B C 1
ATOM 2476 O O . CYS B 1 118 ? 25.063 -4.250 46.822 1.00 15.75 118 CYS B O 1
ATOM 2479 N N . VAL B 1 119 ? 26.937 -3.320 45.999 1.00 11.32 119 VAL B N 1
ATOM 2480 C CA . VAL B 1 119 ? 27.812 -4.251 46.704 1.00 9.69 119 VAL B CA 1
ATOM 2481 C C . VAL B 1 119 ? 28.410 -3.530 47.912 1.00 10.33 119 VAL B C 1
ATOM 2482 O O . VAL B 1 119 ? 28.237 -3.956 49.060 1.00 10.60 119 VAL B O 1
ATOM 2486 N N . ALA B 1 120 ? 29.080 -2.412 47.657 1.00 8.75 120 ALA B N 1
ATOM 2487 C CA . ALA B 1 120 ? 29.734 -1.655 48.727 1.00 8.73 120 ALA B CA 1
ATOM 2488 C C . ALA B 1 120 ? 28.850 -1.255 49.909 1.00 8.69 120 ALA B C 1
ATOM 2489 O O . ALA B 1 120 ? 29.255 -1.417 51.065 1.00 7.73 120 ALA B O 1
ATOM 2491 N N . PHE B 1 121 ? 27.646 -0.764 49.634 1.00 8.07 121 PHE B N 1
ATOM 2492 C CA . PHE B 1 121 ? 26.774 -0.312 50.723 1.00 8.61 121 PHE B CA 1
ATOM 2493 C C . PHE B 1 121 ? 26.428 -1.459 51.665 1.00 8.85 121 PHE B C 1
ATOM 2494 O O . PHE B 1 121 ? 26.686 -1.359 52.867 1.00 8.81 121 PHE B O 1
ATOM 2502 N N . PRO B 1 122 ? 25.869 -2.568 51.139 1.00 8.18 122 PRO B N 1
ATOM 2503 C CA . PRO B 1 122 ? 25.559 -3.648 52.081 1.00 8.82 122 PRO B CA 1
ATOM 2504 C C . PRO B 1 122 ? 26.809 -4.281 52.703 1.00 9.77 122 PRO B C 1
ATOM 2505 O O . PRO B 1 122 ? 26.768 -4.714 53.857 1.00 9.01 122 PRO B O 1
ATOM 2509 N N . ALA B 1 123 ? 27.924 -4.311 51.971 1.00 8.45 123 ALA B N 1
ATOM 2510 C CA . ALA B 1 123 ? 29.159 -4.870 52.532 1.00 8.07 123 ALA B CA 1
ATOM 2511 C C . ALA B 1 123 ? 29.579 -4.041 53.758 1.00 9.28 123 ALA B C 1
ATOM 2512 O O . ALA B 1 123 ? 29.880 -4.590 54.824 1.00 8.51 123 ALA B O 1
ATOM 2514 N N . LEU B 1 124 ? 29.561 -2.719 53.615 1.00 8.53 124 LEU B N 1
ATOM 2515 C CA . LEU B 1 124 ? 29.956 -1.830 54.709 1.00 10.49 124 LEU B CA 1
ATOM 2516 C C . LEU B 1 124 ? 28.993 -1.954 55.889 1.00 10.44 124 LEU B C 1
ATOM 2517 O O . LEU B 1 124 ? 29.418 -1.933 57.049 1.00 11.24 124 LEU B O 1
ATOM 2522 N N . SER B 1 125 ? 27.704 -2.074 55.589 1.00 10.16 125 SER B N 1
ATOM 2523 C CA . SER B 1 125 ? 26.681 -2.238 56.626 1.00 10.16 125 SER B CA 1
ATOM 2524 C C . SER B 1 125 ? 26.909 -3.547 57.379 1.00 10.74 125 SER B C 1
ATOM 2525 O O . SER B 1 125 ? 26.880 -3.583 58.617 1.00 11.56 125 SER B O 1
ATOM 2528 N N . ALA B 1 126 ? 27.172 -4.609 56.622 1.00 9.63 126 ALA B N 1
ATOM 2529 C CA . ALA B 1 126 ? 27.384 -5.935 57.192 1.00 9.63 126 ALA B CA 1
ATOM 2530 C C . ALA B 1 126 ? 28.620 -5.981 58.079 1.00 10.42 126 ALA B C 1
ATOM 2531 O O . ALA B 1 126 ? 28.604 -6.604 59.151 1.00 9.41 126 ALA B O 1
ATOM 2533 N N . ILE B 1 127 ? 29.681 -5.300 57.650 1.00 9.39 127 ILE B N 1
ATOM 2534 C CA . ILE B 1 127 ? 30.914 -5.250 58.427 1.00 10.21 127 ILE B CA 1
ATOM 2535 C C . ILE B 1 127 ? 30.633 -4.572 59.756 1.00 10.99 127 ILE B C 1
ATOM 2536 O O . ILE B 1 127 ? 31.088 -5.042 60.800 1.00 11.06 127 ILE B O 1
ATOM 2541 N N . GLU B 1 128 ? 29.850 -3.498 59.726 1.00 11.87 128 GLU B N 1
ATOM 2542 C CA . GLU B 1 128 ? 29.516 -2.797 60.961 1.00 13.90 128 GLU B CA 1
ATOM 2543 C C . GLU B 1 128 ? 28.768 -3.738 61.899 1.00 13.35 128 GLU B C 1
ATOM 2544 O O . GLU B 1 128 ? 29.007 -3.732 63.107 1.00 13.61 128 GLU B O 1
ATOM 2550 N N . GLU B 1 129 ? 27.908 -4.577 61.327 1.00 11.95 129 GLU B N 1
ATOM 2551 C CA . GLU B 1 129 ? 27.125 -5.526 62.105 1.00 13.39 129 GLU B CA 1
ATOM 2552 C C . GLU B 1 129 ? 27.911 -6.727 62.620 1.00 11.86 129 GLU B C 1
ATOM 2553 O O . GLU B 1 129 ? 27.361 -7.556 63.337 1.00 13.04 129 GLU B O 1
ATOM 2559 N N . GLY B 1 130 ? 29.182 -6.830 62.249 1.00 10.50 130 GLY B N 1
ATOM 2560 C CA . GLY B 1 130 ? 30.003 -7.928 62.737 1.00 10.42 130 GLY B CA 1
ATOM 2561 C C . GLY B 1 130 ? 30.256 -9.106 61.819 1.00 10.87 130 GLY B C 1
ATOM 2562 O O . GLY B 1 130 ? 30.975 -10.040 62.193 1.00 10.43 130 GLY B O 1
ATOM 2563 N N . PHE B 1 131 ? 29.704 -9.061 60.609 1.00 8.95 131 PHE B N 1
ATOM 2564 C CA . PHE B 1 131 ? 29.883 -10.154 59.656 1.00 8.77 131 PHE B CA 1
ATOM 2565 C C . PHE B 1 131 ? 31.263 -10.146 58.994 1.00 8.48 131 PHE B C 1
ATOM 2566 O O . PHE B 1 131 ? 31.931 -9.116 58.928 1.00 9.18 131 PHE B O 1
ATOM 2574 N N . ASP B 1 132 ? 31.696 -11.304 58.520 1.00 8.08 132 ASP B N 1
ATOM 2575 C CA . ASP B 1 132 ? 32.967 -11.404 57.797 1.00 9.77 132 ASP B CA 1
ATOM 2576 C C . ASP B 1 132 ? 32.568 -11.320 56.326 1.00 9.39 132 ASP B C 1
ATOM 2577 O O . ASP B 1 132 ? 31.895 -12.203 55.804 1.00 8.95 132 ASP B O 1
ATOM 2582 N N . VAL B 1 133 ? 32.950 -10.217 55.688 1.00 9.95 133 VAL B N 1
ATOM 2583 C CA . VAL B 1 133 ? 32.580 -9.961 54.304 1.00 9.82 133 VAL B CA 1
ATOM 2584 C C . VAL B 1 133 ? 33.671 -10.271 53.279 1.00 9.17 133 VAL B C 1
ATOM 2585 O O . VAL B 1 133 ? 34.830 -9.868 53.421 1.00 8.73 133 VAL B O 1
ATOM 2589 N N . PHE B 1 134 ? 33.263 -11.001 52.249 1.00 7.60 134 PHE B N 1
ATOM 2590 C CA . PHE B 1 134 ? 34.125 -11.414 51.155 1.00 6.75 134 PHE B CA 1
ATOM 2591 C C . PHE B 1 134 ? 33.434 -10.899 49.884 1.00 7.17 134 PHE B C 1
ATOM 2592 O O . PHE B 1 134 ? 32.316 -11.313 49.563 1.00 8.25 134 PHE B O 1
ATOM 2600 N N . VAL B 1 135 ? 34.086 -9.975 49.189 1.00 6.86 135 VAL B N 1
ATOM 2601 C CA . VAL B 1 135 ? 33.533 -9.389 47.974 1.00 7.25 135 VAL B CA 1
ATOM 2602 C C . VAL B 1 135 ? 34.084 -10.110 46.749 1.00 6.95 135 VAL B C 1
ATOM 2603 O O . VAL B 1 135 ? 35.287 -10.327 46.647 1.00 8.38 135 VAL B O 1
ATOM 2607 N N . VAL B 1 136 ? 33.200 -10.528 45.846 1.00 7.18 136 VAL B N 1
ATOM 2608 C CA . VAL B 1 136 ? 33.641 -11.197 44.621 1.00 7.07 136 VAL B CA 1
ATOM 2609 C C . VAL B 1 136 ? 33.794 -10.090 43.570 1.00 6.79 136 VAL B C 1
ATOM 2610 O O . VAL B 1 136 ? 32.846 -9.718 42.880 1.00 6.15 136 VAL B O 1
ATOM 2614 N N . THR B 1 137 ? 35.008 -9.558 43.478 1.00 6.36 137 THR B N 1
ATOM 2615 C CA . THR B 1 137 ? 35.288 -8.439 42.592 1.00 6.81 137 THR B CA 1
ATOM 2616 C C . THR B 1 137 ? 35.144 -8.709 41.104 1.00 7.89 137 THR B C 1
ATOM 2617 O O . THR B 1 137 ? 34.902 -7.770 40.340 1.00 9.46 137 THR B O 1
ATOM 2621 N N . ASP B 1 138 ? 35.301 -9.962 40.675 1.00 7.98 138 ASP B N 1
ATOM 2622 C CA . ASP B 1 138 ? 35.153 -10.239 39.245 1.00 7.73 138 ASP B CA 1
ATOM 2623 C C . ASP B 1 138 ? 33.737 -10.642 38.823 1.00 8.34 138 ASP B C 1
ATOM 2624 O O . ASP B 1 138 ? 33.494 -10.894 37.651 1.00 8.46 138 ASP B O 1
ATOM 2629 N N . ALA B 1 139 ? 32.813 -10.702 39.788 1.00 8.00 139 ALA B N 1
ATOM 2630 C CA . ALA B 1 139 ? 31.403 -11.009 39.505 1.00 7.69 139 ALA B CA 1
ATOM 2631 C C . ALA B 1 139 ? 30.549 -9.784 39.896 1.00 7.38 139 ALA B C 1
ATOM 2632 O O . ALA B 1 139 ? 29.319 -9.873 40.013 1.00 8.57 139 ALA B O 1
ATOM 2634 N N . SER B 1 140 ? 31.224 -8.659 40.153 1.00 6.52 140 SER B N 1
ATOM 2635 C CA . SER B 1 140 ? 30.585 -7.383 40.486 1.00 6.33 140 SER B CA 1
ATOM 2636 C C . SER B 1 140 ? 31.009 -6.425 39.373 1.00 6.12 140 SER B C 1
ATOM 2637 O O . SER B 1 140 ? 32.171 -6.436 38.937 1.00 6.74 140 SER B O 1
ATOM 2640 N N . GLY B 1 141 ? 30.060 -5.631 38.884 1.00 6.73 141 GLY B N 1
ATOM 2641 C CA . GLY B 1 141 ? 30.357 -4.727 37.780 1.00 6.58 141 GLY B CA 1
ATOM 2642 C C . GLY B 1 141 ? 29.996 -3.274 38.000 1.00 6.49 141 GLY B C 1
ATOM 2643 O O . GLY B 1 141 ? 29.071 -2.961 38.747 1.00 5.31 141 GLY B O 1
ATOM 2644 N N . THR B 1 142 ? 30.694 -2.379 37.313 1.00 5.64 142 THR B N 1
ATOM 2645 C CA . THR B 1 142 ? 30.426 -0.953 37.456 1.00 6.39 142 THR B CA 1
ATOM 2646 C C . THR B 1 142 ? 30.770 -0.157 36.186 1.00 5.57 142 THR B C 1
ATOM 2647 O O . THR B 1 142 ? 31.097 -0.744 35.149 1.00 5.62 142 THR B O 1
ATOM 2651 N N . PHE B 1 143 ? 30.701 1.167 36.275 1.00 5.67 143 PHE B N 1
ATOM 2652 C CA . PHE B 1 143 ? 30.961 2.056 35.137 1.00 6.97 143 PHE B CA 1
ATOM 2653 C C . PHE B 1 143 ? 32.352 1.989 34.519 1.00 7.77 143 PHE B C 1
ATOM 2654 O O . PHE B 1 143 ? 32.492 1.874 33.299 1.00 6.64 143 PHE B O 1
ATOM 2662 N N . ASN B 1 144 ? 33.379 2.067 35.356 1.00 6.14 144 ASN B N 1
ATOM 2663 C CA . ASN B 1 144 ? 34.738 2.066 34.848 1.00 7.21 144 ASN B CA 1
ATOM 2664 C C . ASN B 1 144 ? 35.710 1.702 35.952 1.00 7.60 144 ASN B C 1
ATOM 2665 O O . ASN B 1 144 ? 35.296 1.400 37.074 1.00 7.29 144 ASN B O 1
ATOM 2670 N N . GLU B 1 145 ? 37.002 1.729 35.647 1.00 7.61 145 GLU B N 1
ATOM 2671 C CA . GLU B 1 145 ? 38.004 1.356 36.645 1.00 8.33 145 GLU B CA 1
ATOM 2672 C C . GLU B 1 145 ? 38.110 2.301 37.839 1.00 8.34 145 GLU B C 1
ATOM 2673 O O . GLU B 1 145 ? 38.498 1.864 38.921 1.00 7.47 145 GLU B O 1
ATOM 2679 N N . ILE B 1 146 ? 37.764 3.578 37.654 1.00 7.37 146 ILE B N 1
ATOM 2680 C CA . ILE B 1 146 ? 37.811 4.547 38.756 1.00 7.45 146 ILE B CA 1
ATOM 2681 C C . ILE B 1 146 ? 36.689 4.256 39.748 1.00 8.29 146 ILE B C 1
ATOM 2682 O O . ILE B 1 146 ? 36.939 4.184 40.953 1.00 8.89 146 ILE B O 1
ATOM 2687 N N . THR B 1 147 ? 35.463 4.049 39.264 1.00 7.44 147 THR B N 1
ATOM 2688 C CA . THR B 1 147 ? 34.363 3.732 40.170 1.00 6.65 147 THR B CA 1
ATOM 2689 C C . THR B 1 147 ? 34.631 2.389 40.863 1.00 7.48 147 THR B C 1
ATOM 2690 O O . THR B 1 147 ? 34.319 2.211 42.048 1.00 7.89 147 THR B O 1
ATOM 2694 N N . ARG B 1 148 ? 35.265 1.464 40.146 1.00 7.07 148 ARG B N 1
ATOM 2695 C CA . ARG B 1 148 ? 35.590 0.169 40.719 1.00 7.53 148 ARG B CA 1
ATOM 2696 C C . ARG B 1 148 ? 36.680 0.266 41.787 1.00 7.78 148 ARG B C 1
ATOM 2697 O O . ARG B 1 148 ? 36.478 -0.118 42.937 1.00 7.81 148 ARG B O 1
ATOM 2705 N N . HIS B 1 149 ? 37.839 0.794 41.412 1.00 7.73 149 HIS B N 1
ATOM 2706 C CA . HIS B 1 149 ? 38.958 0.878 42.352 1.00 8.53 149 HIS B CA 1
ATOM 2707 C C . HIS B 1 149 ? 38.688 1.739 43.574 1.00 9.01 149 HIS B C 1
ATOM 2708 O O . HIS B 1 149 ? 39.198 1.451 44.665 1.00 9.16 149 HIS B O 1
ATOM 2715 N N . SER B 1 150 ? 37.893 2.786 43.412 1.00 6.66 150 SER B N 1
ATOM 2716 C CA . SER B 1 150 ? 37.548 3.615 44.561 1.00 7.91 150 SER B CA 1
ATOM 2717 C C . SER B 1 150 ? 36.742 2.740 45.543 1.00 8.35 150 SER B C 1
ATOM 2718 O O . SER B 1 150 ? 36.987 2.762 46.752 1.00 8.19 150 SER B O 1
ATOM 2721 N N . ALA B 1 151 ? 35.815 1.936 45.011 1.00 7.11 151 ALA B N 1
ATOM 2722 C CA . ALA B 1 151 ? 34.995 1.055 45.848 1.00 7.29 151 ALA B CA 1
ATOM 2723 C C . ALA B 1 151 ? 35.857 0.008 46.539 1.00 7.97 151 ALA B C 1
ATOM 2724 O O . ALA B 1 151 ? 35.646 -0.282 47.706 1.00 7.11 151 ALA B O 1
ATOM 2726 N N . TRP B 1 152 ? 36.809 -0.580 45.811 1.00 8.50 152 TRP B N 1
ATOM 2727 C CA . TRP B 1 152 ? 37.718 -1.576 46.399 1.00 8.19 152 TRP B CA 1
ATOM 2728 C C . TRP B 1 152 ? 38.420 -0.957 47.595 1.00 8.90 152 TRP B C 1
ATOM 2729 O O . TRP B 1 152 ? 38.539 -1.583 48.663 1.00 8.57 152 TRP B O 1
ATOM 2740 N N . ASP B 1 153 ? 38.928 0.257 47.390 1.00 7.85 153 ASP B N 1
ATOM 2741 C CA . ASP B 1 153 ? 39.637 0.960 48.451 1.00 9.21 153 ASP B CA 1
ATOM 2742 C C . ASP B 1 153 ? 38.738 1.131 49.667 1.00 8.23 153 ASP B C 1
ATOM 2743 O O . ASP B 1 153 ? 39.133 0.824 50.784 1.00 7.71 153 ASP B O 1
ATOM 2748 N N . ARG B 1 154 ? 37.524 1.606 49.426 1.00 7.33 154 ARG B N 1
ATOM 2749 C CA . ARG B 1 154 ? 36.561 1.836 50.493 1.00 8.56 154 ARG B CA 1
ATOM 2750 C C . ARG B 1 154 ? 36.199 0.545 51.237 1.00 8.32 154 ARG B C 1
ATOM 2751 O O . ARG B 1 154 ? 36.185 0.508 52.467 1.00 8.30 154 ARG B O 1
ATOM 2759 N N . MET B 1 155 ? 35.935 -0.522 50.489 1.00 8.42 155 MET B N 1
ATOM 2760 C CA . MET B 1 155 ? 35.581 -1.795 51.094 1.00 8.93 155 MET B CA 1
ATOM 2761 C C . MET B 1 155 ? 36.746 -2.423 51.867 1.00 9.46 155 MET B C 1
ATOM 2762 O O . MET B 1 155 ? 36.571 -2.909 52.995 1.00 8.29 155 MET B O 1
ATOM 2767 N N . SER B 1 156 ? 37.937 -2.383 51.274 1.00 9.46 156 SER B N 1
ATOM 2768 C CA . SER B 1 156 ? 39.136 -2.942 51.913 1.00 9.56 156 SER B CA 1
ATOM 2769 C C . SER B 1 156 ? 39.478 -2.168 53.193 1.00 9.52 156 SER B C 1
ATOM 2770 O O . SER B 1 156 ? 39.836 -2.758 54.213 1.00 8.95 156 SER B O 1
ATOM 2773 N N . GLN B 1 157 ? 39.346 -0.844 53.122 1.00 10.85 157 GLN B N 1
ATOM 2774 C CA . GLN B 1 157 ? 39.607 0.073 54.238 1.00 10.96 157 GLN B CA 1
ATOM 2775 C C . GLN B 1 157 ? 38.725 -0.337 55.430 1.00 12.03 157 GLN B C 1
ATOM 2776 O O . GLN B 1 157 ? 39.168 -0.332 56.590 1.00 11.50 157 GLN B O 1
ATOM 2782 N N . ALA B 1 158 ? 37.504 -0.768 55.137 1.00 10.67 158 ALA B N 1
ATOM 2783 C CA . ALA B 1 158 ? 36.565 -1.188 56.184 1.00 11.23 158 ALA B CA 1
ATOM 2784 C C . ALA B 1 158 ? 36.829 -2.588 56.717 1.00 11.38 158 ALA B C 1
ATOM 2785 O O . ALA B 1 158 ? 36.266 -2.966 57.742 1.00 12.69 158 ALA B O 1
ATOM 2787 N N . GLY B 1 159 ? 37.634 -3.370 56.001 1.00 10.15 159 GLY B N 1
ATOM 2788 C CA . GLY B 1 159 ? 37.931 -4.722 56.431 1.00 9.57 159 GLY B CA 1
ATOM 2789 C C . GLY B 1 159 ? 37.389 -5.838 55.546 1.00 9.59 159 GLY B C 1
ATOM 2790 O O . GLY B 1 159 ? 37.531 -7.017 55.885 1.00 9.82 159 GLY B O 1
ATOM 2791 N N . ALA B 1 160 ? 36.745 -5.498 54.436 1.00 8.91 160 ALA B N 1
ATOM 2792 C CA . ALA B 1 160 ? 36.235 -6.532 53.528 1.00 8.85 160 ALA B CA 1
ATOM 2793 C C . ALA B 1 160 ? 37.425 -7.227 52.853 1.00 9.50 160 ALA B C 1
ATOM 2794 O O . ALA B 1 160 ? 38.464 -6.593 52.600 1.00 9.55 160 ALA B O 1
ATOM 2796 N N . GLN B 1 161 ? 37.281 -8.523 52.580 1.00 8.17 161 GLN B N 1
ATOM 2797 C CA . GLN B 1 161 ? 38.322 -9.291 51.905 1.00 8.29 161 GLN B CA 1
ATOM 2798 C C . GLN B 1 161 ? 37.942 -9.356 50.440 1.00 8.08 161 GLN B C 1
ATOM 2799 O O . GLN B 1 161 ? 36.847 -9.802 50.091 1.00 8.09 161 GLN B O 1
ATOM 2805 N N . LEU B 1 162 ? 38.828 -8.849 49.592 1.00 7.91 162 LEU B N 1
ATOM 2806 C CA . LEU B 1 162 ? 38.582 -8.839 48.160 1.00 7.31 162 LEU B CA 1
ATOM 2807 C C . LEU B 1 162 ? 39.009 -10.166 47.563 1.00 6.97 162 LEU B C 1
ATOM 2808 O O . LEU B 1 162 ? 40.169 -10.563 47.673 1.00 7.61 162 LEU B O 1
ATOM 2813 N N . MET B 1 163 ? 38.043 -10.870 46.983 1.00 6.64 163 MET B N 1
ATOM 2814 C CA . MET B 1 163 ? 38.289 -12.162 46.357 1.00 8.06 163 MET B CA 1
ATOM 2815 C C . MET B 1 163 ? 37.681 -12.224 44.951 1.00 7.43 163 MET B C 1
ATOM 2816 O O . MET B 1 163 ? 37.041 -11.275 44.494 1.00 6.56 163 MET B O 1
ATOM 2821 N N . THR B 1 164 ? 37.974 -13.302 44.234 1.00 6.92 164 THR B N 1
ATOM 2822 C CA . THR B 1 164 ? 37.459 -13.483 42.886 1.00 7.36 164 THR B CA 1
ATOM 2823 C C . THR B 1 164 ? 36.863 -14.880 42.855 1.00 7.76 164 THR B C 1
ATOM 2824 O O . THR B 1 164 ? 37.266 -15.735 43.662 1.00 7.83 164 THR B O 1
ATOM 2828 N N . TRP B 1 165 ? 35.923 -15.137 41.944 1.00 7.20 165 TRP B N 1
ATOM 2829 C CA . TRP B 1 165 ? 35.209 -16.417 41.963 1.00 7.29 165 TRP B CA 1
ATOM 2830 C C . TRP B 1 165 ? 35.999 -17.708 42.038 1.00 6.59 165 TRP B C 1
ATOM 2831 O O . TRP B 1 165 ? 35.648 -18.581 42.822 1.00 7.74 165 TRP B O 1
ATOM 2842 N N . PHE B 1 166 ? 37.078 -17.834 41.273 1.00 5.74 166 PHE B N 1
ATOM 2843 C CA . PHE B 1 166 ? 37.884 -19.062 41.310 1.00 7.06 166 PHE B CA 1
ATOM 2844 C C . PHE B 1 166 ? 38.519 -19.232 42.695 1.00 7.77 166 PHE B C 1
ATOM 2845 O O . PHE B 1 166 ? 38.534 -20.332 43.247 1.00 8.02 166 PHE B O 1
ATOM 2853 N N . GLY B 1 167 ? 39.016 -18.130 43.257 1.00 7.48 167 GLY B N 1
ATOM 2854 C CA . GLY B 1 167 ? 39.611 -18.170 44.582 1.00 6.38 167 GLY B CA 1
ATOM 2855 C C . GLY B 1 167 ? 38.550 -18.568 45.597 1.00 7.18 167 GLY B C 1
ATOM 2856 O O . GLY B 1 167 ? 38.816 -19.354 46.496 1.00 7.26 167 GLY B O 1
ATOM 2857 N N . VAL B 1 168 ? 37.345 -18.025 45.444 1.00 7.68 168 VAL B N 1
ATOM 2858 C CA . VAL B 1 168 ? 36.220 -18.336 46.335 1.00 8.28 168 VAL B CA 1
ATOM 2859 C C . VAL B 1 168 ? 35.954 -19.847 46.292 1.00 8.17 168 VAL B C 1
ATOM 2860 O O . VAL B 1 168 ? 35.878 -20.499 47.336 1.00 9.18 168 VAL B O 1
ATOM 2864 N N . ALA B 1 169 ? 35.882 -20.406 45.087 1.00 8.14 169 ALA B N 1
ATOM 2865 C CA . ALA B 1 169 ? 35.637 -21.835 44.918 1.00 8.14 169 ALA B CA 1
ATOM 2866 C C . ALA B 1 169 ? 36.720 -22.692 45.573 1.00 9.44 169 ALA B C 1
ATOM 2867 O O . ALA B 1 169 ? 36.407 -23.673 46.261 1.00 10.47 169 ALA B O 1
ATOM 2869 N N . CYS B 1 170 ? 37.982 -22.316 45.378 1.00 8.68 170 CYS B N 1
ATOM 2870 C CA . CYS B 1 170 ? 39.102 -23.076 45.947 1.00 9.90 170 CYS B CA 1
ATOM 2871 C C . CYS B 1 170 ? 39.181 -22.979 47.471 1.00 9.94 170 CYS B C 1
ATOM 2872 O O . CYS B 1 170 ? 39.537 -23.955 48.140 1.00 11.25 170 CYS B O 1
ATOM 2875 N N . GLU B 1 171 ? 38.850 -21.813 48.022 1.00 9.57 171 GLU B N 1
ATOM 2876 C CA . GLU B 1 171 ? 38.907 -21.638 49.461 1.00 9.46 171 GLU B CA 1
ATOM 2877 C C . GLU B 1 171 ? 37.787 -22.423 50.121 1.00 10.97 171 GLU B C 1
ATOM 2878 O O . GLU B 1 171 ? 37.970 -22.982 51.194 1.00 11.64 171 GLU B O 1
ATOM 2884 N N . LEU B 1 172 ? 36.633 -22.483 49.465 1.00 11.27 172 LEU B N 1
ATOM 2885 C CA . LEU B 1 172 ? 35.502 -23.236 49.995 1.00 11.83 172 LEU B CA 1
ATOM 2886 C C . LEU B 1 172 ? 35.744 -24.743 49.904 1.00 14.01 172 LEU B C 1
ATOM 2887 O O . LEU B 1 172 ? 35.455 -25.476 50.851 1.00 13.91 172 LEU B O 1
ATOM 2892 N N . HIS B 1 173 ? 36.257 -25.197 48.756 1.00 15.70 173 HIS B N 1
ATOM 2893 C CA . HIS B 1 173 ? 36.488 -26.623 48.504 1.00 18.54 173 HIS B CA 1
ATOM 2894 C C . HIS B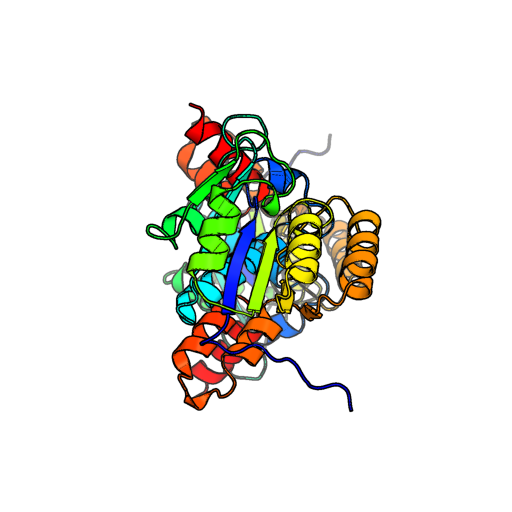 1 173 ? 37.574 -27.254 49.350 1.00 19.47 173 HIS B C 1
ATOM 2895 O O . HIS B 1 173 ? 37.432 -28.407 49.780 1.00 21.01 173 HIS B O 1
ATOM 2902 N N . ARG B 1 174 ? 38.686 -26.543 49.506 1.00 18.94 174 ARG B N 1
ATOM 2903 C CA . ARG B 1 174 ? 39.816 -26.998 50.318 1.00 19.32 174 ARG B CA 1
ATOM 2904 C C . ARG B 1 174 ? 40.629 -28.161 49.778 1.00 20.65 174 ARG B C 1
ATOM 2905 O O . ARG B 1 174 ? 41.862 -28.093 49.748 1.00 20.25 174 ARG B O 1
ATOM 2913 N N . ASP B 1 175 ? 39.946 -29.237 49.394 1.00 22.45 175 ASP B N 1
ATOM 2914 C CA . ASP B 1 175 ? 40.608 -30.443 48.907 1.00 24.78 175 ASP B CA 1
ATOM 2915 C C . ASP B 1 175 ? 39.900 -31.022 47.703 1.00 24.58 175 ASP B C 1
ATOM 2916 O O . ASP B 1 175 ? 38.694 -31.253 47.737 1.00 23.93 175 ASP B O 1
ATOM 2921 N N . TRP B 1 176 ? 40.666 -31.282 46.648 1.00 26.88 176 TRP B N 1
ATOM 2922 C CA . TRP B 1 176 ? 40.139 -31.861 45.412 1.00 29.59 176 TRP B CA 1
ATOM 2923 C C . TRP B 1 176 ? 39.411 -33.180 45.684 1.00 31.28 176 TRP B C 1
ATOM 2924 O O . TRP B 1 176 ? 38.294 -33.401 45.208 1.00 31.08 176 TRP B O 1
ATOM 2935 N N . ARG B 1 177 ? 40.050 -34.032 46.482 1.00 32.26 177 ARG B N 1
ATOM 2936 C CA . ARG B 1 177 ? 39.525 -35.350 46.824 1.00 33.10 177 ARG B CA 1
ATOM 2937 C C . ARG B 1 177 ? 38.116 -35.371 47.412 1.00 33.30 177 ARG B C 1
ATOM 2938 O O . ARG B 1 177 ? 37.464 -36.412 47.405 1.00 33.11 177 ARG B O 1
ATOM 2946 N N . ASN B 1 178 ? 37.637 -34.222 47.886 1.00 32.97 178 ASN B N 1
ATOM 2947 C CA . ASN B 1 178 ? 36.290 -34.140 48.449 1.00 33.58 178 ASN B CA 1
ATOM 2948 C C . ASN B 1 178 ? 35.254 -34.438 47.356 1.00 33.55 178 ASN B C 1
ATOM 2949 O O . ASN B 1 178 ? 34.158 -34.919 47.643 1.00 33.86 178 ASN B O 1
ATOM 2954 N N . ASP B 1 179 ? 35.624 -34.149 46.109 1.00 32.29 179 ASP B N 1
ATOM 2955 C CA . ASP B 1 179 ? 34.785 -34.379 44.934 1.00 31.60 179 ASP B CA 1
ATOM 2956 C C . ASP B 1 179 ? 35.517 -33.793 43.728 1.00 31.78 179 ASP B C 1
ATOM 2957 O O . ASP B 1 179 ? 35.258 -32.652 43.319 1.00 32.62 179 ASP B O 1
ATOM 2962 N N . ILE B 1 180 ? 36.408 -34.594 43.149 1.00 30.82 180 ILE B N 1
ATOM 2963 C CA . ILE B 1 180 ? 37.209 -34.171 42.005 1.00 29.05 180 ILE B CA 1
ATOM 2964 C C . ILE B 1 180 ? 36.360 -33.787 40.806 1.00 27.73 180 ILE B C 1
ATOM 2965 O O . ILE B 1 180 ? 36.449 -32.665 40.312 1.00 27.72 180 ILE B O 1
ATOM 2970 N N . ALA B 1 181 ? 35.507 -34.705 40.367 1.00 26.55 181 ALA B N 1
ATOM 2971 C CA . ALA B 1 181 ? 34.663 -34.461 39.204 1.00 26.41 181 ALA B CA 1
ATOM 2972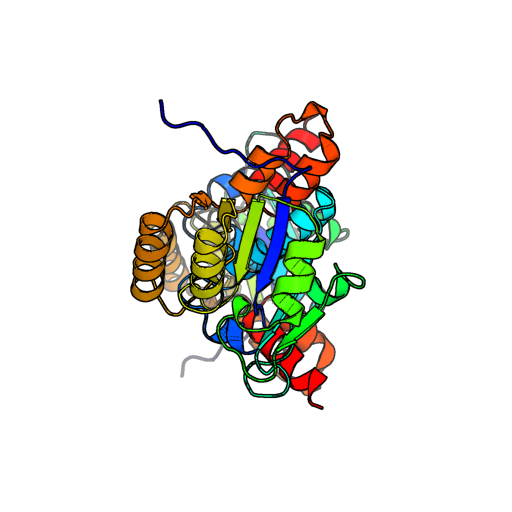 C C . ALA B 1 181 ? 33.808 -33.204 39.303 1.00 26.02 181 ALA B C 1
ATOM 2973 O O . ALA B 1 181 ? 33.662 -32.472 38.326 1.00 25.93 181 ALA B O 1
ATOM 2975 N N . GLY B 1 182 ? 33.258 -32.948 40.485 1.00 24.51 182 GLY B N 1
ATOM 2976 C CA . GLY B 1 182 ? 32.405 -31.785 40.665 1.00 21.87 182 GLY B CA 1
ATOM 2977 C C . GLY B 1 182 ? 33.135 -30.477 40.466 1.00 20.81 182 GLY B C 1
ATOM 2978 O O . GLY B 1 182 ? 32.711 -29.627 39.686 1.00 19.35 182 GLY B O 1
ATOM 2979 N N . LEU B 1 183 ? 34.247 -30.314 41.174 1.00 20.36 183 LEU B N 1
ATOM 2980 C CA . LEU B 1 183 ? 35.024 -29.093 41.071 1.00 19.40 183 LEU B CA 1
ATOM 2981 C C . LEU B 1 183 ? 35.584 -28.963 39.652 1.00 18.50 183 LEU B C 1
ATOM 2982 O O . LEU B 1 183 ? 35.564 -27.878 39.073 1.00 18.81 183 LEU B O 1
ATOM 2987 N N . ALA B 1 184 ? 36.032 -30.084 39.084 1.00 17.16 184 ALA B N 1
ATOM 2988 C CA . ALA B 1 184 ? 36.597 -30.102 37.737 1.00 16.40 184 ALA B CA 1
ATOM 2989 C C . ALA B 1 184 ? 35.577 -29.620 36.707 1.00 15.84 184 ALA B C 1
ATOM 2990 O O . ALA B 1 184 ? 35.918 -28.889 35.772 1.00 14.28 184 ALA B O 1
ATOM 2992 N N . THR B 1 185 ? 34.323 -30.009 36.901 1.00 15.35 185 THR B N 1
ATOM 2993 C CA . THR B 1 185 ? 33.249 -29.619 36.000 1.00 15.94 185 THR B CA 1
ATOM 2994 C C . THR B 1 185 ? 33.001 -28.118 36.117 1.00 15.59 185 THR B C 1
ATOM 2995 O O . THR B 1 185 ? 32.812 -27.429 35.114 1.00 16.12 185 THR B O 1
ATOM 2999 N N . LEU B 1 186 ? 33.000 -27.607 37.341 1.00 14.39 186 LEU B N 1
ATOM 3000 C CA . LEU B 1 186 ? 32.784 -26.181 37.558 1.00 13.88 186 LEU B CA 1
ATOM 3001 C C . LEU B 1 186 ? 33.876 -25.425 36.803 1.00 12.48 186 LEU B C 1
ATOM 3002 O O . LEU B 1 186 ? 33.599 -24.492 36.050 1.00 13.09 186 LEU B O 1
ATOM 3007 N N . PHE B 1 187 ? 35.119 -25.847 37.000 1.00 12.04 187 PHE B N 1
ATOM 3008 C CA . PHE B 1 187 ? 36.258 -25.201 36.363 1.00 12.13 187 PHE B CA 1
ATOM 3009 C C . PHE B 1 187 ? 36.195 -25.314 34.844 1.00 12.19 187 PHE B C 1
ATOM 3010 O O . PHE B 1 187 ? 36.373 -24.325 34.124 1.00 12.15 187 PHE B O 1
ATOM 3018 N N . SER B 1 188 ? 35.884 -26.507 34.364 1.00 11.49 188 SER B N 1
ATOM 3019 C CA . SER B 1 188 ? 35.803 -26.743 32.932 1.00 13.40 188 SER B CA 1
ATOM 3020 C C . SER B 1 188 ? 34.733 -25.882 32.269 1.00 12.79 188 SER B C 1
ATOM 3021 O O . SER B 1 188 ? 34.941 -25.350 31.179 1.00 12.59 188 SER B O 1
ATOM 3024 N N . ASN B 1 189 ? 33.618 -25.697 32.966 1.00 11.45 189 ASN B N 1
ATOM 3025 C CA . 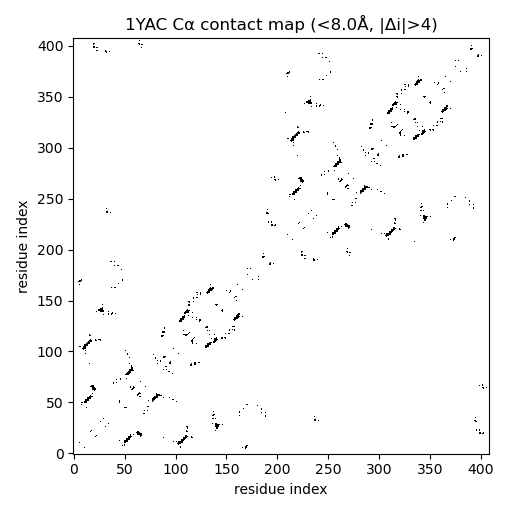ASN B 1 189 ? 32.515 -24.905 32.424 1.00 11.35 189 ASN B CA 1
ATOM 3026 C C . ASN B 1 189 ? 32.759 -23.412 32.419 1.00 10.39 189 ASN B C 1
ATOM 3027 O O . ASN B 1 189 ? 32.124 -22.688 31.671 1.00 9.68 189 ASN B O 1
ATOM 3032 N N . HIS B 1 190 ? 33.702 -22.953 33.244 1.00 8.61 190 HIS B N 1
ATOM 3033 C CA . HIS B 1 190 ? 33.962 -21.518 33.357 1.00 8.15 190 HIS B CA 1
ATOM 3034 C C . HIS B 1 190 ? 35.369 -20.995 33.116 1.00 7.64 190 HIS B C 1
ATOM 3035 O O . HIS B 1 190 ? 35.615 -19.799 33.270 1.00 8.24 190 HIS B O 1
ATOM 3042 N N . ILE B 1 191 ? 36.274 -21.877 32.706 1.00 7.71 191 ILE B N 1
ATOM 3043 C CA . ILE B 1 191 ? 37.638 -21.465 32.421 1.00 6.38 191 ILE B CA 1
ATOM 3044 C C . ILE B 1 191 ? 38.046 -22.196 31.145 1.00 7.31 191 ILE B C 1
ATOM 3045 O O . ILE B 1 191 ? 38.474 -23.354 31.191 1.00 7.61 191 ILE B O 1
ATOM 3050 N N . PRO B 1 192 ? 37.887 -21.548 29.985 1.00 7.77 192 PRO B N 1
ATOM 3051 C CA . PRO B 1 192 ? 38.254 -22.171 28.710 1.00 8.03 192 PRO B CA 1
ATOM 3052 C C . PRO B 1 192 ? 39.660 -22.799 28.698 1.00 8.01 192 PRO B C 1
ATOM 3053 O O . PRO B 1 192 ? 39.856 -23.864 28.126 1.00 9.51 192 PRO B O 1
ATOM 3057 N N . ASP B 1 193 ? 40.630 -22.152 29.337 1.00 7.16 193 ASP B N 1
ATOM 3058 C CA . ASP B 1 193 ? 41.998 -22.684 29.365 1.00 8.23 193 ASP B CA 1
ATOM 3059 C C . ASP B 1 193 ? 42.049 -24.012 30.123 1.00 8.93 193 ASP B C 1
ATOM 3060 O O . ASP B 1 193 ? 42.733 -24.953 29.713 1.00 10.00 193 ASP B O 1
ATOM 3065 N N . TYR B 1 194 ? 41.307 -24.100 31.217 1.00 8.46 194 TYR B N 1
ATOM 3066 C CA . TYR B 1 194 ? 41.308 -25.333 31.975 1.00 10.02 194 TYR B CA 1
ATOM 3067 C C . TYR B 1 194 ? 40.599 -26.429 31.169 1.00 9.72 194 TYR B C 1
ATOM 3068 O O . TYR B 1 194 ? 41.058 -27.574 31.107 1.00 9.57 194 TYR B O 1
ATOM 3077 N N . ARG B 1 195 ? 39.486 -26.071 30.538 1.00 10.17 195 ARG B N 1
ATOM 3078 C CA . ARG B 1 195 ? 38.758 -27.027 29.719 1.00 11.40 195 ARG B CA 1
ATOM 3079 C C . ARG B 1 195 ? 39.679 -27.616 28.645 1.00 10.79 195 ARG B C 1
ATOM 3080 O O . ARG B 1 195 ? 39.645 -28.822 28.390 1.00 10.87 195 ARG B O 1
ATOM 3088 N N . ASN B 1 196 ? 40.522 -26.775 28.046 1.00 9.73 196 ASN B N 1
ATOM 3089 C CA . ASN B 1 196 ? 41.458 -27.230 27.000 1.00 9.89 196 ASN B CA 1
ATOM 3090 C C . ASN B 1 196 ? 42.489 -28.219 27.543 1.00 10.58 196 ASN B C 1
ATOM 3091 O O . ASN B 1 196 ? 42.838 -29.221 26.893 1.00 9.95 196 ASN B O 1
ATOM 3096 N N . LEU B 1 197 ? 42.940 -27.958 28.762 1.00 8.75 197 LEU B N 1
ATOM 3097 C CA . LEU B 1 197 ? 43.900 -28.817 29.427 1.00 10.76 197 LEU B CA 1
ATOM 3098 C C . LEU B 1 197 ? 43.243 -30.182 29.640 1.00 10.54 197 LEU B C 1
ATOM 3099 O O . LEU B 1 197 ? 43.844 -31.232 29.407 1.00 11.33 197 LEU B O 1
ATOM 3104 N N . MET B 1 198 ? 41.983 -30.147 30.042 1.00 11.25 198 MET B N 1
ATOM 3105 C CA . MET B 1 198 ? 41.213 -31.349 30.302 1.00 13.94 198 MET B CA 1
ATOM 3106 C C . MET B 1 198 ? 41.013 -32.164 29.017 1.00 14.47 198 MET B C 1
ATOM 3107 O O . MET B 1 198 ? 41.214 -33.381 28.990 1.00 14.84 198 MET B O 1
ATOM 3112 N N . THR B 1 199 ? 40.666 -31.477 27.937 1.00 13.19 199 THR B N 1
ATOM 3113 C CA . THR B 1 199 ? 40.446 -32.132 26.661 1.00 13.41 199 THR B CA 1
ATOM 3114 C C . THR B 1 199 ? 41.699 -32.873 26.212 1.00 13.87 199 THR B C 1
ATOM 3115 O O . THR B 1 199 ? 41.636 -34.065 25.864 1.00 14.34 199 THR B O 1
ATOM 3119 N N . SER B 1 200 ? 42.840 -32.193 26.237 1.00 12.82 200 SER B N 1
ATOM 3120 C CA . SER B 1 200 ? 44.084 -32.832 25.819 1.00 14.25 200 SER B CA 1
ATOM 3121 C C . SER B 1 200 ? 44.436 -34.026 26.714 1.00 15.14 200 SER B C 1
ATOM 3122 O O . SER B 1 200 ? 44.778 -35.107 26.217 1.00 14.53 200 SER B O 1
ATOM 3125 N N . TYR B 1 201 ? 44.332 -33.830 28.027 1.00 15.08 201 TYR B N 1
ATOM 3126 C CA . TYR B 1 201 ? 44.638 -34.887 28.987 1.00 17.14 201 TYR B CA 1
ATOM 3127 C C . TYR B 1 201 ? 43.726 -36.102 28.798 1.00 17.72 201 TYR B C 1
ATOM 3128 O O . TYR B 1 201 ? 44.200 -37.235 28.737 1.00 18.56 201 TYR B O 1
ATOM 3137 N N . ASP B 1 202 ? 42.426 -35.856 28.683 1.00 17.31 202 ASP B N 1
ATOM 3138 C CA . ASP B 1 202 ? 41.458 -36.925 28.504 1.00 19.24 202 ASP B CA 1
ATOM 3139 C C . ASP B 1 202 ? 41.654 -37.722 27.221 1.00 20.82 202 ASP B C 1
ATOM 3140 O O . ASP B 1 202 ? 41.600 -38.947 27.240 1.00 20.98 202 ASP B O 1
ATOM 3145 N N . THR B 1 203 ? 41.859 -37.045 26.096 1.00 22.43 203 THR B N 1
ATOM 3146 C CA . THR B 1 203 ? 42.016 -37.782 24.853 1.00 24.45 203 THR B CA 1
ATOM 3147 C C . THR B 1 203 ? 43.275 -38.629 24.861 1.00 25.58 203 THR B C 1
ATOM 3148 O O . THR B 1 203 ? 43.318 -39.675 24.221 1.00 26.75 203 THR B O 1
ATOM 3152 N N . LEU B 1 204 ? 44.282 -38.186 25.603 1.00 27.22 204 LEU B N 1
ATOM 3153 C CA . LEU B 1 204 ? 45.548 -38.902 25.701 1.00 29.11 204 LEU B CA 1
ATOM 3154 C C . LEU B 1 204 ? 45.542 -40.079 26.664 1.00 30.71 204 LEU B C 1
ATOM 3155 O O . LEU B 1 204 ? 46.278 -41.042 26.462 1.00 32.80 204 LEU B O 1
ATOM 3160 N N . THR B 1 205 ? 44.769 -39.973 27.738 1.00 31.72 205 THR B N 1
ATOM 3161 C CA . THR B 1 205 ? 44.710 -41.016 28.754 1.00 32.97 205 THR B CA 1
ATOM 3162 C C . THR B 1 205 ? 43.500 -41.942 28.642 1.00 34.61 205 THR B C 1
ATOM 3163 O O . THR B 1 205 ? 43.391 -42.871 29.473 1.00 36.41 205 THR B O 1
#

B-factor: mean 14.0, std 7.55, range [2.08, 45.35]

Nearest PDB structures (foldseek):
  1yac-assembly1_A  TM=1.005E+00  e=7.553E-41  Escherichia coli
  4wgf-assembly1_B  TM=1.002E+00  e=3.382E-35  Pseudomonas aeruginosa PAO1
  3kl2-assembly1_C  TM=7.691E-01  e=7.964E-09  Streptomyces avermitilis
  6kua-assembly2_G  TM=8.367E-01  e=6.862E-07  Staphylococcus aureus
  6kua-assembly1_C  TM=8.000E-01  e=3.788E-07  Staphylococcus aureus

Solvent-accessible surface area: 18634 Å² total; per-residue (Å²): 182,190,111,150,60,106,0,57,103,106,48,0,0,0,0,1,0,0,0,0,2,19,22,26,60,72,14,195,20,19,49,51,18,67,7,60,27,8,6,36,0,0,0,46,0,1,97,65,17,128,7,50,7,1,1,0,0,21,48,48,133,32,135,36,3,17,0,10,61,51,0,78,80,41,14,100,142,22,59,83,17,51,3,120,59,61,108,21,0,22,91,19,148,89,0,21,146,15,0,104,87,27,62,48,100,12,0,0,0,0,0,0,15,1,40,36,10,0,0,65,0,0,39,27,0,41,159,82,39,29,44,4,0,0,0,9,31,0,1,0,0,88,69,100,136,35,31,82,68,4,74,92,125,0,59,153,41,51,7,63,63,31,60,11,90,27,0,0,53,24,2,11,116,48,102,198,88,59,100,71,18,5,12,75,8,3,14,60,15,42,18,66,70,60,16,114,52,14,27,145,88,88,143,116,183,189,113,152,59,105,0,55,94,107,48,0,0,0,0,1,0,0,0,0,2,18,22,25,62,73,13,194,20,18,48,48,16,64,8,58,26,8,8,36,0,0,0,45,0,0,98,63,18,125,9,48,7,0,1,0,0,21,50,48,128,30,135,36,2,19,0,12,62,51,0,85,79,41,13,98,139,22,62,77,16,53,3,124,58,62,107,21,0,22,88,19,132,91,0,20,137,18,0,102,88,32,60,48,98,12,0,0,0,0,0,0,15,3,39,38,11,0,1,65,0,0,39,27,0,41,158,85,40,32,44,5,0,1,0,11,32,0,1,0,0,87,68,100,137,35,31,80,67,4,75,93,127,1,58,149,41,51,8,62,65,32,60,10,91,27,0,0,51,24,2,11,118,46,102,196,89,59,1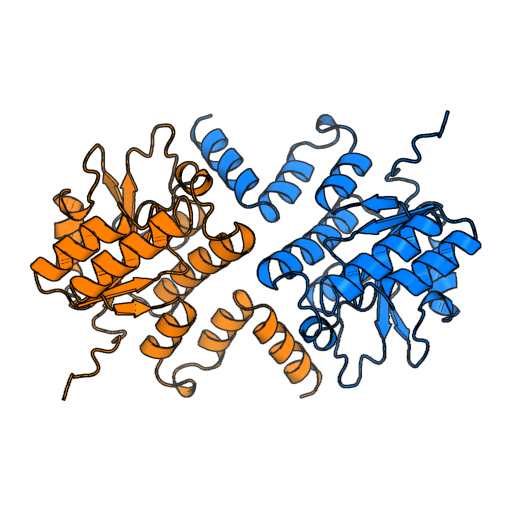02,71,18,5,17,76,9,4,14,60,17,42,18,65,74,62,15,111,48,15,27,144,87,86,148,116